Protein 1U69 (pdb70)

Solvent-accessible surface area: 25429 Å² total

InterPro domains:
  IPR009725 Predicted 3-demethylubiquinone-9 3-methyltransferase [PIRSF021700] (1-159)
  IPR028973 PhnB-like [PF06983] (4-119)
  IPR028973 PhnB-like [cd06588] (6-119)
  IPR029068 Glyoxalase/Bleomycin resistance protein/Dihydroxybiphenyl dioxygenase [G3DSA:3.10.180.10] (1-159)
  IPR029068 Glyoxalase/Bleomycin resistance protein/Dihydroxybiphenyl dioxygenase [SSF54593] (4-157)

Structure (mmCIF, N/CA/C/O backbone):
data_1U69
#
_entry.id   1U69
#
_cell.length_a   44.546
_cell.length_b   55.017
_cell.length_c   67.069
_cell.angle_alpha   70.71
_cell.angle_beta   89.88
_cell.angle_gamma   85.61
#
_symmetry.space_group_name_H-M   'P 1'
#
loop_
_entity.id
_entity.type
_entity.pdbx_description
1 polymer 'hypothetical protein'
2 water water
#
loop_
_atom_site.group_PDB
_atom_site.id
_atom_site.type_symbol
_atom_site.label_atom_id
_atom_site.label_alt_id
_atom_site.label_comp_id
_atom_site.label_asym_id
_atom_site.label_entity_id
_atom_site.label_seq_id
_atom_site.pdbx_PDB_ins_code
_atom_site.Cartn_x
_atom_site.Cartn_y
_atom_site.Cartn_z
_atom_site.occupancy
_atom_site.B_iso_or_equiv
_atom_site.auth_seq_id
_atom_site.auth_comp_id
_atom_site.auth_asym_id
_atom_site.auth_atom_id
_atom_site.pdbx_PDB_model_num
ATOM 1 N N . SER A 1 5 ? 35.897 47.206 -10.843 1.00 12.89 3 SER A N 1
ATOM 2 C CA . SER A 1 5 ? 35.318 47.749 -9.587 1.00 13.01 3 SER A CA 1
ATOM 3 C C . SER A 1 5 ? 34.055 48.538 -9.925 1.00 11.49 3 SER A C 1
ATOM 4 O O . SER A 1 5 ? 33.927 49.062 -11.027 1.00 11.91 3 SER A O 1
ATOM 7 N N . LYS A 1 6 ? 33.135 48.613 -8.969 1.00 10.50 4 LYS A N 1
ATOM 8 C CA . LYS A 1 6 ? 31.855 49.271 -9.204 1.00 9.43 4 LYS A CA 1
ATOM 9 C C . LYS A 1 6 ? 32.060 50.766 -9.452 1.00 7.94 4 LYS A C 1
ATOM 10 O O . LYS A 1 6 ? 31.430 51.346 -10.326 1.00 6.88 4 LYS A O 1
ATOM 16 N N . ASN A 1 7 ? 32.946 51.357 -8.666 1.00 7.27 5 ASN A N 1
ATOM 17 C CA . ASN A 1 7 ? 33.249 52.787 -8.722 1.00 6.84 5 ASN A CA 1
ATOM 18 C C . ASN A 1 7 ? 34.763 52.946 -8.772 1.00 7.10 5 ASN A C 1
ATOM 19 O O . ASN A 1 7 ? 35.479 52.460 -7.900 1.00 8.36 5 ASN A O 1
ATOM 24 N N . THR A 1 8 ? 35.240 53.611 -9.811 1.00 7.06 6 THR A N 1
ATOM 25 C CA . THR A 1 8 ? 36.672 53.764 -10.081 1.00 7.73 6 THR A CA 1
ATOM 26 C C . THR A 1 8 ? 37.016 55.246 -10.143 1.00 7.66 6 THR A C 1
ATOM 27 O O . THR A 1 8 ? 36.279 56.026 -10.734 1.00 8.76 6 THR A O 1
ATOM 31 N N . ILE A 1 9 ? 38.121 55.638 -9.522 1.00 8.07 7 ILE A N 1
ATOM 32 C CA . ILE A 1 9 ? 38.590 57.025 -9.546 1.00 7.09 7 ILE A CA 1
ATOM 33 C C . ILE A 1 9 ? 39.286 57.249 -10.885 1.00 7.04 7 ILE A C 1
ATOM 34 O O . ILE A 1 9 ? 40.308 56.629 -11.126 1.00 6.68 7 ILE A O 1
ATOM 39 N N . CYS A 1 10 ? 38.748 58.125 -11.736 1.00 7.68 8 CYS A N 1
ATOM 40 C CA . CYS A 1 10 ? 39.306 58.403 -13.065 1.00 7.74 8 CYS A CA 1
ATOM 41 C C . CYS A 1 10 ? 40.052 59.732 -13.051 1.00 7.97 8 CYS A C 1
ATOM 42 O O . CYS A 1 10 ? 39.477 60.757 -12.727 1.00 7.70 8 CYS A O 1
ATOM 45 N N . LEU A 1 11 ? 41.341 59.693 -13.376 1.00 8.13 9 LEU A N 1
ATOM 46 C CA . LEU A 1 11 ? 42.192 60.872 -13.343 1.00 8.36 9 LEU A CA 1
ATOM 47 C C . LEU A 1 11 ? 42.686 61.153 -14.750 1.00 8.30 9 LEU A C 1
ATOM 48 O O . LEU A 1 11 ? 43.129 60.240 -15.443 1.00 8.23 9 LEU A O 1
ATOM 53 N N . TRP A 1 12 ? 42.606 62.423 -15.147 1.00 8.48 10 TRP A N 1
ATOM 54 C CA . TRP A 1 12 ? 42.924 62.880 -16.503 1.00 9.04 10 TRP A CA 1
ATOM 55 C C . TRP A 1 12 ? 44.414 63.173 -16.612 1.00 9.30 10 TRP A C 1
ATOM 56 O O . TRP A 1 12 ? 44.985 63.845 -15.751 1.00 10.76 10 TRP A O 1
ATOM 67 N N . TYR A 1 13 ? 45.035 62.667 -17.671 1.00 9.43 11 TYR A N 1
ATOM 68 C CA . TYR A 1 13 ? 46.437 62.948 -17.987 1.00 9.66 11 TYR A CA 1
ATOM 69 C C . TYR A 1 13 ? 46.563 63.399 -19.437 1.00 10.72 11 TYR A C 1
ATOM 70 O O . TYR A 1 13 ? 45.708 63.099 -20.266 1.00 11.39 11 TYR A O 1
ATOM 79 N N . ASP A 1 14 ? 47.633 64.139 -19.713 1.00 12.13 12 ASP A N 1
ATOM 80 C CA . ASP A 1 14 ? 48.041 64.517 -21.058 1.00 13.87 12 ASP A CA 1
ATOM 81 C C . ASP A 1 14 ? 49.115 63.523 -21.518 1.00 14.38 12 ASP A C 1
ATOM 82 O O . ASP A 1 14 ? 50.317 63.732 -21.303 1.00 16.83 12 ASP A O 1
ATOM 87 N N . SER A 1 15 ? 48.677 62.435 -22.127 1.00 15.30 13 SER A N 1
ATOM 88 C CA . SER A 1 15 ? 49.564 61.388 -22.621 1.00 16.03 13 SER A CA 1
ATOM 89 C C . SER A 1 15 ? 50.570 60.831 -21.600 1.00 15.38 13 SER A C 1
ATOM 90 O O . SER A 1 15 ? 51.676 60.470 -21.987 1.00 18.02 13 SER A O 1
ATOM 93 N N . ALA A 1 16 ? 50.228 60.794 -20.318 1.00 14.25 14 ALA A N 1
ATOM 94 C CA . ALA A 1 16 ? 51.169 60.360 -19.281 1.00 13.13 14 ALA A CA 1
ATOM 95 C C . ALA A 1 16 ? 50.596 59.331 -18.299 1.00 12.10 14 ALA A C 1
ATOM 96 O O . ALA A 1 16 ? 51.225 59.055 -17.269 1.00 10.87 14 ALA A O 1
ATOM 98 N N . ALA A 1 17 ? 49.424 58.760 -18.597 1.00 11.07 15 ALA A N 1
ATOM 99 C CA . ALA A 1 17 ? 48.746 57.866 -17.651 1.00 10.57 15 ALA A CA 1
ATOM 100 C C . ALA A 1 17 ? 49.594 56.676 -17.227 1.00 10.59 15 ALA A C 1
ATOM 101 O O . ALA A 1 17 ? 49.610 56.311 -16.051 1.00 9.76 15 ALA A O 1
ATOM 103 N N . LEU A 1 18 ? 50.286 56.053 -18.176 1.00 10.14 16 LEU A N 1
ATOM 104 C CA . LEU A 1 18 ? 51.098 54.881 -17.845 1.00 10.60 16 LEU A CA 1
ATOM 105 C C . LEU A 1 18 ? 52.283 55.272 -16.965 1.00 10.36 16 LEU A C 1
ATOM 106 O O . LEU A 1 18 ? 52.590 54.569 -16.014 1.00 9.68 16 LEU A O 1
ATOM 111 N N . GLU A 1 19 ? 52.945 56.382 -17.290 1.00 10.73 17 GLU A N 1
ATOM 112 C CA . GLU A 1 19 ? 54.088 56.854 -16.507 1.00 10.94 17 GLU A CA 1
ATOM 113 C C . GLU A 1 19 ? 53.660 57.151 -15.081 1.00 10.13 17 GLU A C 1
ATOM 114 O O . GLU A 1 19 ? 54.361 56.786 -14.145 1.00 10.25 17 GLU A O 1
ATOM 120 N N . ALA A 1 20 ? 52.524 57.844 -14.938 1.00 9.10 18 ALA A N 1
ATOM 121 C CA . ALA A 1 20 ? 51.994 58.208 -13.627 1.00 8.63 18 ALA A CA 1
ATOM 122 C C . ALA A 1 20 ? 51.662 56.979 -12.819 1.00 8.55 18 ALA A C 1
ATOM 123 O O . ALA A 1 20 ? 52.102 56.854 -11.685 1.00 7.91 18 ALA A O 1
ATOM 125 N N . ALA A 1 21 ? 50.893 56.061 -13.409 1.00 8.35 19 ALA A N 1
ATOM 126 C CA . ALA A 1 21 ? 50.467 54.836 -12.724 1.00 8.27 19 ALA A CA 1
ATOM 127 C C . ALA A 1 21 ? 51.677 54.027 -12.264 1.00 7.86 19 ALA A C 1
ATOM 128 O O . ALA A 1 21 ? 51.709 53.496 -11.147 1.00 8.31 19 ALA A O 1
ATOM 130 N N . THR A 1 22 ? 52.671 53.942 -13.135 1.00 7.82 20 THR A N 1
ATOM 131 C CA . THR A 1 22 ? 53.888 53.211 -12.837 1.00 8.19 20 THR A CA 1
ATOM 132 C C . THR A 1 22 ? 54.613 53.870 -11.668 1.00 8.21 20 THR A C 1
ATOM 133 O O . THR A 1 22 ? 55.098 53.194 -10.769 1.00 8.37 20 THR A O 1
ATOM 137 N N . PHE A 1 23 ? 54.701 55.196 -11.697 1.00 8.17 21 PHE A N 1
ATOM 138 C CA . PHE A 1 23 ? 55.306 55.947 -10.598 1.00 8.05 21 PHE A CA 1
ATOM 139 C C . PHE A 1 23 ? 54.575 55.706 -9.279 1.00 8.22 21 PHE A C 1
ATOM 140 O O . PHE A 1 23 ? 55.206 55.507 -8.247 1.00 7.82 21 PHE A O 1
ATOM 148 N N . TYR A 1 24 ? 53.248 55.742 -9.299 1.00 7.93 22 TYR A N 1
ATOM 149 C CA . TYR A 1 24 ? 52.510 55.565 -8.062 1.00 8.60 22 TYR A CA 1
ATOM 150 C C . TYR A 1 24 ? 52.767 54.155 -7.528 1.00 9.21 22 TYR A C 1
ATOM 151 O O . TYR A 1 24 ? 52.916 53.955 -6.331 1.00 9.75 22 TYR A O 1
ATOM 160 N N . ALA A 1 25 ? 52.843 53.187 -8.428 1.00 9.82 23 ALA A N 1
ATOM 161 C CA . ALA A 1 25 ? 52.981 51.789 -8.031 1.00 10.33 23 ALA A CA 1
ATOM 162 C C . ALA A 1 25 ? 54.324 51.510 -7.349 1.00 11.66 23 ALA A C 1
ATOM 163 O O . ALA A 1 25 ? 54.418 50.653 -6.458 1.00 12.62 23 ALA A O 1
ATOM 165 N N . GLU A 1 26 ? 55.351 52.248 -7.746 1.00 11.95 24 GLU A N 1
ATOM 166 C CA . GLU A 1 26 ? 56.671 52.045 -7.173 1.00 12.75 24 GLU A CA 1
ATOM 167 C C . GLU A 1 26 ? 56.902 52.955 -5.963 1.00 12.87 24 GLU A C 1
ATOM 168 O O . GLU A 1 26 ? 57.837 52.740 -5.202 1.00 14.23 24 GLU A O 1
ATOM 174 N N . THR A 1 27 ? 56.017 53.932 -5.769 1.00 11.70 25 THR A N 1
ATOM 175 C CA . THR A 1 27 ? 56.151 54.925 -4.703 1.00 11.49 25 THR A CA 1
ATOM 176 C C . THR A 1 27 ? 55.364 54.551 -3.464 1.00 11.26 25 THR A C 1
ATOM 177 O O . THR A 1 27 ? 55.890 54.554 -2.374 1.00 11.31 25 THR A O 1
ATOM 181 N N . PHE A 1 28 ? 54.080 54.266 -3.633 1.00 9.99 26 PHE A N 1
ATOM 182 C CA . PHE A 1 28 ? 53.214 54.009 -2.497 1.00 10.32 26 PHE A CA 1
ATOM 183 C C . PHE A 1 28 ? 53.146 52.521 -2.187 1.00 10.85 26 PHE A C 1
ATOM 184 O O . PHE A 1 28 ? 53.261 51.686 -3.086 1.00 10.99 26 PHE A O 1
ATOM 192 N N . PRO A 1 29 ? 52.900 52.179 -0.926 1.00 10.91 27 PRO A N 1
ATOM 193 C CA . PRO A 1 29 ? 52.696 50.780 -0.556 1.00 11.64 27 PRO A CA 1
ATOM 194 C C . PRO A 1 29 ? 51.394 50.236 -1.134 1.00 11.01 27 PRO A C 1
ATOM 195 O O . PRO A 1 29 ? 50.470 51.028 -1.424 1.00 10.61 27 PRO A O 1
ATOM 199 N N . ASP A 1 30 ? 51.296 48.915 -1.271 1.00 12.11 28 ASP A N 1
ATOM 200 C CA . ASP A 1 30 ? 50.058 48.256 -1.713 1.00 12.25 28 ASP A CA 1
ATOM 201 C C . ASP A 1 30 ? 49.440 48.936 -2.936 1.00 12.19 28 ASP A C 1
ATOM 202 O O . ASP A 1 30 ? 48.239 49.242 -2.987 1.00 12.40 28 ASP A O 1
ATOM 207 N N . SER A 1 31 ? 50.284 49.193 -3.926 1.00 10.61 29 SER A N 1
ATOM 208 C CA . SER A 1 31 ? 49.854 49.839 -5.157 1.00 9.65 29 SER A CA 1
ATOM 209 C C . SER A 1 31 ? 50.437 49.114 -6.374 1.00 9.36 29 SER A C 1
ATOM 210 O O . SER A 1 31 ? 51.545 48.563 -6.318 1.00 9.20 29 SER A O 1
ATOM 213 N N . ALA A 1 32 ? 49.697 49.137 -7.474 1.00 8.95 30 ALA A N 1
ATOM 214 C CA . ALA A 1 32 ? 50.046 48.372 -8.662 1.00 9.60 30 ALA A CA 1
ATOM 215 C C . ALA A 1 32 ? 49.363 48.859 -9.929 1.00 9.61 30 ALA A C 1
ATOM 216 O O . ALA A 1 32 ? 48.228 49.355 -9.898 1.00 9.98 30 ALA A O 1
ATOM 218 N N . VAL A 1 33 ? 50.062 48.691 -11.045 1.00 9.79 31 VAL A N 1
ATOM 219 C CA . VAL A 1 33 ? 49.493 48.835 -12.375 1.00 10.22 31 VAL A CA 1
ATOM 220 C C . VAL A 1 33 ? 48.807 47.513 -12.750 1.00 10.94 31 VAL A C 1
ATOM 221 O O . VAL A 1 33 ? 49.413 46.434 -12.664 1.00 11.23 31 VAL A O 1
ATOM 225 N N . LEU A 1 34 ? 47.558 47.595 -13.185 1.00 11.05 32 LEU A N 1
ATOM 226 C CA . LEU A 1 34 ? 46.740 46.397 -13.381 1.00 11.87 32 LEU A CA 1
ATOM 227 C C . LEU A 1 34 ? 46.521 46.018 -14.846 1.00 11.96 32 LEU A C 1
ATOM 228 O O . LEU A 1 34 ? 46.539 44.843 -15.186 1.00 13.39 32 LEU A O 1
ATOM 233 N N . ALA A 1 35 ? 46.329 47.007 -15.707 1.00 11.48 33 ALA A N 1
ATOM 234 C CA . ALA A 1 35 ? 46.021 46.764 -17.118 1.00 11.30 33 ALA A CA 1
ATOM 235 C C . ALA A 1 35 ? 46.227 48.017 -17.943 1.00 11.37 33 ALA A C 1
ATOM 236 O O . ALA A 1 35 ? 46.069 49.121 -17.450 1.00 10.53 33 ALA A O 1
ATOM 238 N N . VAL A 1 36 ? 46.604 47.827 -19.205 1.00 11.05 34 VAL A N 1
ATOM 239 C CA . VAL A 1 36 ? 46.804 48.924 -20.145 1.00 11.37 34 VAL A CA 1
ATOM 240 C C . VAL A 1 36 ? 45.880 48.686 -21.322 1.00 11.55 34 VAL A C 1
ATOM 241 O O . VAL A 1 36 ? 45.845 47.573 -21.871 1.00 11.91 34 VAL A O 1
ATOM 245 N N . HIS A 1 37 ? 45.108 49.715 -21.674 1.00 10.89 35 HIS A N 1
ATOM 246 C CA . HIS A 1 37 ? 44.085 49.618 -22.711 1.00 11.48 35 HIS A CA 1
ATOM 247 C C . HIS A 1 37 ? 44.422 50.589 -23.818 1.00 11.41 35 HIS A C 1
ATOM 248 O O . HIS A 1 37 ? 44.504 51.797 -23.600 1.00 11.33 35 HIS A O 1
ATOM 255 N N . ARG A 1 38 ? 44.598 50.065 -25.021 1.00 12.17 36 ARG A N 1
ATOM 256 C CA . ARG A 1 38 ? 44.993 50.901 -26.135 1.00 12.40 36 ARG A CA 1
ATOM 257 C C . ARG A 1 38 ? 43.777 51.393 -26.903 1.00 12.23 36 ARG A C 1
ATOM 258 O O . ARG A 1 38 ? 42.720 50.769 -26.870 1.00 13.03 36 ARG A O 1
ATOM 266 N N . ALA A 1 39 ? 43.926 52.549 -27.549 1.00 11.24 37 ALA A N 1
ATOM 267 C CA . ALA A 1 39 ? 42.833 53.197 -28.268 1.00 11.35 37 ALA A CA 1
ATOM 268 C C . ALA A 1 39 ? 42.495 52.371 -29.504 1.00 11.32 37 ALA A C 1
ATOM 269 O O . ALA A 1 39 ? 43.390 52.068 -30.292 1.00 10.86 37 ALA A O 1
ATOM 271 N N . PRO A 1 40 ? 41.231 51.981 -29.672 1.00 11.95 38 PRO A N 1
ATOM 272 C CA . PRO A 1 40 ? 40.856 51.179 -30.846 1.00 12.45 38 PRO A CA 1
ATOM 273 C C . PRO A 1 40 ? 40.746 52.004 -32.120 1.00 12.92 38 PRO A C 1
ATOM 274 O O . PRO A 1 40 ? 40.703 51.420 -33.197 1.00 13.62 38 PRO A O 1
ATOM 278 N N . GLY A 1 41 ? 40.705 53.325 -31.996 1.00 13.24 39 GLY A N 1
ATOM 279 C CA . GLY A 1 41 ? 40.763 54.206 -33.147 1.00 13.73 39 GLY A CA 1
ATOM 280 C C . GLY A 1 41 ? 41.376 55.543 -32.810 1.00 14.20 39 GLY A C 1
ATOM 281 O O . GLY A 1 41 ? 41.651 55.845 -31.641 1.00 13.24 39 GLY A O 1
ATOM 282 N N . ASP A 1 42 ? 41.581 56.357 -33.837 1.00 14.74 40 ASP A N 1
ATOM 283 C CA . ASP A 1 42 ? 42.054 57.713 -33.651 1.00 15.65 40 ASP A CA 1
ATOM 284 C C . ASP A 1 42 ? 41.016 58.490 -32.853 1.00 16.17 40 ASP A C 1
ATOM 285 O O . ASP A 1 42 ? 39.813 58.225 -32.937 1.00 16.66 40 ASP A O 1
ATOM 290 N N . TYR A 1 43 ? 41.489 59.429 -32.055 1.00 16.82 41 TYR A N 1
ATOM 291 C CA . TYR A 1 43 ? 40.605 60.237 -31.235 1.00 17.24 41 TYR A CA 1
ATOM 292 C C . TYR A 1 43 ? 41.261 61.601 -31.005 1.00 17.90 41 TYR A C 1
ATOM 293 O O . TYR A 1 43 ? 42.395 61.827 -31.442 1.00 16.59 41 TYR A O 1
ATOM 302 N N . PRO A 1 44 ? 40.541 62.541 -30.392 1.00 19.17 42 PRO A N 1
ATOM 303 C CA . PRO A 1 44 ? 41.069 63.895 -30.240 1.00 19.62 42 PRO A CA 1
ATOM 304 C C . PRO A 1 44 ? 42.510 64.001 -29.709 1.00 19.47 42 PRO A C 1
ATOM 305 O O . PRO A 1 44 ? 43.246 64.832 -30.225 1.00 19.72 42 PRO A O 1
ATOM 309 N N . SER A 1 45 ? 42.911 63.172 -28.740 1.00 19.04 43 SER A N 1
ATOM 310 C CA . SER A 1 45 ? 44.257 63.273 -28.149 1.00 18.51 43 SER A CA 1
ATOM 311 C C . SER A 1 45 ? 45.122 62.007 -28.264 1.00 17.77 43 SER A C 1
ATOM 312 O O . SER A 1 45 ? 45.982 61.752 -27.418 1.00 18.03 43 SER A O 1
ATOM 315 N N . GLY A 1 46 ? 44.903 61.204 -29.294 1.00 15.83 44 GLY A N 1
ATOM 316 C CA . GLY A 1 46 ? 45.758 60.062 -29.523 1.00 15.05 44 GLY A CA 1
ATOM 317 C C . GLY A 1 46 ? 45.439 59.335 -30.811 1.00 14.21 44 GLY A C 1
ATOM 318 O O . GLY A 1 46 ? 44.355 59.488 -31.373 1.00 13.70 44 GLY A O 1
ATOM 319 N N . LYS A 1 47 ? 46.399 58.544 -31.265 1.00 14.03 45 LYS A N 1
ATOM 320 C CA . LYS A 1 47 ? 46.221 57.692 -32.428 1.00 13.82 45 LYS A CA 1
ATOM 321 C C . LYS A 1 47 ? 45.751 56.318 -31.987 1.00 13.06 45 LYS A C 1
ATOM 322 O O . LYS A 1 47 ? 45.945 55.906 -30.844 1.00 12.67 45 LYS A O 1
ATOM 328 N N . GLU A 1 48 ? 45.151 55.587 -32.914 1.00 12.21 46 GLU A N 1
ATOM 329 C CA . GLU A 1 48 ? 44.864 54.185 -32.696 1.00 11.87 46 GLU A CA 1
ATOM 330 C C . GLU A 1 48 ? 46.139 53.484 -32.239 1.00 11.40 46 GLU A C 1
ATOM 331 O O . GLU A 1 48 ? 47.205 53.676 -32.830 1.00 11.95 46 GLU A O 1
ATOM 337 N N . GLY A 1 49 ? 46.029 52.703 -31.170 1.00 11.21 47 GLY A N 1
ATOM 338 C CA . GLY A 1 49 ? 47.141 51.926 -30.653 1.00 11.14 47 GLY A CA 1
ATOM 339 C C . GLY A 1 49 ? 47.900 52.621 -29.534 1.00 11.78 47 GLY A C 1
ATOM 340 O O . GLY A 1 49 ? 48.700 51.993 -28.870 1.00 12.26 47 GLY A O 1
ATOM 341 N N . ASP A 1 50 ? 47.662 53.915 -29.336 1.00 11.18 48 ASP A N 1
ATOM 342 C CA . ASP A 1 50 ? 48.245 54.656 -28.213 1.00 11.27 48 ASP A CA 1
ATOM 343 C C . ASP A 1 50 ? 47.571 54.192 -26.933 1.00 10.87 48 ASP A C 1
ATOM 344 O O . ASP A 1 50 ? 46.490 53.616 -26.980 1.00 11.07 48 ASP A O 1
ATOM 349 N N . VAL A 1 51 ? 48.205 54.433 -25.793 1.00 10.04 49 VAL A N 1
ATOM 350 C CA . VAL A 1 51 ? 47.595 54.125 -24.500 1.00 10.02 49 VAL A CA 1
ATOM 351 C C . VAL A 1 51 ? 46.401 55.064 -24.281 1.00 9.65 49 VAL A C 1
ATOM 352 O O . VAL A 1 51 ? 46.542 56.293 -24.325 1.00 9.19 49 VAL A O 1
ATOM 356 N N . LEU A 1 52 ? 45.222 54.481 -24.094 1.00 9.75 50 LEU A N 1
ATOM 357 C CA . LEU A 1 52 ? 44.009 55.259 -23.858 1.00 9.48 50 LEU A CA 1
ATOM 358 C C . LEU A 1 52 ? 43.711 55.334 -22.359 1.00 9.59 50 LEU A C 1
ATOM 359 O O . LEU A 1 52 ? 43.546 56.427 -21.807 1.00 8.97 50 LEU A O 1
ATOM 364 N N . THR A 1 53 ? 43.623 54.179 -21.705 1.00 9.45 51 THR A N 1
ATOM 365 C CA . THR A 1 53 ? 43.502 54.143 -20.244 1.00 10.17 51 THR A CA 1
ATOM 366 C C . THR A 1 53 ? 44.451 53.141 -19.613 1.00 10.10 51 THR A C 1
ATOM 367 O O . THR A 1 53 ? 44.911 52.187 -20.248 1.00 9.98 51 THR A O 1
ATOM 371 N N . VAL A 1 54 ? 44.685 53.347 -18.324 1.00 9.75 52 VAL A N 1
ATOM 372 C CA . VAL A 1 54 ? 45.494 52.442 -17.514 1.00 9.64 52 VAL A CA 1
ATOM 373 C C . VAL A 1 54 ? 44.741 52.196 -16.209 1.00 9.69 52 VAL A C 1
ATOM 374 O O . VAL A 1 54 ? 44.420 53.144 -15.488 1.00 10.14 52 VAL A O 1
ATOM 378 N N . GLU A 1 55 ? 44.442 50.937 -15.922 1.00 9.56 53 GLU A N 1
ATOM 379 C CA . GLU A 1 55 ? 43.863 50.572 -14.632 1.00 10.21 53 GLU A CA 1
ATOM 380 C C . GLU A 1 55 ? 44.990 50.422 -13.630 1.00 9.80 53 GLU A C 1
ATOM 381 O O . GLU A 1 55 ? 46.001 49.800 -13.916 1.00 10.16 53 GLU A O 1
ATOM 387 N N . PHE A 1 56 ? 44.828 51.017 -12.453 1.00 9.48 54 PHE A N 1
ATOM 388 C CA . PHE A 1 56 ? 45.799 50.859 -11.380 1.00 9.31 54 PHE A CA 1
ATOM 389 C C . PHE A 1 56 ? 45.119 50.958 -10.032 1.00 9.73 54 PHE A C 1
ATOM 390 O O . PHE A 1 56 ? 43.955 51.317 -9.967 1.00 10.21 54 PHE A O 1
ATOM 398 N N . ARG A 1 57 ? 45.817 50.557 -8.976 1.00 8.88 55 ARG A N 1
ATOM 399 C CA . ARG A 1 57 ? 45.262 50.619 -7.628 1.00 9.66 55 ARG A CA 1
ATOM 400 C C . ARG A 1 57 ? 46.248 51.315 -6.744 1.00 9.89 55 ARG A C 1
ATOM 401 O O . ARG A 1 57 ? 47.443 51.008 -6.798 1.00 9.77 55 ARG A O 1
ATOM 409 N N . VAL A 1 58 ? 45.781 52.262 -5.933 1.00 9.03 56 VAL A N 1
ATOM 410 C CA . VAL A 1 58 ? 46.651 52.897 -4.945 1.00 9.61 56 VAL A CA 1
ATOM 411 C C . VAL A 1 58 ? 46.090 52.768 -3.537 1.00 9.10 56 VAL A C 1
ATOM 412 O O . VAL A 1 58 ? 45.087 53.366 -3.213 1.00 8.37 56 VAL A O 1
ATOM 424 N N . GLY A 1 60 ? 44.298 50.616 -1.838 1.00 9.84 58 GLY A N 1
ATOM 425 C CA . GLY A 1 60 ? 42.911 50.205 -1.651 1.00 9.68 58 GLY A CA 1
ATOM 426 C C . GLY A 1 60 ? 41.929 50.853 -2.601 1.00 9.75 58 GLY A C 1
ATOM 427 O O . GLY A 1 60 ? 40.755 50.444 -2.645 1.00 10.87 58 GLY A O 1
ATOM 428 N N . ILE A 1 61 ? 42.396 51.840 -3.377 1.00 8.56 59 ILE A N 1
ATOM 429 C CA . ILE A 1 61 ? 41.525 52.619 -4.254 1.00 8.00 59 ILE A CA 1
ATOM 430 C C . ILE A 1 61 ? 41.719 52.205 -5.714 1.00 7.91 59 ILE A C 1
ATOM 431 O O . ILE A 1 61 ? 42.825 52.346 -6.261 1.00 7.09 59 ILE A O 1
ATOM 436 N N . PRO A 1 62 ? 40.660 51.726 -6.360 1.00 7.50 60 PRO A N 1
ATOM 437 C CA . PRO A 1 62 ? 40.728 51.403 -7.788 1.00 7.56 60 PRO A CA 1
ATOM 438 C C . PRO A 1 62 ? 40.701 52.675 -8.633 1.00 7.72 60 PRO A C 1
ATOM 439 O O . PRO A 1 62 ? 39.821 53.519 -8.427 1.00 7.69 60 PRO A O 1
ATOM 443 N N . CYS A 1 63 ? 41.655 52.807 -9.547 1.00 7.51 61 CYS A N 1
ATOM 444 C CA . CYS A 1 63 ? 41.810 54.012 -10.347 1.00 8.12 61 CYS A CA 1
ATOM 445 C C . CYS A 1 63 ? 41.941 53.690 -11.817 1.00 8.14 61 CYS A C 1
ATOM 446 O O . CYS A 1 63 ? 42.269 52.563 -12.192 1.00 8.06 61 CYS A O 1
ATOM 449 N N . LEU A 1 64 ? 41.653 54.702 -12.636 1.00 8.45 62 LEU A N 1
ATOM 450 C CA . LEU A 1 64 ? 41.835 54.657 -14.080 1.00 9.15 62 LEU A CA 1
ATOM 451 C C . LEU A 1 64 ? 42.534 55.958 -14.471 1.00 9.21 62 LEU A C 1
ATOM 452 O O . LEU A 1 64 ? 42.066 57.036 -14.107 1.00 8.92 62 LEU A O 1
ATOM 457 N N . GLY A 1 65 ? 43.662 55.849 -15.174 1.00 8.75 63 GLY A N 1
ATOM 458 C CA . GLY A 1 65 ? 44.338 57.004 -15.753 1.00 9.16 63 GLY A CA 1
ATOM 459 C C . GLY A 1 65 ? 43.895 57.125 -17.203 1.00 9.75 63 GLY A C 1
ATOM 460 O O . GLY A 1 65 ? 44.024 56.166 -17.971 1.00 9.89 63 GLY A O 1
ATOM 461 N N . LEU A 1 66 ? 43.381 58.292 -17.578 1.00 9.72 64 LEU A N 1
ATOM 462 C CA . LEU A 1 66 ? 42.830 58.516 -18.910 1.00 10.81 64 LEU A CA 1
ATOM 463 C C . LEU A 1 66 ? 43.694 59.501 -19.659 1.00 11.30 64 LEU A C 1
ATOM 464 O O . LEU A 1 66 ? 43.860 60.629 -19.216 1.00 11.16 64 LEU A O 1
ATOM 469 N N . ASN A 1 67 ? 44.232 59.076 -20.802 1.00 11.17 65 ASN A N 1
ATOM 470 C CA . ASN A 1 67 ? 44.966 59.982 -21.681 1.00 11.48 65 ASN A CA 1
ATOM 471 C C . ASN A 1 67 ? 44.011 60.800 -22.543 1.00 12.50 65 ASN A C 1
ATOM 472 O O . ASN A 1 67 ? 43.661 60.419 -23.656 1.00 13.75 65 ASN A O 1
ATOM 477 N N . GLY A 1 68 ? 43.620 61.954 -22.022 1.00 13.31 66 GLY A N 1
ATOM 478 C CA . GLY A 1 68 ? 42.657 62.812 -22.683 1.00 13.86 66 GLY A CA 1
ATOM 479 C C . GLY A 1 68 ? 43.233 64.079 -23.247 1.00 13.97 66 GLY A C 1
ATOM 480 O O . GLY A 1 68 ? 42.477 64.899 -23.759 1.00 15.52 66 GLY A O 1
ATOM 481 N N . GLY A 1 69 ? 44.549 64.267 -23.175 1.00 13.55 67 GLY A N 1
ATOM 482 C CA . GLY A 1 69 ? 45.167 65.467 -23.704 1.00 13.84 67 GLY A CA 1
ATOM 483 C C . GLY A 1 69 ? 45.140 66.614 -22.714 1.00 13.75 67 GLY A C 1
ATOM 484 O O . GLY A 1 69 ? 44.776 66.443 -21.555 1.00 12.93 67 GLY A O 1
ATOM 485 N N . PRO A 1 70 ? 45.555 67.799 -23.154 1.00 13.93 68 PRO A N 1
ATOM 486 C CA . PRO A 1 70 ? 45.605 68.979 -22.278 1.00 14.04 68 PRO A CA 1
ATOM 487 C C . PRO A 1 70 ? 44.278 69.698 -21.987 1.00 14.48 68 PRO A C 1
ATOM 488 O O . PRO A 1 70 ? 44.347 70.812 -21.457 1.00 15.21 68 PRO A O 1
ATOM 492 N N . ALA A 1 71 ? 43.121 69.095 -22.269 1.00 14.29 69 ALA A N 1
ATOM 493 C CA . ALA A 1 71 ? 41.860 69.838 -22.261 1.00 14.49 69 ALA A CA 1
ATOM 494 C C . ALA A 1 71 ? 41.467 70.273 -20.867 1.00 14.64 69 ALA A C 1
ATOM 495 O O . ALA A 1 71 ? 40.886 71.334 -20.693 1.00 15.08 69 ALA A O 1
ATOM 497 N N . PHE A 1 72 ? 41.774 69.444 -19.878 1.00 14.48 70 PHE A N 1
ATOM 498 C CA . PHE A 1 72 ? 41.425 69.761 -18.496 1.00 14.53 70 PHE A CA 1
ATOM 499 C C . PHE A 1 72 ? 42.649 69.722 -17.593 1.00 14.64 70 PHE A C 1
ATOM 500 O O . PHE A 1 72 ? 43.601 68.964 -17.839 1.00 15.45 70 PHE A O 1
ATOM 508 N N . ARG A 1 73 ? 42.598 70.522 -16.528 1.00 14.84 71 ARG A N 1
ATOM 509 C CA . ARG A 1 73 ? 43.682 70.646 -15.551 1.00 14.90 71 ARG A CA 1
ATOM 510 C C . ARG A 1 73 ? 43.187 70.291 -14.156 1.00 13.58 71 ARG A C 1
ATOM 511 O O . ARG A 1 73 ? 42.034 70.562 -13.815 1.00 13.37 71 ARG A O 1
ATOM 519 N N . HIS A 1 74 ? 44.071 69.695 -13.365 1.00 12.69 72 HIS A N 1
ATOM 520 C CA . HIS A 1 74 ? 43.754 69.327 -11.973 1.00 11.99 72 HIS A CA 1
ATOM 521 C C . HIS A 1 74 ? 43.754 70.545 -11.045 1.00 12.13 72 HIS A C 1
ATOM 522 O O . HIS A 1 74 ? 44.371 71.569 -11.320 1.00 12.62 72 HIS A O 1
ATOM 529 N N . SER A 1 75 ? 43.046 70.413 -9.932 1.00 11.09 73 SER A N 1
ATOM 530 C CA . SER A 1 75 ? 43.149 71.361 -8.828 1.00 10.83 73 SER A CA 1
ATOM 531 C C . SER A 1 75 ? 42.815 70.713 -7.503 1.00 10.00 73 SER A C 1
ATOM 532 O O . SER A 1 75 ? 42.418 69.551 -7.463 1.00 9.50 73 SER A O 1
ATOM 535 N N . GLU A 1 76 ? 42.940 71.495 -6.437 1.00 8.25 74 GLU A N 1
ATOM 536 C CA . GLU A 1 76 ? 42.758 71.015 -5.072 1.00 8.46 74 GLU A CA 1
ATOM 537 C C . GLU A 1 76 ? 41.318 70.626 -4.767 1.00 7.76 74 GLU A C 1
ATOM 538 O O . GLU A 1 76 ? 41.042 70.142 -3.682 1.00 8.29 74 GLU A O 1
ATOM 544 N N . ALA A 1 77 ? 40.408 70.868 -5.704 1.00 7.92 75 ALA A N 1
ATOM 545 C CA . ALA A 1 77 ? 39.035 70.380 -5.574 1.00 7.70 75 ALA A CA 1
ATOM 546 C C . ALA A 1 77 ? 39.013 68.869 -5.323 1.00 7.87 75 ALA A C 1
ATOM 547 O O . ALA A 1 77 ? 38.142 68.365 -4.606 1.00 7.72 75 ALA A O 1
ATOM 549 N N . PHE A 1 78 ? 39.989 68.159 -5.890 1.00 7.01 76 PHE A N 1
ATOM 550 C CA . PHE A 1 78 ? 40.194 66.734 -5.601 1.00 6.40 76 PHE A CA 1
ATOM 551 C C . PHE A 1 78 ? 41.572 66.520 -5.021 1.00 6.52 76 PHE A C 1
ATOM 552 O O . PHE A 1 78 ? 42.550 67.110 -5.502 1.00 6.55 76 PHE A O 1
ATOM 560 N N . SER A 1 79 ? 41.663 65.643 -4.023 1.00 6.38 77 SER A N 1
ATOM 561 C CA . SER A 1 79 ? 42.951 65.169 -3.544 1.00 6.26 77 SER A CA 1
ATOM 562 C C . SER A 1 79 ? 42.830 63.763 -2.946 1.00 6.87 77 SER A C 1
ATOM 563 O O . SER A 1 79 ? 41.758 63.347 -2.512 1.00 6.71 77 SER A O 1
ATOM 566 N N . PHE A 1 80 ? 43.943 63.042 -2.948 1.00 6.04 78 PHE A N 1
ATOM 567 C CA . PHE A 1 80 ? 44.083 61.790 -2.188 1.00 6.86 78 PHE A CA 1
ATOM 568 C C . PHE A 1 80 ? 44.623 62.192 -0.822 1.00 7.44 78 PHE A C 1
ATOM 569 O O . PHE A 1 80 ? 45.600 62.902 -0.757 1.00 9.33 78 PHE A O 1
ATOM 577 N N . GLN A 1 81 ? 43.998 61.747 0.257 1.00 6.28 79 GLN A N 1
ATOM 578 C CA . GLN A 1 81 ? 44.555 61.929 1.589 1.00 6.52 79 GLN A CA 1
ATOM 579 C C . GLN A 1 81 ? 45.089 60.596 2.105 1.00 6.55 79 GLN A C 1
ATOM 580 O O . GLN A 1 81 ? 44.363 59.653 2.309 1.00 5.76 79 GLN A O 1
ATOM 586 N N . VAL A 1 82 ? 46.404 60.543 2.294 1.00 7.52 80 VAL A N 1
ATOM 587 C CA . VAL A 1 82 ? 47.114 59.335 2.660 1.00 7.50 80 VAL A CA 1
ATOM 588 C C . VAL A 1 82 ? 47.467 59.429 4.133 1.00 7.67 80 VAL A C 1
ATOM 589 O O . VAL A 1 82 ? 48.125 60.369 4.563 1.00 8.41 80 VAL A O 1
ATOM 593 N N . ALA A 1 83 ? 46.998 58.459 4.899 1.00 8.12 81 ALA A N 1
ATOM 594 C CA . ALA A 1 83 ? 47.216 58.418 6.341 1.00 9.48 81 ALA A CA 1
ATOM 595 C C . ALA A 1 83 ? 48.565 57.782 6.622 1.00 10.69 81 ALA A C 1
ATOM 596 O O . ALA A 1 83 ? 48.843 56.694 6.132 1.00 11.21 81 ALA A O 1
ATOM 598 N N . THR A 1 84 ? 49.407 58.452 7.407 1.00 12.67 82 THR A N 1
ATOM 599 C CA . THR A 1 84 ? 50.730 57.877 7.732 1.00 13.56 82 THR A CA 1
ATOM 600 C C . THR A 1 84 ? 50.850 57.591 9.235 1.00 14.66 82 THR A C 1
ATOM 601 O O . THR A 1 84 ? 50.251 58.265 10.070 1.00 13.94 82 THR A O 1
ATOM 605 N N . ASP A 1 85 ? 51.628 56.570 9.601 1.00 16.36 83 ASP A N 1
ATOM 606 C CA . ASP A 1 85 ? 51.736 56.193 11.014 1.00 17.59 83 ASP A CA 1
ATOM 607 C C . ASP A 1 85 ? 52.975 56.732 11.730 1.00 17.66 83 ASP A C 1
ATOM 608 O O . ASP A 1 85 ? 53.027 56.688 12.952 1.00 18.86 83 ASP A O 1
ATOM 613 N N . ASP A 1 86 ? 53.958 57.224 10.985 1.00 17.21 84 ASP A N 1
ATOM 614 C CA . ASP A 1 86 ? 55.140 57.820 11.611 1.00 17.07 84 ASP A CA 1
ATOM 615 C C . ASP A 1 86 ? 55.838 58.845 10.718 1.00 16.38 84 ASP A C 1
ATOM 616 O O . ASP A 1 86 ? 55.442 59.054 9.570 1.00 15.95 84 ASP A O 1
ATOM 621 N N . GLN A 1 87 ? 56.895 59.467 11.242 1.00 15.44 85 GLN A N 1
ATOM 622 C CA . GLN A 1 87 ? 57.570 60.546 10.536 1.00 14.88 85 GLN A CA 1
ATOM 623 C C . GLN A 1 87 ? 58.320 60.008 9.338 1.00 14.39 85 GLN A C 1
ATOM 624 O O . GLN A 1 87 ? 58.410 60.686 8.320 1.00 14.53 85 GLN A O 1
ATOM 630 N N . ALA A 1 88 ? 58.874 58.797 9.465 1.00 14.21 86 ALA A N 1
ATOM 631 C CA . ALA A 1 88 ? 59.631 58.191 8.388 1.00 14.00 86 ALA A CA 1
ATOM 632 C C . ALA A 1 88 ? 58.781 58.027 7.129 1.00 13.34 86 ALA A C 1
ATOM 633 O O . ALA A 1 88 ? 59.221 58.376 6.039 1.00 13.58 86 ALA A O 1
ATOM 635 N N . GLU A 1 89 ? 57.576 57.484 7.274 1.00 13.41 87 GLU A N 1
ATOM 636 C CA . GLU A 1 89 ? 56.699 57.280 6.121 1.00 13.16 87 GLU A CA 1
ATOM 637 C C . GLU A 1 89 ? 56.204 58.632 5.597 1.00 12.46 87 GLU A C 1
ATOM 638 O O . GLU A 1 89 ? 56.105 58.834 4.391 1.00 12.33 87 GLU A O 1
ATOM 644 N N . THR A 1 90 ? 55.899 59.544 6.517 1.00 12.91 88 THR A N 1
ATOM 645 C CA . THR A 1 90 ? 55.487 60.908 6.166 1.00 11.93 88 THR A CA 1
ATOM 646 C C . THR A 1 90 ? 56.526 61.549 5.271 1.00 11.65 88 THR A C 1
ATOM 647 O O . THR A 1 90 ? 56.210 62.018 4.197 1.00 11.23 88 THR A O 1
ATOM 651 N N . ASP A 1 91 ? 57.793 61.531 5.690 1.00 11.02 89 ASP A N 1
ATOM 652 C CA . ASP A 1 91 ? 58.850 62.137 4.904 1.00 11.31 89 ASP A CA 1
ATOM 653 C C . ASP A 1 91 ? 59.047 61.443 3.574 1.00 10.66 89 ASP A C 1
ATOM 654 O O . ASP A 1 91 ? 59.229 62.094 2.552 1.00 11.40 89 ASP A O 1
ATOM 659 N N . ARG A 1 92 ? 59.000 60.117 3.579 1.00 10.85 90 ARG A N 1
ATOM 660 C CA . ARG A 1 92 ? 59.303 59.368 2.367 1.00 10.92 90 ARG A CA 1
ATOM 661 C C . ARG A 1 92 ? 58.295 59.680 1.277 1.00 9.97 90 ARG A C 1
ATOM 662 O O . ARG A 1 92 ? 58.669 59.898 0.125 1.00 10.50 90 ARG A O 1
ATOM 670 N N . LEU A 1 93 ? 57.012 59.711 1.640 1.00 10.26 91 LEU A N 1
ATOM 671 C CA . LEU A 1 93 ? 55.951 59.886 0.665 1.00 10.12 91 LEU A CA 1
ATOM 672 C C . LEU A 1 93 ? 55.884 61.329 0.184 1.00 9.72 91 LEU A C 1
ATOM 673 O O . LEU A 1 93 ? 55.743 61.591 -1.016 1.00 10.61 91 LEU A O 1
ATOM 678 N N . TRP A 1 94 ? 55.987 62.255 1.113 1.00 10.45 92 TRP A N 1
ATOM 679 C CA . TRP A 1 94 ? 56.025 63.684 0.783 1.00 10.45 92 TRP A CA 1
ATOM 680 C C . TRP A 1 94 ? 57.171 63.982 -0.197 1.00 10.03 92 TRP A C 1
ATOM 681 O O . TRP A 1 94 ? 56.981 64.598 -1.246 1.00 11.23 92 TRP A O 1
ATOM 692 N N . ASN A 1 95 ? 58.355 63.504 0.138 1.00 10.54 93 ASN A N 1
ATOM 693 C CA . ASN A 1 95 ? 59.521 63.751 -0.695 1.00 10.54 93 ASN A CA 1
ATOM 694 C C . ASN A 1 95 ? 59.393 63.100 -2.067 1.00 10.44 93 ASN A C 1
ATOM 695 O O . ASN A 1 95 ? 59.809 63.679 -3.069 1.00 10.99 93 ASN A O 1
ATOM 700 N N . ALA A 1 96 ? 58.810 61.909 -2.119 1.00 10.71 94 ALA A N 1
ATOM 701 C CA . ALA A 1 96 ? 58.635 61.213 -3.392 1.00 10.89 94 ALA A CA 1
ATOM 702 C C . ALA A 1 96 ? 57.795 62.010 -4.372 1.00 11.00 94 ALA A C 1
ATOM 703 O O . ALA A 1 96 ? 58.180 62.172 -5.532 1.00 11.11 94 ALA A O 1
ATOM 705 N N . ILE A 1 97 ? 56.663 62.533 -3.889 1.00 10.72 95 ILE A N 1
ATOM 706 C CA . ILE A 1 97 ? 55.732 63.283 -4.726 1.00 11.14 95 ILE A CA 1
ATOM 707 C C . ILE A 1 97 ? 56.368 64.607 -5.144 1.00 10.47 95 ILE A C 1
ATOM 708 O O . ILE A 1 97 ? 56.328 65.000 -6.315 1.00 11.68 95 ILE A O 1
ATOM 713 N N . VAL A 1 98 ? 56.947 65.303 -4.181 1.00 9.54 96 VAL A N 1
ATOM 714 C CA . VAL A 1 98 ? 57.465 66.640 -4.404 1.00 10.13 96 VAL A CA 1
ATOM 715 C C . VAL A 1 98 ? 58.716 66.588 -5.286 1.00 9.99 96 VAL A C 1
ATOM 716 O O . VAL A 1 98 ? 58.862 67.364 -6.235 1.00 10.33 96 VAL A O 1
ATOM 720 N N . ASP A 1 99 ? 59.588 65.640 -5.005 1.00 11.03 97 ASP A N 1
ATOM 721 C CA . ASP A 1 99 ? 60.845 65.580 -5.736 1.00 10.94 97 ASP A CA 1
ATOM 722 C C . ASP A 1 99 ? 60.655 65.198 -7.198 1.00 11.94 97 ASP A C 1
ATOM 723 O O . ASP A 1 99 ? 61.410 65.654 -8.032 1.00 11.58 97 ASP A O 1
ATOM 728 N N . ASN A 1 100 ? 59.706 64.324 -7.511 1.00 12.08 98 ASN A N 1
ATOM 729 C CA . ASN A 1 100 ? 59.535 63.889 -8.903 1.00 12.58 98 ASN A CA 1
ATOM 730 C C . ASN A 1 100 ? 58.719 64.878 -9.714 1.00 12.24 98 ASN A C 1
ATOM 731 O O . ASN A 1 100 ? 57.620 64.558 -10.164 1.00 12.35 98 ASN A O 1
ATOM 736 N N . GLY A 1 101 ? 59.266 66.073 -9.913 1.00 11.41 99 GLY A N 1
ATOM 737 C CA . GLY A 1 101 ? 58.615 67.101 -10.699 1.00 11.73 99 GLY A CA 1
ATOM 738 C C . GLY A 1 101 ? 57.365 67.681 -10.054 1.00 11.37 99 GLY A C 1
ATOM 739 O O . GLY A 1 101 ? 56.541 68.298 -10.727 1.00 11.91 99 GLY A O 1
ATOM 740 N N . GLY A 1 102 ? 57.246 67.506 -8.749 1.00 11.59 100 GLY A N 1
ATOM 741 C CA . GLY A 1 102 ? 56.076 67.958 -8.008 1.00 11.51 100 GLY A CA 1
ATOM 742 C C . GLY A 1 102 ? 56.302 69.294 -7.328 1.00 12.44 100 GLY A C 1
ATOM 743 O O . GLY A 1 102 ? 57.306 69.969 -7.590 1.00 12.95 100 GLY A O 1
ATOM 744 N N . GLU A 1 103 ? 55.349 69.684 -6.470 1.00 12.28 101 GLU A N 1
ATOM 745 C CA . GLU A 1 103 ? 55.415 70.915 -5.680 1.00 12.63 101 GLU A CA 1
ATOM 746 C C . GLU A 1 103 ? 55.002 70.695 -4.221 1.00 12.39 101 GLU A C 1
ATOM 747 O O . GLU A 1 103 ? 54.098 69.899 -3.916 1.00 11.84 101 GLU A O 1
ATOM 753 N N . GLU A 1 104 ? 55.664 71.419 -3.321 1.00 12.46 102 GLU A N 1
ATOM 754 C CA . GLU A 1 104 ? 55.228 71.504 -1.938 1.00 13.07 102 GLU A CA 1
ATOM 755 C C . GLU A 1 104 ? 54.034 72.433 -1.824 1.00 12.91 102 GLU A C 1
ATOM 756 O O . GLU A 1 104 ? 53.902 73.380 -2.600 1.00 13.57 102 GLU A O 1
ATOM 762 N N . SER A 1 105 ? 53.156 72.141 -0.866 1.00 11.97 103 SER A N 1
ATOM 763 C CA . SER A 1 105 ? 52.084 73.055 -0.488 1.00 11.91 103 SER A CA 1
ATOM 764 C C . SER A 1 105 ? 51.951 73.060 1.033 1.00 11.36 103 SER A C 1
ATOM 765 O O . SER A 1 105 ? 52.899 72.710 1.731 1.00 12.09 103 SER A O 1
ATOM 768 N N . ALA A 1 106 ? 50.782 73.448 1.533 1.00 11.89 104 ALA A N 1
ATOM 769 C CA . ALA A 1 106 ? 50.561 73.730 2.954 1.00 11.17 104 ALA A CA 1
ATOM 770 C C . ALA A 1 106 ? 49.840 72.590 3.698 1.00 11.50 104 ALA A C 1
ATOM 771 O O . ALA A 1 106 ? 49.000 71.905 3.131 1.00 10.00 104 ALA A O 1
ATOM 773 N N . CYS A 1 107 ? 50.137 72.435 4.985 1.00 11.37 105 CYS A N 1
ATOM 774 C CA . CYS A 1 107 ? 49.368 71.572 5.883 1.00 12.05 105 CYS A CA 1
ATOM 775 C C . CYS A 1 107 ? 49.274 70.127 5.395 1.00 11.21 105 CYS A C 1
ATOM 776 O O . CYS A 1 107 ? 48.212 69.510 5.468 1.00 10.67 105 CYS A O 1
ATOM 779 N N . GLY A 1 108 ? 50.380 69.611 4.875 1.00 10.54 106 GLY A N 1
ATOM 780 C CA . GLY A 1 108 ? 50.424 68.236 4.389 1.00 10.43 106 GLY A CA 1
ATOM 781 C C . GLY A 1 108 ? 50.037 68.068 2.933 1.00 9.70 106 GLY A C 1
ATOM 782 O O . GLY A 1 108 ? 50.200 66.991 2.372 1.00 9.70 106 GLY A O 1
ATOM 783 N N . TRP A 1 109 ? 49.529 69.126 2.308 1.00 9.74 107 TRP A N 1
ATOM 784 C CA . TRP A 1 109 ? 49.226 69.110 0.884 1.00 9.10 107 TRP A CA 1
ATOM 785 C C . TRP A 1 109 ? 50.482 69.277 0.036 1.00 9.10 107 TRP A C 1
ATOM 786 O O . TRP A 1 109 ? 51.362 70.092 0.342 1.00 8.51 107 TRP A O 1
ATOM 797 N N . CYS A 1 110 ? 50.525 68.534 -1.060 1.00 9.12 108 CYS A N 1
ATOM 798 C CA . CYS A 1 110 ? 51.533 68.673 -2.090 1.00 9.54 108 CYS A CA 1
ATOM 799 C C . CYS A 1 110 ? 50.911 68.262 -3.430 1.00 9.49 108 CYS A C 1
ATOM 800 O O . CYS A 1 110 ? 49.712 67.935 -3.507 1.00 9.27 108 CYS A O 1
ATOM 803 N N . ARG A 1 111 ? 51.692 68.357 -4.494 1.00 10.12 109 ARG A N 1
ATOM 804 C CA . ARG A 1 111 ? 51.214 68.120 -5.841 1.00 10.98 109 ARG A CA 1
ATOM 805 C C . ARG A 1 111 ? 52.220 67.283 -6.601 1.00 11.00 109 ARG A C 1
ATOM 806 O O . ARG A 1 111 ? 53.425 67.501 -6.487 1.00 10.85 109 ARG A O 1
ATOM 814 N N . ASP A 1 112 ? 51.732 66.330 -7.389 1.00 9.76 110 ASP A N 1
ATOM 815 C CA . ASP A 1 112 ? 52.637 65.503 -8.184 1.00 9.90 110 ASP A CA 1
ATOM 816 C C . ASP A 1 112 ? 52.955 66.142 -9.542 1.00 9.52 110 ASP A C 1
ATOM 817 O O . ASP A 1 112 ? 52.472 67.224 -9.886 1.00 9.90 110 ASP A O 1
ATOM 822 N N . LYS A 1 113 ? 53.797 65.441 -10.294 1.00 10.26 111 LYS A N 1
ATOM 823 C CA . LYS A 1 113 ? 54.288 65.888 -11.587 1.00 10.97 111 LYS A CA 1
ATOM 824 C C . LYS A 1 113 ? 53.175 66.222 -12.567 1.00 11.59 111 LYS A C 1
ATOM 825 O O . LYS A 1 113 ? 53.368 67.067 -13.438 1.00 11.35 111 LYS A O 1
ATOM 831 N N . TRP A 1 114 ? 52.021 65.561 -12.420 1.00 10.86 112 TRP A N 1
ATOM 832 C CA . TRP A 1 114 ? 50.896 65.667 -13.355 1.00 11.30 112 TRP A CA 1
ATOM 833 C C . TRP A 1 114 ? 49.828 66.606 -12.806 1.00 11.11 112 TRP A C 1
ATOM 834 O O . TRP A 1 114 ? 48.770 66.780 -13.405 1.00 11.88 112 TRP A O 1
ATOM 845 N N . GLY A 1 115 ? 50.150 67.253 -11.686 1.00 10.76 113 GLY A N 1
ATOM 846 C CA . GLY A 1 115 ? 49.312 68.277 -11.102 1.00 11.12 113 GLY A CA 1
ATOM 847 C C . GLY A 1 115 ? 48.267 67.793 -10.127 1.00 10.43 113 GLY A C 1
ATOM 848 O O . GLY A 1 115 ? 47.452 68.606 -9.677 1.00 10.50 113 GLY A O 1
ATOM 849 N N . ILE A 1 116 ? 48.286 66.506 -9.783 1.00 9.56 114 ILE A N 1
ATOM 850 C CA . ILE A 1 116 ? 47.276 65.941 -8.879 1.00 9.45 114 ILE A CA 1
ATOM 851 C C . ILE A 1 116 ? 47.676 66.234 -7.445 1.00 8.58 114 ILE A C 1
ATOM 852 O O . ILE A 1 116 ? 48.848 66.124 -7.087 1.00 9.07 114 ILE A O 1
ATOM 857 N N . SER A 1 117 ? 46.707 66.614 -6.628 1.00 8.39 115 SER A N 1
ATOM 858 C CA . SER A 1 117 ? 46.952 66.950 -5.234 1.00 8.45 115 SER A CA 1
ATOM 859 C C . SER A 1 117 ? 46.955 65.711 -4.336 1.00 8.89 115 SER A C 1
ATOM 860 O O . SER A 1 117 ? 46.063 64.867 -4.411 1.00 8.53 115 SER A O 1
ATOM 863 N N . TRP A 1 118 ? 47.971 65.616 -3.491 1.00 7.93 116 TRP A N 1
ATOM 864 C CA . TRP A 1 118 ? 48.072 64.593 -2.460 1.00 8.01 116 TRP A CA 1
ATOM 865 C C . TRP A 1 118 ? 48.178 65.286 -1.115 1.00 8.29 116 TRP A C 1
ATOM 866 O O . TRP A 1 118 ? 48.764 66.357 -1.031 1.00 10.06 116 TRP A O 1
ATOM 877 N N . GLN A 1 119 ? 47.600 64.680 -0.081 1.00 6.68 117 GLN A N 1
ATOM 878 C CA . GLN A 1 119 ? 47.817 65.082 1.303 1.00 7.09 117 GLN A CA 1
ATOM 879 C C . GLN A 1 119 ? 48.516 63.924 2.009 1.00 7.57 117 GLN A C 1
ATOM 880 O O . GLN A 1 119 ? 48.034 62.799 1.980 1.00 7.52 117 GLN A O 1
ATOM 886 N N . ILE A 1 120 ? 49.675 64.190 2.607 1.00 8.80 118 ILE A N 1
ATOM 887 C CA . ILE A 1 120 ? 50.383 63.207 3.391 1.00 9.49 118 ILE A CA 1
ATOM 888 C C . ILE A 1 120 ? 50.130 63.600 4.839 1.00 9.77 118 ILE A C 1
ATOM 889 O O . ILE A 1 120 ? 50.731 64.541 5.354 1.00 9.33 118 ILE A O 1
ATOM 894 N N . THR A 1 121 ? 49.164 62.911 5.441 1.00 9.87 119 THR A N 1
ATOM 895 C CA . THR A 1 121 ? 48.502 63.343 6.672 1.00 10.79 119 THR A CA 1
ATOM 896 C C . THR A 1 121 ? 48.678 62.312 7.781 1.00 11.31 119 THR A C 1
ATOM 897 O O . THR A 1 121 ? 48.008 61.288 7.795 1.00 11.37 119 THR A O 1
ATOM 901 N N . PRO A 1 122 ? 49.578 62.569 8.719 1.00 11.65 120 PRO A N 1
ATOM 902 C CA . PRO A 1 122 ? 49.746 61.646 9.845 1.00 11.59 120 PRO A CA 1
ATOM 903 C C . PRO A 1 122 ? 48.424 61.375 10.567 1.00 11.99 120 PRO A C 1
ATOM 904 O O . PRO A 1 122 ? 47.657 62.305 10.790 1.00 11.73 120 PRO A O 1
ATOM 908 N N . ARG A 1 123 ? 48.135 60.115 10.902 1.00 12.55 121 ARG A N 1
ATOM 909 C CA . ARG A 1 123 ? 46.913 59.811 11.644 1.00 13.80 121 ARG A CA 1
ATOM 910 C C . ARG A 1 123 ? 46.844 60.621 12.954 1.00 14.58 121 ARG A C 1
ATOM 911 O O . ARG A 1 123 ? 45.762 60.975 13.410 1.00 15.60 121 ARG A O 1
ATOM 919 N N . VAL A 1 124 ? 48.005 60.896 13.535 1.00 15.90 122 VAL A N 1
ATOM 920 C CA . VAL A 1 124 ? 48.118 61.727 14.747 1.00 16.65 122 VAL A CA 1
ATOM 921 C C . VAL A 1 124 ? 47.441 63.100 14.556 1.00 16.38 122 VAL A C 1
ATOM 922 O O . VAL A 1 124 ? 46.746 63.602 15.452 1.00 16.31 122 VAL A O 1
ATOM 926 N N . LEU A 1 125 ? 47.634 63.698 13.382 1.00 16.16 123 LEU A N 1
ATOM 927 C CA . LEU A 1 125 ? 47.049 64.994 13.058 1.00 16.01 123 LEU A CA 1
ATOM 928 C C . LEU A 1 125 ? 45.536 64.917 12.886 1.00 16.49 123 LEU A C 1
ATOM 929 O O . LEU A 1 125 ? 44.799 65.732 13.434 1.00 15.68 123 LEU A O 1
ATOM 934 N N . SER A 1 126 ? 45.064 63.941 12.108 1.00 16.41 124 SER A N 1
ATOM 935 C CA . SER A 1 126 ? 43.629 63.796 11.862 1.00 17.89 124 SER A CA 1
ATOM 936 C C . SER A 1 126 ? 42.830 63.596 13.151 1.00 18.88 124 SER A C 1
ATOM 937 O O . SER A 1 126 ? 41.757 64.172 13.332 1.00 19.52 124 SER A O 1
ATOM 940 N N . GLU A 1 127 ? 43.362 62.774 14.034 1.00 20.72 125 GLU A N 1
ATOM 941 C CA . GLU A 1 127 ? 42.704 62.498 15.305 1.00 22.02 125 GLU A CA 1
ATOM 942 C C . GLU A 1 127 ? 42.715 63.707 16.231 1.00 22.07 125 GLU A C 1
ATOM 943 O O . GLU A 1 127 ? 41.744 63.956 16.933 1.00 22.25 125 GLU A O 1
ATOM 949 N N . ALA A 1 128 ? 43.793 64.483 16.180 1.00 21.97 126 ALA A N 1
ATOM 950 C CA . ALA A 1 128 ? 43.919 65.698 16.984 1.00 21.93 126 ALA A CA 1
ATOM 951 C C . ALA A 1 128 ? 42.855 66.733 16.627 1.00 22.21 126 ALA A C 1
ATOM 952 O O . ALA A 1 128 ? 42.215 67.282 17.509 1.00 22.37 126 ALA A O 1
ATOM 954 N N . ILE A 1 129 ? 42.653 66.970 15.330 1.00 22.35 127 ILE A N 1
ATOM 955 C CA . ILE A 1 129 ? 41.722 67.977 14.834 1.00 23.16 127 ILE A CA 1
ATOM 956 C C . ILE A 1 129 ? 40.244 67.620 15.045 1.00 23.39 127 ILE A C 1
ATOM 957 O O . ILE A 1 129 ? 39.392 68.512 15.132 1.00 23.44 127 ILE A O 1
ATOM 962 N N . ALA A 1 130 ? 39.948 66.326 15.105 1.00 23.91 128 ALA A N 1
ATOM 963 C CA . ALA A 1 130 ? 38.574 65.847 15.266 1.00 24.73 128 ALA A CA 1
ATOM 964 C C . ALA A 1 130 ? 38.237 65.531 16.720 1.00 25.31 128 ALA A C 1
ATOM 965 O O . ALA A 1 130 ? 37.156 65.015 17.001 1.00 25.74 128 ALA A O 1
ATOM 967 N N . SER A 1 131 ? 39.159 65.840 17.630 1.00 25.67 129 SER A N 1
ATOM 968 C CA . SER A 1 131 ? 39.008 65.508 19.047 1.00 26.29 129 SER A CA 1
ATOM 969 C C . SER A 1 131 ? 37.822 66.243 19.672 1.00 26.48 129 SER A C 1
ATOM 970 O O . SER A 1 131 ? 37.568 67.402 19.347 1.00 26.66 129 SER A O 1
ATOM 973 N N . PRO A 1 132 ? 37.098 65.572 20.572 1.00 27.08 130 PRO A N 1
ATOM 974 C CA . PRO A 1 132 ? 36.024 66.229 21.334 1.00 27.07 130 PRO A CA 1
ATOM 975 C C . PRO A 1 132 ? 36.588 67.240 22.326 1.00 26.71 130 PRO A C 1
ATOM 976 O O . PRO A 1 132 ? 35.865 68.148 22.736 1.00 26.82 130 PRO A O 1
ATOM 980 N N . ASP A 1 133 ? 37.851 67.064 22.714 1.00 26.47 131 ASP A N 1
ATOM 981 C CA . ASP A 1 133 ? 38.614 68.108 23.387 1.00 26.39 131 ASP A CA 1
ATOM 982 C C . ASP A 1 133 ? 38.865 69.226 22.384 1.00 26.49 131 ASP A C 1
ATOM 983 O O . ASP A 1 133 ? 39.904 69.250 21.714 1.00 26.53 131 ASP A O 1
ATOM 988 N N . ARG A 1 134 ? 37.913 70.147 22.276 1.00 26.35 132 ARG A N 1
ATOM 989 C CA . ARG A 1 134 ? 38.002 71.159 21.239 1.00 26.35 132 ARG A CA 1
ATOM 990 C C . ARG A 1 134 ? 39.049 72.233 21.208 1.00 25.19 132 ARG A C 1
ATOM 991 O O . ARG A 1 134 ? 39.427 72.714 20.136 1.00 24.59 132 ARG A O 1
ATOM 999 N N . ALA A 1 135 ? 39.520 72.617 22.393 1.00 23.55 133 ALA A N 1
ATOM 1000 C CA . ALA A 1 135 ? 40.608 73.584 22.511 1.00 22.43 133 ALA A CA 1
ATOM 1001 C C . ALA A 1 135 ? 41.917 72.935 22.056 1.00 21.29 133 ALA A C 1
ATOM 1002 O O . ALA A 1 135 ? 42.716 73.561 21.369 1.00 21.20 133 ALA A O 1
ATOM 1004 N N . ALA A 1 136 ? 42.119 71.678 22.441 1.00 19.73 134 ALA A N 1
ATOM 1005 C CA . ALA A 1 136 ? 43.292 70.910 22.027 1.00 18.56 134 ALA A CA 1
ATOM 1006 C C . ALA A 1 136 ? 43.298 70.721 20.516 1.00 17.42 134 ALA A C 1
ATOM 1007 O O . ALA A 1 136 ? 44.350 70.761 19.892 1.00 17.54 134 ALA A O 1
ATOM 1009 N N . ALA A 1 137 ? 42.115 70.498 19.952 1.00 16.22 135 ALA A N 1
ATOM 1010 C CA . ALA A 1 137 ? 41.962 70.311 18.508 1.00 15.60 135 ALA A CA 1
ATOM 1011 C C . ALA A 1 137 ? 42.326 71.597 17.803 1.00 15.21 135 ALA A C 1
ATOM 1012 O O . ALA A 1 137 ? 42.944 71.580 16.748 1.00 15.59 135 ALA A O 1
ATOM 1014 N N . ARG A 1 138 ? 41.926 72.714 18.390 1.00 15.03 136 ARG A N 1
ATOM 1015 C CA . ARG A 1 138 ? 42.239 74.018 17.840 1.00 15.04 136 ARG A CA 1
ATOM 1016 C C . ARG A 1 138 ? 43.754 74.248 17.870 1.00 15.09 136 ARG A C 1
ATOM 1017 O O . ARG A 1 138 ? 44.316 74.690 16.884 1.00 14.33 136 ARG A O 1
ATOM 1025 N N . ARG A 1 139 ? 44.416 73.920 18.976 1.00 15.68 137 ARG A N 1
ATOM 1026 C CA . ARG A 1 139 ? 45.868 74.106 19.063 1.00 15.70 137 ARG A CA 1
ATOM 1027 C C . ARG A 1 139 ? 46.581 73.314 17.981 1.00 15.39 137 ARG A C 1
ATOM 1028 O O . ARG A 1 139 ? 47.505 73.818 17.365 1.00 15.78 137 ARG A O 1
ATOM 1036 N N . ALA A 1 140 ? 46.142 72.080 17.748 1.00 14.78 138 ALA A N 1
ATOM 1037 C CA . ALA A 1 140 ? 46.722 71.232 16.718 1.00 14.51 138 ALA A CA 1
ATOM 1038 C C . ALA A 1 140 ? 46.506 71.840 15.339 1.00 13.47 138 ALA A C 1
ATOM 1039 O O . ALA A 1 140 ? 47.422 71.876 14.524 1.00 12.92 138 ALA A O 1
ATOM 1041 N N . PHE A 1 141 ? 45.285 72.317 15.092 1.00 13.48 139 PHE A N 1
ATOM 1042 C CA . PHE A 1 141 ? 44.924 72.962 13.831 1.00 13.04 139 PHE A CA 1
ATOM 1043 C C . PHE A 1 141 ? 45.787 74.180 13.566 1.00 12.90 139 PHE A C 1
ATOM 1044 O O . PHE A 1 141 ? 46.318 74.343 12.464 1.00 12.72 139 PHE A O 1
ATOM 1052 N N . GLU A 1 142 ? 45.929 75.030 14.579 1.00 13.05 140 GLU A N 1
ATOM 1053 C CA . GLU A 1 142 ? 46.766 76.217 14.473 1.00 13.02 140 GLU A CA 1
ATOM 1054 C C . GLU A 1 142 ? 48.240 75.863 14.248 1.00 13.26 140 GLU A C 1
ATOM 1055 O O . GLU A 1 142 ? 48.919 76.554 13.502 1.00 13.97 140 GLU A O 1
ATOM 1061 N N . ALA A 1 143 ? 48.719 74.772 14.841 1.00 13.86 141 ALA A N 1
ATOM 1062 C CA . ALA A 1 143 ? 50.110 74.350 14.627 1.00 13.68 141 ALA A CA 1
ATOM 1063 C C . ALA A 1 143 ? 50.324 73.816 13.192 1.00 13.83 141 ALA A C 1
ATOM 1064 O O . ALA A 1 143 ? 51.329 74.116 12.539 1.00 13.59 141 ALA A O 1
ATOM 1082 N N . THR A 1 146 ? 51.228 76.229 10.342 1.00 14.17 144 THR A N 1
ATOM 1083 C CA . THR A 1 146 ? 52.626 76.692 10.216 1.00 14.85 144 THR A CA 1
ATOM 1084 C C . THR A 1 146 ? 53.542 75.732 9.441 1.00 14.56 144 THR A C 1
ATOM 1085 O O . THR A 1 146 ? 54.756 75.969 9.342 1.00 14.65 144 THR A O 1
ATOM 1097 N N . GLY A 1 148 ? 54.461 72.899 6.045 1.00 13.63 146 GLY A N 1
ATOM 1098 C CA . GLY A 1 148 ? 54.222 72.249 4.762 1.00 13.55 146 GLY A CA 1
ATOM 1099 C C . GLY A 1 148 ? 54.119 70.753 5.009 1.00 13.89 146 GLY A C 1
ATOM 1100 O O . GLY A 1 148 ? 53.047 70.225 5.305 1.00 13.28 146 GLY A O 1
ATOM 1101 N N . ARG A 1 149 ? 55.253 70.066 4.915 1.00 14.16 147 ARG A N 1
ATOM 1102 C CA . ARG A 1 149 ? 55.366 68.692 5.394 1.00 14.99 147 ARG A CA 1
ATOM 1103 C C . ARG A 1 149 ? 55.041 68.671 6.889 1.00 14.63 147 ARG A C 1
ATOM 1104 O O . ARG A 1 149 ? 55.514 69.530 7.641 1.00 15.69 147 ARG A O 1
ATOM 1112 N N . ILE A 1 150 ? 54.250 67.698 7.328 1.00 14.35 148 ILE A N 1
ATOM 1113 C CA . ILE A 1 150 ? 53.800 67.656 8.722 1.00 13.94 148 ILE A CA 1
ATOM 1114 C C . ILE A 1 150 ? 54.880 67.080 9.616 1.00 15.07 148 ILE A C 1
ATOM 1115 O O . ILE A 1 150 ? 55.368 65.981 9.351 1.00 15.00 148 ILE A O 1
ATOM 1120 N N . ASP A 1 151 ? 55.228 67.821 10.674 1.00 15.86 149 ASP A N 1
ATOM 1121 C CA . ASP A 1 151 ? 56.099 67.311 11.735 1.00 16.75 149 ASP A CA 1
ATOM 1122 C C . ASP A 1 151 ? 55.244 66.843 12.904 1.00 16.46 149 ASP A C 1
ATOM 1123 O O . ASP A 1 151 ? 54.618 67.639 13.601 1.00 16.28 149 ASP A O 1
ATOM 1128 N N . ILE A 1 152 ? 55.199 65.531 13.082 1.00 16.55 150 ILE A N 1
ATOM 1129 C CA . ILE A 1 152 ? 54.290 64.888 14.024 1.00 17.22 150 ILE A CA 1
ATOM 1130 C C . ILE A 1 152 ? 54.550 65.287 15.481 1.00 18.13 150 ILE A C 1
ATOM 1131 O O . ILE A 1 152 ? 53.614 65.513 16.244 1.00 18.37 150 ILE A O 1
ATOM 1136 N N . ALA A 1 153 ? 55.815 65.371 15.857 1.00 19.11 151 ALA A N 1
ATOM 1137 C CA . ALA A 1 153 ? 56.183 65.721 17.231 1.00 19.96 151 ALA A CA 1
ATOM 1138 C C . ALA A 1 153 ? 55.664 67.104 17.627 1.00 20.33 151 ALA A C 1
ATOM 1139 O O . ALA A 1 153 ? 55.221 67.307 18.758 1.00 21.05 151 ALA A O 1
ATOM 1141 N N . THR A 1 154 ? 55.693 68.044 16.687 1.00 20.25 152 THR A N 1
ATOM 1142 C CA . THR A 1 154 ? 55.237 69.405 16.946 1.00 20.05 152 THR A CA 1
ATOM 1143 C C . THR A 1 154 ? 53.725 69.432 17.122 1.00 20.10 152 THR A C 1
ATOM 1144 O O . THR A 1 154 ? 53.200 70.158 17.965 1.00 19.81 152 THR A O 1
ATOM 1148 N N . ILE A 1 155 ? 53.022 68.649 16.307 1.00 18.94 153 ILE A N 1
ATOM 1149 C CA . ILE A 1 155 ? 51.579 68.530 16.437 1.00 19.15 153 ILE A CA 1
ATOM 1150 C C . ILE A 1 155 ? 51.215 67.997 17.824 1.00 19.66 153 ILE A C 1
ATOM 1151 O O . ILE A 1 155 ? 50.294 68.501 18.469 1.00 19.54 153 ILE A O 1
ATOM 1156 N N . GLU A 1 156 ? 51.960 67.002 18.285 1.00 20.31 154 GLU A N 1
ATOM 1157 C CA . GLU A 1 156 ? 51.673 66.357 19.557 1.00 21.28 154 GLU A CA 1
ATOM 1158 C C . GLU A 1 156 ? 51.883 67.323 20.724 1.00 21.81 154 GLU A C 1
ATOM 1159 O O . GLU A 1 156 ? 51.127 67.299 21.688 1.00 21.60 154 GLU A O 1
ATOM 1165 N N . LYS A 1 157 ? 52.885 68.192 20.602 1.00 22.70 155 LYS A N 1
ATOM 1166 C CA . LYS A 1 157 ? 53.221 69.172 21.639 1.00 23.28 155 LYS A CA 1
ATOM 1167 C C . LYS A 1 157 ? 52.137 70.248 21.711 1.00 23.44 155 LYS A C 1
ATOM 1168 O O . LYS A 1 157 ? 51.718 70.654 22.792 1.00 23.08 155 LYS A O 1
ATOM 1174 N N . ALA A 1 158 ? 51.682 70.707 20.550 1.00 22.81 156 ALA A N 1
ATOM 1175 C CA . ALA A 1 158 ? 50.625 71.709 20.488 1.00 23.43 156 ALA A CA 1
ATOM 1176 C C . ALA A 1 158 ? 49.325 71.149 21.060 1.00 23.90 156 ALA A C 1
ATOM 1177 O O . ALA A 1 158 ? 48.645 71.818 21.833 1.00 23.95 156 ALA A O 1
ATOM 1179 N N . PHE A 1 159 ? 49.007 69.908 20.700 1.00 24.76 157 PHE A N 1
ATOM 1180 C CA . PHE A 1 159 ? 47.797 69.248 21.171 1.00 25.32 157 PHE A CA 1
ATOM 1181 C C . PHE A 1 159 ? 47.797 69.108 22.691 1.00 26.24 157 PHE A C 1
ATOM 1182 O O . PHE A 1 159 ? 46.781 69.347 23.342 1.00 26.13 157 PHE A O 1
ATOM 1190 N N . LYS A 1 160 ? 48.946 68.720 23.233 1.00 27.17 158 LYS A N 1
ATOM 1191 C CA . LYS A 1 160 ? 49.119 68.545 24.668 1.00 28.30 158 LYS A CA 1
ATOM 1192 C C . LYS A 1 160 ? 49.016 69.895 25.369 1.00 28.72 158 LYS A C 1
ATOM 1193 O O . LYS A 1 160 ? 48.442 69.982 26.457 1.00 29.44 158 LYS A O 1
ATOM 1199 N N . SER B 1 5 ? 35.642 53.235 16.606 1.00 15.08 3 SER B N 1
ATOM 1200 C CA . SER B 1 5 ? 35.027 52.763 15.347 1.00 13.90 3 SER B CA 1
ATOM 1201 C C . SER B 1 5 ? 33.662 52.159 15.654 1.00 12.58 3 SER B C 1
ATOM 1202 O O . SER B 1 5 ? 33.445 51.656 16.752 1.00 12.21 3 SER B O 1
ATOM 1205 N N . LYS B 1 6 ? 32.757 52.226 14.678 1.00 11.41 4 LYS B N 1
ATOM 1206 C CA . LYS B 1 6 ? 31.399 51.742 14.856 1.00 10.29 4 LYS B CA 1
ATOM 1207 C C . LYS B 1 6 ? 31.383 50.245 15.113 1.00 8.86 4 LYS B C 1
ATOM 1208 O O . LYS B 1 6 ? 30.643 49.774 15.963 1.00 8.10 4 LYS B O 1
ATOM 1214 N N . ASN B 1 7 ? 32.210 49.527 14.372 1.00 7.58 5 ASN B N 1
ATOM 1215 C CA . ASN B 1 7 ? 32.299 48.064 14.452 1.00 7.23 5 ASN B CA 1
ATOM 1216 C C . ASN B 1 7 ? 33.766 47.674 14.538 1.00 7.78 5 ASN B C 1
ATOM 1217 O O . ASN B 1 7 ? 34.568 48.028 13.671 1.00 8.92 5 ASN B O 1
ATOM 1222 N N . THR B 1 8 ? 34.101 46.972 15.609 1.00 7.23 6 THR B N 1
ATOM 1223 C CA . THR B 1 8 ? 35.456 46.608 15.953 1.00 7.73 6 THR B CA 1
ATOM 1224 C C . THR B 1 8 ? 35.559 45.088 16.039 1.00 7.77 6 THR B C 1
ATOM 1225 O O . THR B 1 8 ? 34.689 44.446 16.610 1.00 8.69 6 THR B O 1
ATOM 1229 N N . ILE B 1 9 ? 36.627 44.517 15.490 1.00 7.78 7 ILE B N 1
ATOM 1230 C CA . ILE B 1 9 ? 36.851 43.074 15.521 1.00 7.83 7 ILE B CA 1
ATOM 1231 C C . ILE B 1 9 ? 37.446 42.766 16.894 1.00 7.57 7 ILE B C 1
ATOM 1232 O O . ILE B 1 9 ? 38.515 43.256 17.212 1.00 7.86 7 ILE B O 1
ATOM 1237 N N . CYS B 1 10 ? 36.760 41.965 17.705 1.00 7.76 8 CYS B N 1
ATOM 1238 C CA . CYS B 1 10 ? 37.229 41.630 19.051 1.00 7.31 8 CYS B CA 1
ATOM 1239 C C . CYS B 1 10 ? 37.731 40.188 19.092 1.00 7.49 8 CYS B C 1
ATOM 1240 O O . CYS B 1 10 ? 37.014 39.268 18.750 1.00 7.18 8 CYS B O 1
ATOM 1243 N N . LEU B 1 11 ? 38.989 40.013 19.476 1.00 8.06 9 LEU B N 1
ATOM 1244 C CA . LEU B 1 11 ? 39.633 38.715 19.478 1.00 9.34 9 LEU B CA 1
ATOM 1245 C C . LEU B 1 11 ? 40.032 38.378 20.901 1.00 8.81 9 LEU B C 1
ATOM 1246 O O . LEU B 1 11 ? 40.588 39.224 21.612 1.00 9.36 9 LEU B O 1
ATOM 1251 N N . TRP B 1 12 ? 39.781 37.134 21.291 1.00 9.18 10 TRP B N 1
ATOM 1252 C CA . TRP B 1 12 ? 39.963 36.655 22.659 1.00 8.97 10 TRP B CA 1
ATOM 1253 C C . TRP B 1 12 ? 41.378 36.134 22.826 1.00 9.07 10 TRP B C 1
ATOM 1254 O O . TRP B 1 12 ? 41.863 35.388 21.982 1.00 9.55 10 TRP B O 1
ATOM 1265 N N . TYR B 1 13 ? 42.018 36.540 23.913 1.00 8.67 11 TYR B N 1
ATOM 1266 C CA . TYR B 1 13 ? 43.344 36.055 24.305 1.00 9.07 11 TYR B CA 1
ATOM 1267 C C . TYR B 1 13 ? 43.327 35.589 25.747 1.00 10.29 11 TYR B C 1
ATOM 1268 O O . TYR B 1 13 ? 42.472 35.996 26.520 1.00 10.79 11 TYR B O 1
ATOM 1277 N N . ASP B 1 14 ? 44.271 34.718 26.081 1.00 11.08 12 ASP B N 1
ATOM 1278 C CA . ASP B 1 14 ? 44.546 34.316 27.460 1.00 13.14 12 ASP B CA 1
ATOM 1279 C C . ASP B 1 14 ? 45.774 35.119 27.962 1.00 14.22 12 ASP B C 1
ATOM 1280 O O . ASP B 1 14 ? 46.929 34.670 27.859 1.00 16.38 12 ASP B O 1
ATOM 1285 N N . SER B 1 15 ? 45.517 36.300 28.496 1.00 15.62 13 SER B N 1
ATOM 1286 C CA . SER B 1 15 ? 46.552 37.163 29.061 1.00 15.91 13 SER B CA 1
ATOM 1287 C C . SER B 1 15 ? 47.699 37.449 28.092 1.00 15.16 13 SER B C 1
ATOM 1288 O O . SER B 1 15 ? 48.866 37.457 28.494 1.00 16.02 13 SER B O 1
ATOM 1291 N N . ALA B 1 16 ? 47.386 37.621 26.814 1.00 14.07 14 ALA B N 1
ATOM 1292 C CA . ALA B 1 16 ? 48.399 37.919 25.807 1.00 13.67 14 ALA B CA 1
ATOM 1293 C C . ALA B 1 16 ? 47.968 38.967 24.777 1.00 12.28 14 ALA B C 1
ATOM 1294 O O . ALA B 1 16 ? 48.638 39.123 23.769 1.00 12.18 14 ALA B O 1
ATOM 1296 N N . ALA B 1 17 ? 46.890 39.705 25.028 1.00 11.63 15 ALA B N 1
ATOM 1297 C CA . ALA B 1 17 ? 46.401 40.687 24.060 1.00 11.23 15 ALA B CA 1
ATOM 1298 C C . ALA B 1 17 ? 47.464 41.718 23.661 1.00 11.18 15 ALA B C 1
ATOM 1299 O O . ALA B 1 17 ? 47.635 42.005 22.483 1.00 9.94 15 ALA B O 1
ATOM 1301 N N . LEU B 1 18 ? 48.182 42.270 24.639 1.00 10.86 16 LEU B N 1
ATOM 1302 C CA . LEU B 1 18 ? 49.218 43.269 24.329 1.00 11.38 16 LEU B CA 1
ATOM 1303 C C . LEU B 1 18 ? 50.377 42.662 23.527 1.00 11.04 16 LEU B C 1
ATOM 1304 O O . LEU B 1 18 ? 50.854 43.274 22.583 1.00 10.65 16 LEU B O 1
ATOM 1309 N N . GLU B 1 19 ? 50.813 41.460 23.889 1.00 11.06 17 GLU B N 1
ATOM 1310 C CA . GLU B 1 19 ? 51.876 40.769 23.160 1.00 11.70 17 GLU B CA 1
ATOM 1311 C C . GLU B 1 19 ? 51.489 40.557 21.691 1.00 11.07 17 GLU B C 1
ATOM 1312 O O . GLU B 1 19 ? 52.283 40.799 20.786 1.00 11.43 17 GLU B O 1
ATOM 1318 N N . ALA B 1 20 ? 50.265 40.084 21.475 1.00 10.29 18 ALA B N 1
ATOM 1319 C CA . ALA B 1 20 ? 49.782 39.787 20.141 1.00 9.67 18 ALA B CA 1
ATOM 1320 C C . ALA B 1 20 ? 49.693 41.063 19.298 1.00 9.35 18 ALA B C 1
ATOM 1321 O O . ALA B 1 20 ? 50.191 41.107 18.175 1.00 9.66 18 ALA B O 1
ATOM 1323 N N . ALA B 1 21 ? 49.049 42.091 19.841 1.00 9.50 19 ALA B N 1
ATOM 1324 C CA . ALA B 1 21 ? 48.892 43.373 19.146 1.00 9.61 19 ALA B CA 1
ATOM 1325 C C . ALA B 1 21 ? 50.246 43.975 18.755 1.00 9.05 19 ALA B C 1
ATOM 1326 O O . ALA B 1 21 ? 50.420 44.490 17.651 1.00 9.60 19 ALA B O 1
ATOM 1328 N N . THR B 1 22 ? 51.205 43.906 19.674 1.00 9.47 20 THR B N 1
ATOM 1329 C CA . THR B 1 22 ? 52.565 44.368 19.406 1.00 9.80 20 THR B CA 1
ATOM 1330 C C . THR B 1 22 ? 53.225 43.594 18.254 1.00 9.74 20 THR B C 1
ATOM 1331 O O . THR B 1 22 ? 53.924 44.180 17.420 1.00 10.07 20 THR B O 1
ATOM 1335 N N . PHE B 1 23 ? 53.041 42.281 18.231 1.00 8.46 21 PHE B N 1
ATOM 1336 C CA . PHE B 1 23 ? 53.546 41.452 17.144 1.00 8.83 21 PHE B CA 1
ATOM 1337 C C . PHE B 1 23 ? 52.887 41.829 15.819 1.00 8.30 21 PHE B C 1
ATOM 1338 O O . PHE B 1 23 ? 53.563 42.011 14.814 1.00 8.70 21 PHE B O 1
ATOM 1346 N N . TYR B 1 24 ? 51.564 42.008 15.819 1.00 8.66 22 TYR B N 1
ATOM 1347 C CA . TYR B 1 24 ? 50.895 42.345 14.572 1.00 8.35 22 TYR B CA 1
ATOM 1348 C C . TYR B 1 24 ? 51.410 43.691 14.052 1.00 8.58 22 TYR B C 1
ATOM 1349 O O . TYR B 1 24 ? 51.627 43.866 12.852 1.00 9.02 22 TYR B O 1
ATOM 1358 N N . ALA B 1 25 ? 51.613 44.629 14.968 1.00 9.17 23 ALA B N 1
ATOM 1359 C CA . ALA B 1 25 ? 52.021 45.978 14.594 1.00 9.33 23 ALA B CA 1
ATOM 1360 C C . ALA B 1 25 ? 53.425 46.015 13.972 1.00 10.26 23 ALA B C 1
ATOM 1361 O O . ALA B 1 25 ? 53.698 46.886 13.141 1.00 10.06 23 ALA B O 1
ATOM 1363 N N . GLU B 1 26 ? 54.307 45.092 14.363 1.00 10.65 24 GLU B N 1
ATOM 1364 C CA . GLU B 1 26 ? 55.668 45.040 13.816 1.00 10.73 24 GLU B CA 1
ATOM 1365 C C . GLU B 1 26 ? 55.790 44.139 12.586 1.00 11.31 24 GLU B C 1
ATOM 1366 O O . GLU B 1 26 ? 56.875 44.030 11.980 1.00 12.74 24 GLU B O 1
ATOM 1372 N N . THR B 1 27 ? 54.694 43.448 12.259 1.00 10.67 25 THR B N 1
ATOM 1373 C CA . THR B 1 27 ? 54.695 42.424 11.237 1.00 10.31 25 THR B CA 1
ATOM 1374 C C . THR B 1 27 ? 53.970 42.921 9.998 1.00 10.47 25 THR B C 1
ATOM 1375 O O . THR B 1 27 ? 54.508 42.845 8.914 1.00 10.63 25 THR B O 1
ATOM 1379 N N . PHE B 1 28 ? 52.761 43.435 10.169 1.00 10.53 26 PHE B N 1
ATOM 1380 C CA . PHE B 1 28 ? 51.945 43.811 9.039 1.00 10.52 26 PHE B CA 1
ATOM 1381 C C . PHE B 1 28 ? 52.107 45.286 8.738 1.00 11.36 26 PHE B C 1
ATOM 1382 O O . PHE B 1 28 ? 52.352 46.073 9.645 1.00 11.82 26 PHE B O 1
ATOM 1390 N N . PRO B 1 29 ? 51.969 45.670 7.467 1.00 11.38 27 PRO B N 1
ATOM 1391 C CA . PRO B 1 29 ? 52.025 47.084 7.115 1.00 11.85 27 PRO B CA 1
ATOM 1392 C C . PRO B 1 29 ? 50.838 47.818 7.671 1.00 11.85 27 PRO B C 1
ATOM 1393 O O . PRO B 1 29 ? 49.819 47.182 7.947 1.00 11.67 27 PRO B O 1
ATOM 1397 N N . ASP B 1 30 ? 50.963 49.132 7.817 1.00 12.27 28 ASP B N 1
ATOM 1398 C CA . ASP B 1 30 ? 49.873 49.985 8.267 1.00 12.11 28 ASP B CA 1
ATOM 1399 C C . ASP B 1 30 ? 49.134 49.416 9.483 1.00 12.56 28 ASP B C 1
ATOM 1400 O O . ASP B 1 30 ? 47.902 49.386 9.529 1.00 13.29 28 ASP B O 1
ATOM 1405 N N . SER B 1 31 ? 49.899 48.971 10.475 1.00 10.76 29 SER B N 1
ATOM 1406 C CA . SER B 1 31 ? 49.313 48.396 11.682 1.00 10.31 29 SER B CA 1
ATOM 1407 C C . SER B 1 31 ? 49.928 48.995 12.928 1.00 10.53 29 SER B C 1
ATOM 1408 O O . SER B 1 31 ? 51.109 49.353 12.948 1.00 9.46 29 SER B O 1
ATOM 1411 N N . ALA B 1 32 ? 49.139 49.092 13.981 1.00 10.03 30 ALA B N 1
ATOM 1412 C CA . ALA B 1 32 ? 49.579 49.788 15.182 1.00 10.62 30 ALA B CA 1
ATOM 1413 C C . ALA B 1 32 ? 48.765 49.459 16.424 1.00 11.04 30 ALA B C 1
ATOM 1414 O O . ALA B 1 32 ? 47.563 49.179 16.350 1.00 11.41 30 ALA B O 1
ATOM 1416 N N . VAL B 1 33 ? 49.437 49.519 17.563 1.00 11.47 31 VAL B N 1
ATOM 1417 C CA . VAL B 1 33 ? 48.795 49.442 18.853 1.00 11.57 31 VAL B CA 1
ATOM 1418 C C . VAL B 1 33 ? 48.377 50.852 19.232 1.00 12.58 31 VAL B C 1
ATOM 1419 O O . VAL B 1 33 ? 49.192 51.790 19.197 1.00 12.94 31 VAL B O 1
ATOM 1423 N N . LEU B 1 34 ? 47.111 51.005 19.594 1.00 12.47 32 LEU B N 1
ATOM 1424 C CA . LEU B 1 34 ? 46.510 52.326 19.775 1.00 13.33 32 LEU B CA 1
ATOM 1425 C C . LEU B 1 34 ? 46.263 52.719 21.224 1.00 13.20 32 LEU B C 1
ATOM 1426 O O . LEU B 1 34 ? 46.404 53.889 21.577 1.00 14.65 32 LEU B O 1
ATOM 1431 N N . ALA B 1 35 ? 45.891 51.759 22.065 1.00 12.42 33 ALA B N 1
ATOM 1432 C CA . ALA B 1 35 ? 45.570 52.056 23.466 1.00 12.21 33 ALA B CA 1
ATOM 1433 C C . ALA B 1 35 ? 45.526 50.789 24.283 1.00 12.12 33 ALA B C 1
ATOM 1434 O O . ALA B 1 35 ? 45.163 49.741 23.790 1.00 12.12 33 ALA B O 1
ATOM 1436 N N . VAL B 1 36 ? 45.914 50.907 25.545 1.00 11.70 34 VAL B N 1
ATOM 1437 C CA . VAL B 1 36 ? 45.893 49.788 26.480 1.00 12.08 34 VAL B CA 1
ATOM 1438 C C . VAL B 1 36 ? 44.966 50.191 27.614 1.00 12.53 34 VAL B C 1
ATOM 1439 O O . VAL B 1 36 ? 45.117 51.275 28.179 1.00 13.86 34 VAL B O 1
ATOM 1443 N N . HIS B 1 37 ? 43.997 49.330 27.930 1.00 12.53 35 HIS B N 1
ATOM 1444 C CA . HIS B 1 37 ? 43.023 49.600 28.982 1.00 13.12 35 HIS B CA 1
ATOM 1445 C C . HIS B 1 37 ? 43.141 48.564 30.075 1.00 12.88 35 HIS B C 1
ATOM 1446 O O . HIS B 1 37 ? 43.021 47.370 29.824 1.00 12.94 35 HIS B O 1
ATOM 1453 N N . ARG B 1 38 ? 43.360 49.029 31.296 1.00 13.33 36 ARG B N 1
ATOM 1454 C CA . ARG B 1 38 ? 43.577 48.147 32.426 1.00 13.30 36 ARG B CA 1
ATOM 1455 C C . ARG B 1 38 ? 42.256 47.875 33.129 1.00 12.46 36 ARG B C 1
ATOM 1456 O O . ARG B 1 38 ? 41.330 48.693 33.061 1.00 12.80 36 ARG B O 1
ATOM 1464 N N . ALA B 1 39 ? 42.168 46.719 33.780 1.00 12.03 37 ALA B N 1
ATOM 1465 C CA . ALA B 1 39 ? 40.934 46.278 34.425 1.00 11.95 37 ALA B CA 1
ATOM 1466 C C . ALA B 1 39 ? 40.679 47.135 35.655 1.00 12.34 37 ALA B C 1
ATOM 1467 O O . ALA B 1 39 ? 41.565 47.279 36.498 1.00 10.99 37 ALA B O 1
ATOM 1469 N N . PRO B 1 40 ? 39.493 47.724 35.760 1.00 12.73 38 PRO B N 1
ATOM 1470 C CA . PRO B 1 40 ? 39.193 48.579 36.917 1.00 13.41 38 PRO B CA 1
ATOM 1471 C C . PRO B 1 40 ? 38.915 47.780 38.194 1.00 14.01 38 PRO B C 1
ATOM 1472 O O . PRO B 1 40 ? 38.928 48.360 39.278 1.00 15.24 38 PRO B O 1
ATOM 1476 N N . GLY B 1 41 ? 38.668 46.483 38.058 1.00 14.19 39 GLY B N 1
ATOM 1477 C CA . GLY B 1 41 ? 38.529 45.594 39.200 1.00 14.58 39 GLY B CA 1
ATOM 1478 C C . GLY B 1 41 ? 38.871 44.158 38.857 1.00 14.84 39 GLY B C 1
ATOM 1479 O O . GLY B 1 41 ? 39.073 43.814 37.686 1.00 14.37 39 GLY B O 1
ATOM 1480 N N . ASP B 1 42 ? 38.942 43.317 39.886 1.00 15.15 40 ASP B N 1
ATOM 1481 C CA . ASP B 1 42 ? 39.156 41.883 39.712 1.00 15.90 40 ASP B CA 1
ATOM 1482 C C . ASP B 1 42 ? 38.050 41.257 38.872 1.00 16.70 40 ASP B C 1
ATOM 1483 O O . ASP B 1 42 ? 36.882 41.633 38.965 1.00 17.17 40 ASP B O 1
ATOM 1488 N N . TYR B 1 43 ? 38.427 40.290 38.054 1.00 17.34 41 TYR B N 1
ATOM 1489 C CA . TYR B 1 43 ? 37.461 39.589 37.230 1.00 18.15 41 TYR B CA 1
ATOM 1490 C C . TYR B 1 43 ? 37.926 38.141 37.065 1.00 19.03 41 TYR B C 1
ATOM 1491 O O . TYR B 1 43 ? 38.992 37.776 37.576 1.00 18.63 41 TYR B O 1
ATOM 1500 N N . PRO B 1 44 ? 37.121 37.292 36.418 1.00 20.62 42 PRO B N 1
ATOM 1501 C CA . PRO B 1 44 ? 37.457 35.870 36.303 1.00 20.93 42 PRO B CA 1
ATOM 1502 C C . PRO B 1 44 ? 38.897 35.549 35.855 1.00 20.54 42 PRO B C 1
ATOM 1503 O O . PRO B 1 44 ? 39.471 34.595 36.365 1.00 21.09 42 PRO B O 1
ATOM 1507 N N . SER B 1 45 ? 39.475 36.339 34.946 1.00 20.07 43 SER B N 1
ATOM 1508 C CA . SER B 1 45 ? 40.809 36.044 34.401 1.00 19.21 43 SER B CA 1
ATOM 1509 C C . SER B 1 45 ? 41.777 37.232 34.464 1.00 18.31 43 SER B C 1
ATOM 1510 O O . SER B 1 45 ? 42.637 37.413 33.592 1.00 18.71 43 SER B O 1
ATOM 1513 N N . GLY B 1 46 ? 41.634 38.056 35.490 1.00 16.49 44 GLY B N 1
ATOM 1514 C CA . GLY B 1 46 ? 42.569 39.134 35.712 1.00 15.90 44 GLY B CA 1
ATOM 1515 C C . GLY B 1 46 ? 42.349 39.823 37.045 1.00 14.97 44 GLY B C 1
ATOM 1516 O O . GLY B 1 46 ? 41.252 39.827 37.582 1.00 14.46 44 GLY B O 1
ATOM 1517 N N . LYS B 1 47 ? 43.419 40.389 37.581 1.00 15.11 45 LYS B N 1
ATOM 1518 C CA . LYS B 1 47 ? 43.328 41.283 38.721 1.00 14.88 45 LYS B CA 1
ATOM 1519 C C . LYS B 1 47 ? 43.125 42.710 38.267 1.00 13.71 45 LYS B C 1
ATOM 1520 O O . LYS B 1 47 ? 43.471 43.068 37.144 1.00 12.71 45 LYS B O 1
ATOM 1526 N N . GLU B 1 48 ? 42.614 43.544 39.171 1.00 13.08 46 GLU B N 1
ATOM 1527 C CA . GLU B 1 48 ? 42.609 44.983 38.966 1.00 12.61 46 GLU B CA 1
ATOM 1528 C C . GLU B 1 48 ? 43.998 45.442 38.553 1.00 12.23 46 GLU B C 1
ATOM 1529 O O . GLU B 1 48 ? 44.986 45.093 39.207 1.00 12.55 46 GLU B O 1
ATOM 1535 N N . GLY B 1 49 ? 44.058 46.223 37.478 1.00 11.90 47 GLY B N 1
ATOM 1536 C CA . GLY B 1 49 ? 45.289 46.816 36.986 1.00 11.94 47 GLY B CA 1
ATOM 1537 C C . GLY B 1 49 ? 45.970 45.996 35.906 1.00 12.12 47 GLY B C 1
ATOM 1538 O O . GLY B 1 49 ? 46.874 46.482 35.255 1.00 11.93 47 GLY B O 1
ATOM 1539 N N . ASP B 1 50 ? 45.532 44.757 35.713 1.00 12.09 48 ASP B N 1
ATOM 1540 C CA . ASP B 1 50 ? 46.007 43.934 34.600 1.00 12.05 48 ASP B CA 1
ATOM 1541 C C . ASP B 1 50 ? 45.434 44.483 33.299 1.00 12.02 48 ASP B C 1
ATOM 1542 O O . ASP B 1 50 ? 44.420 45.179 33.295 1.00 12.20 48 ASP B O 1
ATOM 1547 N N . VAL B 1 51 ? 46.095 44.183 32.193 1.00 11.41 49 VAL B N 1
ATOM 1548 C CA . VAL B 1 51 ? 45.608 44.581 30.877 1.00 11.10 49 VAL B CA 1
ATOM 1549 C C . VAL B 1 51 ? 44.302 43.833 30.602 1.00 10.73 49 VAL B C 1
ATOM 1550 O O . VAL B 1 51 ? 44.260 42.600 30.642 1.00 10.30 49 VAL B O 1
ATOM 1554 N N . LEU B 1 52 ? 43.234 44.594 30.365 1.00 10.19 50 LEU B N 1
ATOM 1555 C CA . LEU B 1 52 ? 41.917 44.031 30.081 1.00 10.09 50 LEU B CA 1
ATOM 1556 C C . LEU B 1 52 ? 41.677 43.996 28.577 1.00 9.70 50 LEU B C 1
ATOM 1557 O O . LEU B 1 52 ? 41.359 42.944 28.015 1.00 10.20 50 LEU B O 1
ATOM 1562 N N . THR B 1 53 ? 41.797 45.149 27.928 1.00 10.21 51 THR B N 1
ATOM 1563 C CA . THR B 1 53 ? 41.722 45.208 26.468 1.00 10.43 51 THR B CA 1
ATOM 1564 C C . THR B 1 53 ? 42.851 46.027 25.877 1.00 10.68 51 THR B C 1
ATOM 1565 O O . THR B 1 53 ? 43.437 46.882 26.530 1.00 10.38 51 THR B O 1
ATOM 1569 N N . VAL B 1 54 ? 43.133 45.761 24.611 1.00 10.29 52 VAL B N 1
ATOM 1570 C CA . VAL B 1 54 ? 44.076 46.535 23.826 1.00 10.65 52 VAL B CA 1
ATOM 1571 C C . VAL B 1 54 ? 43.410 46.904 22.491 1.00 10.90 52 VAL B C 1
ATOM 1572 O O . VAL B 1 54 ? 42.980 46.025 21.751 1.00 11.15 52 VAL B O 1
ATOM 1576 N N . GLU B 1 55 ? 43.317 48.203 22.192 1.00 10.64 53 GLU B N 1
ATOM 1577 C CA . GLU B 1 55 ? 42.885 48.662 20.869 1.00 11.21 53 GLU B CA 1
ATOM 1578 C C . GLU B 1 55 ? 44.059 48.628 19.901 1.00 10.72 53 GLU B C 1
ATOM 1579 O O . GLU B 1 55 ? 45.148 49.099 20.214 1.00 10.70 53 GLU B O 1
ATOM 1585 N N . PHE B 1 56 ? 43.857 48.044 18.726 1.00 9.38 54 PHE B N 1
ATOM 1586 C CA . PHE B 1 56 ? 44.884 48.038 17.702 1.00 8.98 54 PHE B CA 1
ATOM 1587 C C . PHE B 1 56 ? 44.252 48.072 16.333 1.00 9.62 54 PHE B C 1
ATOM 1588 O O . PHE B 1 56 ? 43.053 47.926 16.223 1.00 9.17 54 PHE B O 1
ATOM 1596 N N . ARG B 1 57 ? 45.052 48.332 15.305 1.00 9.20 55 ARG B N 1
ATOM 1597 C CA . ARG B 1 57 ? 44.550 48.391 13.933 1.00 10.25 55 ARG B CA 1
ATOM 1598 C C . ARG B 1 57 ? 45.464 47.553 13.076 1.00 9.89 55 ARG B C 1
ATOM 1599 O O . ARG B 1 57 ? 46.700 47.639 13.197 1.00 10.35 55 ARG B O 1
ATOM 1607 N N . VAL B 1 58 ? 44.881 46.689 12.247 1.00 9.64 56 VAL B N 1
ATOM 1608 C CA . VAL B 1 58 ? 45.660 45.905 11.290 1.00 9.84 56 VAL B CA 1
ATOM 1609 C C . VAL B 1 58 ? 45.163 46.155 9.880 1.00 9.05 56 VAL B C 1
ATOM 1610 O O . VAL B 1 58 ? 44.100 45.722 9.515 1.00 8.53 56 VAL B O 1
ATOM 1622 N N . GLY B 1 60 ? 43.797 48.517 8.105 1.00 10.65 58 GLY B N 1
ATOM 1623 C CA . GLY B 1 60 ? 42.510 49.120 7.831 1.00 10.77 58 GLY B CA 1
ATOM 1624 C C . GLY B 1 60 ? 41.397 48.642 8.733 1.00 10.71 58 GLY B C 1
ATOM 1625 O O . GLY B 1 60 ? 40.304 49.228 8.716 1.00 12.33 58 GLY B O 1
ATOM 1626 N N . ILE B 1 61 ? 41.660 47.609 9.532 1.00 9.82 59 ILE B N 1
ATOM 1627 C CA . ILE B 1 61 ? 40.637 47.005 10.379 1.00 8.58 59 ILE B CA 1
ATOM 1628 C C . ILE B 1 61 ? 40.834 47.379 11.851 1.00 8.34 59 ILE B C 1
ATOM 1629 O O . ILE B 1 61 ? 41.869 47.080 12.428 1.00 7.88 59 ILE B O 1
ATOM 1634 N N . PRO B 1 62 ? 39.844 47.995 12.471 1.00 7.54 60 PRO B N 1
ATOM 1635 C CA . PRO B 1 62 ? 39.924 48.314 13.899 1.00 7.58 60 PRO B CA 1
ATOM 1636 C C . PRO B 1 62 ? 39.645 47.051 14.699 1.00 7.32 60 PRO B C 1
ATOM 1637 O O . PRO B 1 62 ? 38.679 46.328 14.407 1.00 7.43 60 PRO B O 1
ATOM 1641 N N . CYS B 1 63 ? 40.505 46.795 15.684 1.00 7.55 61 CYS B N 1
ATOM 1642 C CA . CYS B 1 63 ? 40.451 45.586 16.480 1.00 7.82 61 CYS B CA 1
ATOM 1643 C C . CYS B 1 63 ? 40.558 45.890 17.963 1.00 8.08 61 CYS B C 1
ATOM 1644 O O . CYS B 1 63 ? 41.038 46.952 18.376 1.00 8.17 61 CYS B O 1
ATOM 1647 N N . LEU B 1 64 ? 40.116 44.918 18.756 1.00 8.18 62 LEU B N 1
ATOM 1648 C CA . LEU B 1 64 ? 40.257 44.923 20.195 1.00 9.00 62 LEU B CA 1
ATOM 1649 C C . LEU B 1 64 ? 40.732 43.530 20.608 1.00 9.01 62 LEU B C 1
ATOM 1650 O O . LEU B 1 64 ? 40.115 42.540 20.240 1.00 9.91 62 LEU B O 1
ATOM 1655 N N . GLY B 1 65 ? 41.838 43.457 21.348 1.00 8.64 63 GLY B N 1
ATOM 1656 C CA . GLY B 1 65 ? 42.285 42.222 21.975 1.00 8.34 63 GLY B CA 1
ATOM 1657 C C . GLY B 1 65 ? 41.758 42.200 23.400 1.00 8.52 63 GLY B C 1
ATOM 1658 O O . GLY B 1 65 ? 41.972 43.138 24.168 1.00 8.49 63 GLY B O 1
ATOM 1659 N N . LEU B 1 66 ? 41.049 41.140 23.752 1.00 8.52 64 LEU B N 1
ATOM 1660 C CA . LEU B 1 66 ? 40.410 41.031 25.055 1.00 9.13 64 LEU B CA 1
ATOM 1661 C C . LEU B 1 66 ? 41.085 39.920 25.836 1.00 9.51 64 LEU B C 1
ATOM 1662 O O . LEU B 1 66 ? 41.097 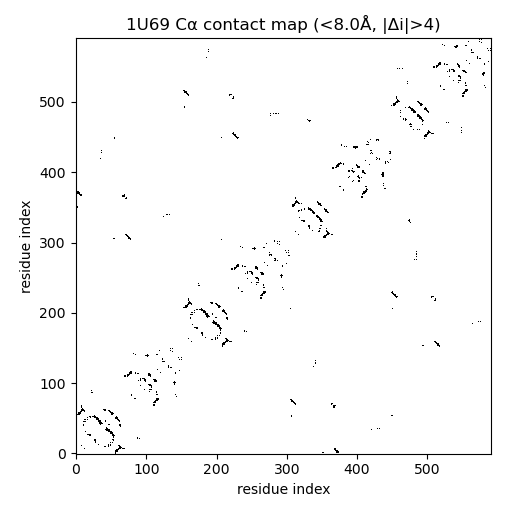38.782 25.388 1.00 10.02 64 LEU B O 1
ATOM 1667 N N . ASN B 1 67 ? 41.641 40.258 27.001 1.00 9.96 65 ASN B N 1
ATOM 1668 C CA . ASN B 1 67 ? 42.200 39.255 27.911 1.00 10.43 65 ASN B CA 1
ATOM 1669 C C . ASN B 1 67 ? 41.110 38.567 28.720 1.00 11.47 65 ASN B C 1
ATOM 1670 O O . ASN B 1 67 ? 40.765 38.970 29.832 1.00 12.37 65 ASN B O 1
ATOM 1675 N N . GLY B 1 68 ? 40.563 37.515 28.143 1.00 12.15 66 GLY B N 1
ATOM 1676 C CA . GLY B 1 68 ? 39.457 36.806 28.740 1.00 12.91 66 GLY B CA 1
ATOM 1677 C C . GLY B 1 68 ? 39.802 35.492 29.381 1.00 12.76 66 GLY B C 1
ATOM 1678 O O . GLY B 1 68 ? 38.896 34.851 29.898 1.00 14.22 66 GLY B O 1
ATOM 1679 N N . GLY B 1 69 ? 41.074 35.095 29.394 1.00 12.83 67 GLY B N 1
ATOM 1680 C CA . GLY B 1 69 ? 41.483 33.806 29.932 1.00 12.73 67 GLY B CA 1
ATOM 1681 C C . GLY B 1 69 ? 41.299 32.661 28.948 1.00 12.60 67 GLY B C 1
ATOM 1682 O O . GLY B 1 69 ? 41.011 32.871 27.775 1.00 11.84 67 GLY B O 1
ATOM 1683 N N . PRO B 1 70 ? 41.483 31.427 29.417 1.00 13.21 68 PRO B N 1
ATOM 1684 C CA . PRO B 1 70 ? 41.400 30.246 28.552 1.00 13.61 68 PRO B CA 1
ATOM 1685 C C . PRO B 1 70 ? 39.979 29.732 28.222 1.00 13.63 68 PRO B C 1
ATOM 1686 O O . PRO B 1 70 ? 39.900 28.608 27.729 1.00 14.31 68 PRO B O 1
ATOM 1690 N N . ALA B 1 71 ? 38.916 30.507 28.438 1.00 13.15 69 ALA B N 1
ATOM 1691 C CA . ALA B 1 71 ? 37.546 29.990 28.321 1.00 13.31 69 ALA B CA 1
ATOM 1692 C C . ALA B 1 71 ? 37.189 29.570 26.904 1.00 13.70 69 ALA B C 1
ATOM 1693 O O . ALA B 1 71 ? 36.467 28.597 26.697 1.00 13.49 69 ALA B O 1
ATOM 1695 N N . PHE B 1 72 ? 37.708 30.313 25.938 1.00 13.78 70 PHE B N 1
ATOM 1696 C CA . PHE B 1 72 ? 37.380 30.081 24.536 1.00 13.96 70 PHE B CA 1
ATOM 1697 C C . PHE B 1 72 ? 38.636 29.958 23.693 1.00 14.36 70 PHE B C 1
ATOM 1698 O O . PHE B 1 72 ? 39.643 30.606 23.969 1.00 15.30 70 PHE B O 1
ATOM 1706 N N . ARG B 1 73 ? 38.539 29.123 22.662 1.00 14.55 71 ARG B N 1
ATOM 1707 C CA . ARG B 1 73 ? 39.611 28.844 21.723 1.00 14.52 71 ARG B CA 1
ATOM 1708 C C . ARG B 1 73 ? 39.203 29.292 20.309 1.00 13.11 71 ARG B C 1
ATOM 1709 O O . ARG B 1 73 ? 38.026 29.241 19.926 1.00 12.48 71 ARG B O 1
ATOM 1717 N N . HIS B 1 74 ? 40.202 29.735 19.559 1.00 12.52 72 HIS B N 1
ATOM 1718 C CA . HIS B 1 74 ? 40.041 30.090 18.147 1.00 11.34 72 HIS B CA 1
ATOM 1719 C C . HIS B 1 74 ? 39.908 28.857 17.245 1.00 10.73 72 HIS B C 1
ATOM 1720 O O . HIS B 1 74 ? 40.338 27.752 17.573 1.00 11.26 72 HIS B O 1
ATOM 1727 N N . SER B 1 75 ? 39.282 29.066 16.098 1.00 8.98 73 SER B N 1
ATOM 1728 C CA . SER B 1 75 ? 39.309 28.109 14.998 1.00 8.31 73 SER B CA 1
ATOM 1729 C C . SER B 1 75 ? 39.120 28.833 13.681 1.00 8.25 73 SER B C 1
ATOM 1730 O O . SER B 1 75 ? 38.867 30.052 13.658 1.00 7.07 73 SER B O 1
ATOM 1733 N N . GLU B 1 76 ? 39.175 28.062 12.600 1.00 7.68 74 GLU B N 1
ATOM 1734 C CA . GLU B 1 76 ? 39.100 28.575 11.239 1.00 6.93 74 GLU B CA 1
ATOM 1735 C C . GLU B 1 76 ? 37.731 29.173 10.884 1.00 6.23 74 GLU B C 1
ATOM 1736 O O . GLU B 1 76 ? 37.563 29.692 9.789 1.00 6.83 74 GLU B O 1
ATOM 1742 N N . ALA B 1 77 ? 36.763 29.072 11.789 1.00 5.87 75 ALA B N 1
ATOM 1743 C CA . ALA B 1 77 ? 35.473 29.747 11.605 1.00 5.82 75 ALA B CA 1
ATOM 1744 C C . ALA B 1 77 ? 35.692 31.243 11.352 1.00 6.33 75 ALA B C 1
ATOM 1745 O O . ALA B 1 77 ? 34.886 31.867 10.658 1.00 6.24 75 ALA B O 1
ATOM 1747 N N . PHE B 1 78 ? 36.744 31.801 11.952 1.00 5.74 76 PHE B N 1
ATOM 1748 C CA . PHE B 1 78 ? 37.189 33.181 11.709 1.00 6.08 76 PHE B CA 1
ATOM 1749 C C . PHE B 1 78 ? 38.611 33.175 11.183 1.00 5.58 76 PHE B C 1
ATOM 1750 O O . PHE B 1 78 ? 39.459 32.430 11.673 1.00 6.12 76 PHE B O 1
ATOM 1758 N N . SER B 1 79 ? 38.887 34.052 10.220 1.00 5.50 77 SER B N 1
ATOM 1759 C CA . SER B 1 79 ? 40.260 34.306 9.804 1.00 5.90 77 SER B CA 1
ATOM 1760 C C . SER B 1 79 ? 40.361 35.690 9.188 1.00 6.47 77 SER B C 1
ATOM 1761 O O . SER B 1 79 ? 39.387 36.225 8.668 1.00 6.79 77 SER B O 1
ATOM 1764 N N . PHE B 1 80 ? 41.568 36.240 9.220 1.00 6.22 78 PHE B N 1
ATOM 1765 C CA . PHE B 1 80 ? 41.912 37.435 8.451 1.00 6.25 78 PHE B CA 1
ATOM 1766 C C . PHE B 1 80 ? 42.477 36.961 7.109 1.00 7.08 78 PHE B C 1
ATOM 1767 O O . PHE B 1 80 ? 43.380 36.107 7.096 1.00 8.84 78 PHE B O 1
ATOM 1775 N N . GLN B 1 81 ? 41.985 37.493 6.000 1.00 7.04 79 GLN B N 1
ATOM 1776 C CA . GLN B 1 81 ? 42.573 37.239 4.693 1.00 6.67 79 GLN B CA 1
ATOM 1777 C C . GLN B 1 81 ? 43.329 38.488 4.243 1.00 6.77 79 GLN B C 1
ATOM 1778 O O . GLN B 1 81 ? 42.741 39.535 3.985 1.00 6.45 79 GLN B O 1
ATOM 1784 N N . VAL B 1 82 ? 44.641 38.334 4.139 1.00 7.03 80 VAL B N 1
ATOM 1785 C CA . VAL B 1 82 ? 45.551 39.405 3.779 1.00 6.70 80 VAL B CA 1
ATOM 1786 C C . VAL B 1 82 ? 45.957 39.269 2.312 1.00 7.03 80 VAL B C 1
ATOM 1787 O O . VAL B 1 82 ? 46.503 38.244 1.904 1.00 7.00 80 VAL B O 1
ATOM 1791 N N . ALA B 1 83 ? 45.648 40.300 1.527 1.00 7.55 81 ALA B N 1
ATOM 1792 C CA . ALA B 1 83 ? 45.950 40.331 0.099 1.00 8.29 81 ALA B CA 1
ATOM 1793 C C . ALA B 1 83 ? 47.405 40.779 -0.090 1.00 9.36 81 ALA B C 1
ATOM 1794 O O . ALA B 1 83 ? 47.785 41.854 0.371 1.00 10.77 81 ALA B O 1
ATOM 1796 N N . THR B 1 84 ? 48.210 39.950 -0.742 1.00 10.27 82 THR B N 1
ATOM 1797 C CA . THR B 1 84 ? 49.625 40.287 -0.962 1.00 11.75 82 THR B CA 1
ATOM 1798 C C . THR B 1 84 ? 49.934 40.553 -2.437 1.00 12.89 82 THR B C 1
ATOM 1799 O O . THR B 1 84 ? 49.279 40.046 -3.341 1.00 12.08 82 THR B O 1
ATOM 1803 N N . ASP B 1 85 ? 50.963 41.367 -2.666 1.00 14.53 83 ASP B N 1
ATOM 1804 C CA . ASP B 1 85 ? 51.202 41.954 -3.975 1.00 15.79 83 ASP B CA 1
ATOM 1805 C C . ASP B 1 85 ? 52.280 41.222 -4.788 1.00 15.63 83 ASP B C 1
ATOM 1806 O O . ASP B 1 85 ? 52.363 41.387 -6.003 1.00 15.65 83 ASP B O 1
ATOM 1811 N N . ASP B 1 86 ? 53.100 40.418 -4.119 1.00 14.89 84 ASP B N 1
ATOM 1812 C CA . ASP B 1 86 ? 54.109 39.629 -4.802 1.00 14.95 84 ASP B CA 1
ATOM 1813 C C . ASP B 1 86 ? 54.611 38.517 -3.883 1.00 14.03 84 ASP B C 1
ATOM 1814 O O . ASP B 1 86 ? 54.114 38.352 -2.768 1.00 13.39 84 ASP B O 1
ATOM 1819 N N . GLN B 1 87 ? 55.599 37.758 -4.345 1.00 13.72 85 GLN B N 1
ATOM 1820 C CA . GLN B 1 87 ? 56.097 36.625 -3.579 1.00 13.35 85 GLN B CA 1
ATOM 1821 C C . GLN B 1 87 ? 56.854 37.065 -2.334 1.00 13.30 85 GLN B C 1
ATOM 1822 O O . GLN B 1 87 ? 56.779 36.397 -1.301 1.00 11.63 85 GLN B O 1
ATOM 1828 N N . ALA B 1 88 ? 57.577 38.183 -2.431 1.00 13.30 86 ALA B N 1
ATOM 1829 C CA . ALA B 1 88 ? 58.351 38.699 -1.306 1.00 13.07 86 ALA B CA 1
ATOM 1830 C C . ALA B 1 88 ? 57.467 39.040 -0.110 1.00 12.11 86 ALA B C 1
ATOM 1831 O O . ALA B 1 88 ? 57.803 38.687 1.020 1.00 11.79 86 ALA B O 1
ATOM 1833 N N . GLU B 1 89 ? 56.334 39.710 -0.359 1.00 11.57 87 GLU B N 1
ATOM 1834 C CA . GLU B 1 89 ? 55.429 40.069 0.720 1.00 11.08 87 GLU B CA 1
ATOM 1835 C C . GLU B 1 89 ? 54.759 38.816 1.293 1.00 10.70 87 GLU B C 1
ATOM 1836 O O . GLU B 1 89 ? 54.589 38.708 2.497 1.00 10.05 87 GLU B O 1
ATOM 1842 N N . THR B 1 90 ? 54.361 37.907 0.409 1.00 11.01 88 THR B N 1
ATOM 1843 C CA . THR B 1 90 ? 53.752 36.627 0.790 1.00 10.37 88 THR B CA 1
ATOM 1844 C C . THR B 1 90 ? 54.680 35.878 1.738 1.00 10.94 88 THR B C 1
ATOM 1845 O O . THR B 1 90 ? 54.285 35.469 2.831 1.00 10.32 88 THR B O 1
ATOM 1849 N N . ASP B 1 91 ? 55.935 35.723 1.320 1.00 11.65 89 ASP B N 1
ATOM 1850 C CA . ASP B 1 91 ? 56.912 34.988 2.115 1.00 12.38 89 ASP B CA 1
ATOM 1851 C C . ASP B 1 91 ? 57.169 35.672 3.459 1.00 11.86 89 ASP B C 1
ATOM 1852 O O . ASP B 1 91 ? 57.249 35.007 4.495 1.00 12.48 89 ASP B O 1
ATOM 1857 N N . ARG B 1 92 ? 57.265 36.996 3.442 1.00 11.79 90 ARG B N 1
ATOM 1858 C CA . ARG B 1 92 ? 57.565 37.778 4.636 1.00 12.00 90 ARG B CA 1
ATOM 1859 C C . ARG B 1 92 ? 56.516 37.590 5.718 1.00 11.27 90 ARG B C 1
ATOM 1860 O O . ARG B 1 92 ? 56.822 37.322 6.876 1.00 12.34 90 ARG B O 1
ATOM 1868 N N . LEU B 1 93 ? 55.258 37.747 5.328 1.00 10.09 91 LEU B N 1
ATOM 1869 C CA . LEU B 1 93 ? 54.169 37.642 6.289 1.00 9.95 91 LEU B CA 1
ATOM 1870 C C . LEU B 1 93 ? 53.912 36.221 6.768 1.00 9.71 91 LEU B C 1
ATOM 1871 O O . LEU B 1 93 ? 53.665 35.999 7.937 1.00 9.39 91 LEU B O 1
ATOM 1876 N N . TRP B 1 94 ? 53.949 35.274 5.856 1.00 9.44 92 TRP B N 1
ATOM 1877 C CA . TRP B 1 94 ? 53.816 33.860 6.187 1.00 9.98 92 TRP B CA 1
ATOM 1878 C C . TRP B 1 94 ? 54.911 33.440 7.164 1.00 10.56 92 TRP B C 1
ATOM 1879 O O . TRP B 1 94 ? 54.646 32.849 8.205 1.00 10.39 92 TRP B O 1
ATOM 1890 N N . ASN B 1 95 ? 56.154 33.750 6.817 1.00 11.42 93 ASN B N 1
ATOM 1891 C CA . ASN B 1 95 ? 57.271 33.378 7.672 1.00 12.34 93 ASN B CA 1
ATOM 1892 C C . ASN B 1 95 ? 57.140 33.978 9.062 1.00 12.13 93 ASN B C 1
ATOM 1893 O O . ASN B 1 95 ? 57.406 33.329 10.062 1.00 12.37 93 ASN B O 1
ATOM 1898 N N . ALA B 1 96 ? 56.711 35.228 9.126 1.00 12.33 94 ALA B N 1
ATOM 1899 C CA . ALA B 1 96 ? 56.600 35.910 10.397 1.00 12.54 94 ALA B CA 1
ATOM 1900 C C . ALA B 1 96 ? 55.590 35.208 11.301 1.00 11.80 94 ALA B C 1
ATOM 1901 O O . ALA B 1 96 ? 55.870 34.917 12.462 1.00 12.19 94 ALA B O 1
ATOM 1903 N N . ILE B 1 97 ? 54.404 34.937 10.763 1.00 11.23 95 ILE B N 1
ATOM 1904 C CA . ILE B 1 97 ? 53.347 34.316 11.555 1.00 10.86 95 ILE B CA 1
ATOM 1905 C C . ILE B 1 97 ? 53.739 32.906 11.999 1.00 10.33 95 ILE B C 1
ATOM 1906 O O . ILE B 1 97 ? 53.607 32.554 13.159 1.00 10.61 95 ILE B O 1
ATOM 1911 N N . VAL B 1 98 ? 54.258 32.124 11.066 1.00 10.35 96 VAL B N 1
ATOM 1912 C CA . VAL B 1 98 ? 54.612 30.735 11.316 1.00 10.50 96 VAL B CA 1
ATOM 1913 C C . VAL B 1 98 ? 55.810 30.622 12.259 1.00 10.00 96 VAL B C 1
ATOM 1914 O O . VAL B 1 98 ? 55.831 29.762 13.142 1.00 10.46 96 VAL B O 1
ATOM 1918 N N . ASP B 1 99 ? 56.780 31.510 12.084 1.00 10.38 97 ASP B N 1
ATOM 1919 C CA . ASP B 1 99 ? 58.047 31.407 12.785 1.00 10.33 97 ASP B CA 1
ATOM 1920 C C . ASP B 1 99 ? 57.935 31.860 14.233 1.00 10.16 97 ASP B C 1
ATOM 1921 O O . ASP B 1 99 ? 58.707 31.410 15.059 1.00 10.22 97 ASP B O 1
ATOM 1926 N N . ASN B 1 100 ? 56.975 32.722 14.550 1.00 8.99 98 ASN B N 1
ATOM 1927 C CA . ASN B 1 100 ? 56.758 33.137 15.930 1.00 9.54 98 ASN B CA 1
ATOM 1928 C C . ASN B 1 100 ? 55.810 32.193 16.672 1.00 9.41 98 ASN B C 1
ATOM 1929 O O . ASN B 1 100 ? 54.711 32.589 17.052 1.00 9.61 98 ASN B O 1
ATOM 1934 N N . GLY B 1 101 ? 56.215 30.944 16.861 1.00 10.15 99 GLY B N 1
ATOM 1935 C CA . GLY B 1 101 ? 55.413 29.992 17.602 1.00 10.21 99 GLY B CA 1
ATOM 1936 C C . GLY B 1 101 ? 54.103 29.642 16.906 1.00 10.46 99 GLY B C 1
ATOM 1937 O O . GLY B 1 101 ? 53.175 29.162 17.540 1.00 10.49 99 GLY B O 1
ATOM 1938 N N . GLY B 1 102 ? 54.052 29.842 15.598 1.00 10.71 100 GLY B N 1
ATOM 1939 C CA . GLY B 1 102 ? 52.860 29.591 14.798 1.00 10.94 100 GLY B CA 1
ATOM 1940 C C . GLY B 1 102 ? 52.856 28.240 14.105 1.00 11.67 100 GLY B C 1
ATOM 1941 O O . GLY B 1 102 ? 53.715 27.384 14.380 1.00 11.81 100 GLY B O 1
ATOM 1942 N N . GLU B 1 103 ? 51.875 28.036 13.223 1.00 11.69 101 GLU B N 1
ATOM 1943 C CA . GLU B 1 103 ? 51.729 26.796 12.459 1.00 12.35 101 GLU B CA 1
ATOM 1944 C C . GLU B 1 103 ? 51.408 27.054 11.000 1.00 12.09 101 GLU B C 1
ATOM 1945 O O . GLU B 1 103 ? 50.669 27.988 10.672 1.00 10.46 101 GLU B O 1
ATOM 1951 N N . GLU B 1 104 ? 51.951 26.220 10.122 1.00 12.04 102 GLU B N 1
ATOM 1952 C CA . GLU B 1 104 ? 51.553 26.202 8.716 1.00 12.44 102 GLU B CA 1
ATOM 1953 C C . GLU B 1 104 ? 50.249 25.453 8.547 1.00 12.91 102 GLU B C 1
ATOM 1954 O O . GLU B 1 104 ? 49.965 24.525 9.312 1.00 14.14 102 GLU B O 1
ATOM 1960 N N . SER B 1 105 ? 49.455 25.879 7.564 1.00 12.16 103 SER B N 1
ATOM 1961 C CA . SER B 1 105 ? 48.272 25.144 7.147 1.00 11.78 103 SER B CA 1
ATOM 1962 C C . SER B 1 105 ? 48.189 25.162 5.617 1.00 11.28 103 SER B C 1
ATOM 1963 O O . SER B 1 105 ? 49.196 25.362 4.956 1.00 12.20 103 SER B O 1
ATOM 1966 N N . ALA B 1 106 ? 47.003 24.961 5.062 1.00 11.65 104 ALA B N 1
ATOM 1967 C CA . ALA B 1 106 ? 46.826 24.716 3.626 1.00 11.72 104 ALA B CA 1
ATOM 1968 C C . ALA B 1 106 ? 46.350 25.944 2.835 1.00 11.20 104 ALA B C 1
ATOM 1969 O O . ALA B 1 106 ? 45.605 26.760 3.359 1.00 10.86 104 ALA B O 1
ATOM 1971 N N . CYS B 1 107 ? 46.725 26.033 1.558 1.00 10.94 105 CYS B N 1
ATOM 1972 C CA . CYS B 1 107 ? 46.159 27.014 0.636 1.00 11.43 105 CYS B CA 1
ATOM 1973 C C . CYS B 1 107 ? 46.269 28.449 1.135 1.00 10.34 105 CYS B C 1
ATOM 1974 O O . CYS B 1 107 ? 45.303 29.218 1.035 1.00 10.31 105 CYS B O 1
ATOM 1977 N N . GLY B 1 108 ? 47.425 28.804 1.689 1.00 10.24 106 GLY B N 1
ATOM 1978 C CA . GLY B 1 108 ? 47.633 30.148 2.205 1.00 9.48 106 GLY B CA 1
ATOM 1979 C C . GLY B 1 108 ? 47.208 30.363 3.649 1.00 9.18 106 GLY B C 1
ATOM 1980 O O . GLY B 1 108 ? 47.488 31.405 4.206 1.00 8.78 106 GLY B O 1
ATOM 1981 N N . TRP B 1 109 ? 46.537 29.395 4.262 1.00 8.42 107 TRP B N 1
ATOM 1982 C CA . TRP B 1 109 ? 46.145 29.504 5.660 1.00 8.35 107 TRP B CA 1
ATOM 1983 C C . TRP B 1 109 ? 47.309 29.135 6.581 1.00 8.26 107 TRP B C 1
ATOM 1984 O O . TRP B 1 109 ? 48.048 28.179 6.331 1.00 9.29 107 TRP B O 1
ATOM 1995 N N . CYS B 1 110 ? 47.443 29.892 7.656 1.00 8.08 108 CYS B N 1
ATOM 1996 C CA . CYS B 1 110 ? 48.390 29.609 8.721 1.00 8.39 108 CYS B CA 1
ATOM 1997 C C . CYS B 1 110 ? 47.770 30.062 10.041 1.00 9.15 108 CYS B C 1
ATOM 1998 O O . CYS B 1 110 ? 46.636 30.553 10.072 1.00 8.78 108 CYS B O 1
ATOM 2001 N N . ARG B 1 111 ? 48.491 29.866 11.137 1.00 9.53 109 ARG B N 1
ATOM 2002 C CA . ARG B 1 111 ? 47.969 30.129 12.455 1.00 9.84 109 ARG B CA 1
ATOM 2003 C C . ARG B 1 111 ? 49.028 30.823 13.287 1.00 9.68 109 ARG B C 1
ATOM 2004 O O . ARG B 1 111 ? 50.180 30.394 13.277 1.00 8.97 109 ARG B O 1
ATOM 2012 N N . ASP B 1 112 ? 48.680 31.893 14.001 1.00 8.70 110 ASP B N 1
ATOM 2013 C CA . ASP B 1 112 ? 49.682 32.557 14.833 1.00 8.73 110 ASP B CA 1
ATOM 2014 C C . ASP B 1 112 ? 49.767 31.855 16.184 1.00 8.73 110 ASP B C 1
ATOM 2015 O O . ASP B 1 112 ? 49.035 30.889 16.448 1.00 8.68 110 ASP B O 1
ATOM 2020 N N . LYS B 1 113 ? 50.674 32.321 17.039 1.00 8.50 111 LYS B N 1
ATOM 2021 C CA . LYS B 1 113 ? 50.909 31.621 18.290 1.00 9.78 111 LYS B CA 1
ATOM 2022 C C . LYS B 1 113 ? 49.760 31.669 19.278 1.00 9.51 111 LYS B C 1
ATOM 2023 O O . LYS B 1 113 ? 49.761 30.888 20.222 1.00 10.09 111 LYS B O 1
ATOM 2029 N N . TRP B 1 114 ? 48.798 32.574 19.057 1.00 8.62 112 TRP B N 1
ATOM 2030 C CA . TRP B 1 114 ? 47.602 32.707 19.902 1.00 9.27 112 TRP B CA 1
ATOM 2031 C C . TRP B 1 114 ? 46.417 31.940 19.293 1.00 9.56 112 TRP B C 1
ATOM 2032 O O . TRP B 1 114 ? 45.315 31.943 19.839 1.00 10.22 112 TRP B O 1
ATOM 2043 N N . GLY B 1 115 ? 46.675 31.245 18.188 1.00 9.32 113 GLY B N 1
ATOM 2044 C CA . GLY B 1 115 ? 45.715 30.347 17.575 1.00 9.48 113 GLY B CA 1
ATOM 2045 C C . GLY B 1 115 ? 44.835 30.996 16.531 1.00 8.98 113 GLY B C 1
ATOM 2046 O O . GLY B 1 115 ? 43.910 30.354 16.020 1.00 8.78 113 GLY B O 1
ATOM 2047 N N . ILE B 1 116 ? 45.093 32.260 16.213 1.00 8.27 114 ILE B N 1
ATOM 2048 C CA . ILE B 1 116 ? 44.260 32.967 15.225 1.00 8.27 114 ILE B CA 1
ATOM 2049 C C . ILE B 1 116 ? 44.673 32.603 13.815 1.00 7.79 114 ILE B C 1
ATOM 2050 O O . ILE B 1 116 ? 45.863 32.535 13.501 1.00 8.35 114 ILE B O 1
ATOM 2055 N N . SER B 1 117 ? 43.681 32.369 12.964 1.00 6.81 115 SER B N 1
ATOM 2056 C CA . SER B 1 117 ? 43.925 31.964 11.593 1.00 6.89 115 SER B CA 1
ATOM 2057 C C . SER B 1 117 ? 44.129 33.195 10.701 1.00 7.57 115 SER B C 1
ATOM 2058 O O . SER B 1 117 ? 43.342 34.150 10.743 1.00 7.71 115 SER B O 1
ATOM 2061 N N . TRP B 1 118 ? 45.181 33.143 9.895 1.00 7.50 116 TRP B N 1
ATOM 2062 C CA . TRP B 1 118 ? 45.509 34.139 8.898 1.00 6.91 116 TRP B CA 1
ATOM 2063 C C . TRP B 1 118 ? 45.619 33.442 7.546 1.00 7.67 116 TRP B C 1
ATOM 2064 O O . TRP B 1 118 ? 46.164 32.339 7.445 1.00 8.44 116 TRP B O 1
ATOM 2075 N N . GLN B 1 119 ? 45.105 34.083 6.512 1.00 6.85 117 GLN B N 1
ATOM 2076 C CA . GLN B 1 119 ? 45.326 33.655 5.141 1.00 7.00 117 GLN B CA 1
ATOM 2077 C C . GLN B 1 119 ? 46.233 34.690 4.494 1.00 7.05 117 GLN B C 1
ATOM 2078 O O . GLN B 1 119 ? 45.918 35.861 4.485 1.00 7.23 117 GLN B O 1
ATOM 2084 N N . ILE B 1 120 ? 47.393 34.255 4.008 1.00 7.27 118 ILE B N 1
ATOM 2085 C CA . ILE B 1 120 ? 48.290 35.096 3.260 1.00 7.38 118 ILE B CA 1
ATOM 2086 C C . ILE B 1 120 ? 48.070 34.735 1.798 1.00 7.73 118 ILE B C 1
ATOM 2087 O O . ILE B 1 120 ? 48.555 33.722 1.296 1.00 8.71 118 ILE B O 1
ATOM 2092 N N . THR B 1 121 ? 47.260 35.564 1.148 1.00 7.08 119 THR B N 1
ATOM 2093 C CA . THR B 1 121 ? 46.627 35.229 -0.119 1.00 8.61 119 THR B CA 1
ATOM 2094 C C . THR B 1 121 ? 47.026 36.213 -1.224 1.00 8.84 119 THR B C 1
ATOM 2095 O O . THR B 1 121 ? 46.540 37.338 -1.268 1.00 8.71 119 THR B O 1
ATOM 2099 N N . PRO B 1 122 ? 4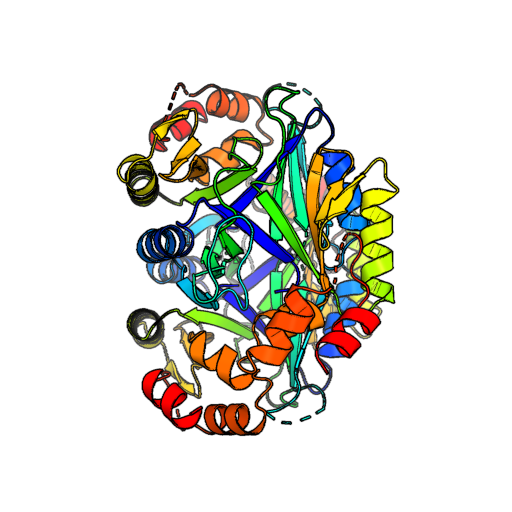7.915 35.810 -2.126 1.00 8.98 120 PRO B N 1
ATOM 2100 C CA . PRO B 1 122 ? 48.269 36.690 -3.246 1.00 9.83 120 PRO B CA 1
ATOM 2101 C C . PRO B 1 122 ? 47.053 37.151 -4.038 1.00 10.44 120 PRO B C 1
ATOM 2102 O O . PRO B 1 122 ? 46.143 36.367 -4.274 1.00 10.47 120 PRO B O 1
ATOM 2106 N N . ARG B 1 123 ? 47.032 38.423 -4.423 1.00 12.03 121 ARG B N 1
ATOM 2107 C CA . ARG B 1 123 ? 45.950 38.960 -5.218 1.00 13.08 121 ARG B CA 1
ATOM 2108 C C . ARG B 1 123 ? 45.831 38.181 -6.524 1.00 13.48 121 ARG B C 1
ATOM 2109 O O . ARG B 1 123 ? 44.737 37.956 -7.009 1.00 13.71 121 ARG B O 1
ATOM 2117 N N . VAL B 1 124 ? 46.972 37.768 -7.057 1.00 14.43 122 VAL B N 1
ATOM 2118 C CA . VAL B 1 124 ? 47.041 36.895 -8.241 1.00 15.04 122 VAL B CA 1
ATOM 2119 C C . VAL B 1 124 ? 46.166 35.630 -8.073 1.00 15.28 122 VAL B C 1
ATOM 2120 O O . VAL B 1 124 ? 45.449 35.220 -8.999 1.00 15.52 122 VAL B O 1
ATOM 2124 N N . LEU B 1 125 ? 46.224 35.015 -6.890 1.00 14.85 123 LEU B N 1
ATOM 2125 C CA . LEU B 1 125 ? 45.447 33.812 -6.611 1.00 15.08 123 LEU B CA 1
ATOM 2126 C C . LEU B 1 125 ? 43.955 34.130 -6.517 1.00 15.24 123 LEU B C 1
ATOM 2127 O O . LEU B 1 125 ? 43.129 33.418 -7.076 1.00 14.83 123 LEU B O 1
ATOM 2132 N N . SER B 1 126 ? 43.593 35.182 -5.779 1.00 15.57 124 SER B N 1
ATOM 2133 C CA . SER B 1 126 ? 42.185 35.538 -5.624 1.00 16.59 124 SER B CA 1
ATOM 2134 C C . SER B 1 126 ? 41.549 35.894 -6.961 1.00 17.94 124 SER B C 1
ATOM 2135 O O . SER B 1 126 ? 40.410 35.528 -7.230 1.00 17.80 124 SER B O 1
ATOM 2138 N N . GLU B 1 127 ? 42.300 36.616 -7.777 1.00 19.75 125 GLU B N 1
ATOM 2139 C CA . GLU B 1 127 ? 41.838 37.042 -9.093 1.00 21.26 125 GLU B CA 1
ATOM 2140 C C . GLU B 1 127 ? 41.688 35.845 -10.031 1.00 22.02 125 GLU B C 1
ATOM 2141 O O . GLU B 1 127 ? 40.754 35.792 -10.827 1.00 21.74 125 GLU B O 1
ATOM 2147 N N . ALA B 1 128 ? 42.580 34.869 -9.897 1.00 22.43 126 ALA B N 1
ATOM 2148 C CA . ALA B 1 128 ? 42.530 33.652 -10.712 1.00 22.80 126 ALA B CA 1
ATOM 2149 C C . ALA B 1 128 ? 41.290 32.808 -10.402 1.00 23.60 126 ALA B C 1
ATOM 2150 O O . ALA B 1 128 ? 40.611 32.343 -11.309 1.00 23.38 126 ALA B O 1
ATOM 2152 N N . ILE B 1 129 ? 40.987 32.655 -9.116 1.00 24.44 127 ILE B N 1
ATOM 2153 C CA . ILE B 1 129 ? 39.887 31.821 -8.642 1.00 25.61 127 ILE B CA 1
ATOM 2154 C C . ILE B 1 129 ? 38.492 32.376 -8.961 1.00 26.28 127 ILE B C 1
ATOM 2155 O O . ILE B 1 129 ? 37.532 31.607 -9.106 1.00 26.60 127 ILE B O 1
ATOM 2160 N N . ALA B 1 130 ? 38.377 33.696 -9.039 1.00 27.11 128 ALA B N 1
ATOM 2161 C CA . ALA B 1 130 ? 37.093 34.347 -9.303 1.00 27.94 128 ALA B CA 1
ATOM 2162 C C . ALA B 1 130 ? 36.944 34.736 -10.773 1.00 28.58 128 ALA B C 1
ATOM 2163 O O . ALA B 1 130 ? 36.045 35.504 -11.120 1.00 28.65 128 ALA B O 1
ATOM 2165 N N . SER B 1 131 ? 37.820 34.205 -11.625 1.00 29.14 129 SER B N 1
ATOM 2166 C CA . SER B 1 131 ? 37.882 34.591 -13.037 1.00 29.66 129 SER B CA 1
ATOM 2167 C C . SER B 1 131 ? 36.649 34.121 -13.814 1.00 29.89 129 SER B C 1
ATOM 2168 O O . SER B 1 131 ? 36.091 33.062 -13.523 1.00 29.85 129 SER B O 1
ATOM 2171 N N . PRO B 1 132 ? 36.232 34.903 -14.808 1.00 30.30 130 PRO B N 1
ATOM 2172 C CA . PRO B 1 132 ? 35.124 34.499 -15.681 1.00 30.42 130 PRO B CA 1
ATOM 2173 C C . PRO B 1 132 ? 35.516 33.315 -16.556 1.00 30.09 130 PRO B C 1
ATOM 2174 O O . PRO B 1 132 ? 34.634 32.596 -17.021 1.00 30.27 130 PRO B O 1
ATOM 2178 N N . ASP B 1 133 ? 36.818 33.146 -16.787 1.00 29.88 131 ASP B N 1
ATOM 2179 C CA . ASP B 1 133 ? 37.366 31.937 -17.383 1.00 29.79 131 ASP B CA 1
ATOM 2180 C C . ASP B 1 133 ? 37.270 30.811 -16.355 1.00 29.72 131 ASP B C 1
ATOM 2181 O O . ASP B 1 133 ? 38.206 30.558 -15.593 1.00 29.56 131 ASP B O 1
ATOM 2186 N N . ARG B 1 134 ? 36.130 30.128 -16.364 1.00 29.47 132 ARG B N 1
ATOM 2187 C CA . ARG B 1 134 ? 35.751 29.224 -15.281 1.00 29.38 132 ARG B CA 1
ATOM 2188 C C . ARG B 1 134 ? 36.623 27.963 -15.208 1.00 27.95 132 ARG B C 1
ATOM 2189 O O . ARG B 1 134 ? 36.872 27.449 -14.121 1.00 27.66 132 ARG B O 1
ATOM 2197 N N . ALA B 1 135 ? 37.102 27.473 -16.348 1.00 26.10 133 ALA B N 1
ATOM 2198 C CA . ALA B 1 135 ? 38.016 26.325 -16.359 1.00 24.86 133 ALA B CA 1
ATOM 2199 C C . ALA B 1 135 ? 39.399 26.722 -15.841 1.00 23.58 133 ALA B C 1
ATOM 2200 O O . ALA B 1 135 ? 40.042 25.953 -15.127 1.00 23.29 133 ALA B O 1
ATOM 2202 N N . ALA B 1 136 ? 39.849 27.918 -16.213 1.00 21.93 134 ALA B N 1
ATOM 2203 C CA . ALA B 1 136 ? 41.130 28.451 -15.749 1.00 20.83 134 ALA B CA 1
ATOM 2204 C C . ALA B 1 136 ? 41.101 28.699 -14.245 1.00 19.54 134 ALA B C 1
ATOM 2205 O O . ALA B 1 136 ? 42.105 28.525 -13.573 1.00 19.57 134 ALA B O 1
ATOM 2207 N N . ALA B 1 137 ? 39.943 29.107 -13.737 1.00 18.43 135 ALA B N 1
ATOM 2208 C CA . ALA B 1 137 ? 39.759 29.362 -12.304 1.00 17.36 135 ALA B CA 1
ATOM 2209 C C . ALA B 1 137 ? 39.858 28.057 -11.524 1.00 17.37 135 ALA B C 1
ATOM 2210 O O . ALA B 1 137 ? 40.469 28.004 -10.455 1.00 16.70 135 ALA B O 1
ATOM 2212 N N . ARG B 1 138 ? 39.234 27.019 -12.062 1.00 17.26 136 ARG B N 1
ATOM 2213 C CA . ARG B 1 138 ? 39.324 25.671 -11.514 1.00 17.00 136 ARG B CA 1
ATOM 2214 C C . ARG B 1 138 ? 40.770 25.180 -11.503 1.00 17.08 136 ARG B C 1
ATOM 2215 O O . ARG B 1 138 ? 41.204 24.580 -10.539 1.00 16.63 136 ARG B O 1
ATOM 2223 N N . ARG B 1 139 ? 41.518 25.447 -12.567 1.00 17.41 137 ARG B N 1
ATOM 2224 C CA . ARG B 1 139 ? 42.907 24.990 -12.636 1.00 17.66 137 ARG B CA 1
ATOM 2225 C C . ARG B 1 139 ? 43.707 25.636 -11.523 1.00 17.03 137 ARG B C 1
ATOM 2226 O O . ARG B 1 139 ? 44.495 24.974 -10.864 1.00 17.26 137 ARG B O 1
ATOM 2234 N N . ALA B 1 140 ? 43.498 26.929 -11.312 1.00 16.78 138 ALA B N 1
ATOM 2235 C CA . ALA B 1 140 ? 44.190 27.643 -10.242 1.00 16.48 138 ALA B CA 1
ATOM 2236 C C . ALA B 1 140 ? 43.802 27.084 -8.879 1.00 15.66 138 ALA B C 1
ATOM 2237 O O . ALA B 1 140 ? 44.658 26.921 -8.019 1.00 14.94 138 ALA B O 1
ATOM 2239 N N . PHE B 1 141 ? 42.511 26.793 -8.698 1.00 15.45 139 PHE B N 1
ATOM 2240 C CA . PHE B 1 141 ? 41.982 26.268 -7.443 1.00 14.67 139 PHE B CA 1
ATOM 2241 C C . PHE B 1 141 ? 42.638 24.935 -7.143 1.00 14.96 139 PHE B C 1
ATOM 2242 O O . PHE B 1 141 ? 43.074 24.679 -6.018 1.00 14.06 139 PHE B O 1
ATOM 2250 N N . GLU B 1 142 ? 42.717 24.087 -8.160 1.00 14.43 140 GLU B N 1
ATOM 2251 C CA . GLU B 1 142 ? 43.317 22.780 -8.002 1.00 14.62 140 GLU B CA 1
ATOM 2252 C C . GLU B 1 142 ? 44.806 22.884 -7.671 1.00 14.12 140 GLU B C 1
ATOM 2253 O O . GLU B 1 142 ? 45.303 22.128 -6.842 1.00 14.73 140 GLU B O 1
ATOM 2259 N N . ALA B 1 143 ? 45.489 23.872 -8.246 1.00 14.61 141 ALA B N 1
ATOM 2260 C CA . ALA B 1 143 ? 46.912 24.088 -7.959 1.00 14.28 141 ALA B CA 1
ATOM 2261 C C . ALA B 1 143 ? 47.123 24.547 -6.503 1.00 14.63 141 ALA B C 1
ATOM 2262 O O . ALA B 1 143 ? 48.007 24.056 -5.801 1.00 13.76 141 ALA B O 1
ATOM 2280 N N . THR B 1 146 ? 47.532 22.053 -3.616 1.00 15.74 144 THR B N 1
ATOM 2281 C CA . THR B 1 146 ? 48.825 21.387 -3.413 1.00 16.05 144 THR B CA 1
ATOM 2282 C C . THR B 1 146 ? 49.828 22.201 -2.587 1.00 15.87 144 THR B C 1
ATOM 2283 O O . THR B 1 146 ? 50.967 21.766 -2.414 1.00 15.53 144 THR B O 1
ATOM 2295 N N . GLY B 1 148 ? 51.021 24.898 0.822 1.00 13.06 146 GLY B N 1
ATOM 2296 C CA . GLY B 1 148 ? 50.838 25.563 2.102 1.00 13.12 146 GLY B CA 1
ATOM 2297 C C . GLY B 1 148 ? 50.962 27.051 1.822 1.00 12.91 146 GLY B C 1
ATOM 2298 O O . GLY B 1 148 ? 49.990 27.725 1.452 1.00 12.38 146 GLY B O 1
ATOM 2299 N N . ARG B 1 149 ? 52.175 27.573 1.956 1.00 12.98 147 ARG B N 1
ATOM 2300 C CA . ARG B 1 149 ? 52.481 28.905 1.463 1.00 13.26 147 ARG B CA 1
ATOM 2301 C C . ARG B 1 149 ? 52.263 28.968 -0.048 1.00 12.97 147 ARG B C 1
ATOM 2302 O O . ARG B 1 149 ? 52.688 28.073 -0.788 1.00 13.48 147 ARG B O 1
ATOM 2310 N N . ILE B 1 150 ? 51.638 30.041 -0.517 1.00 12.71 148 ILE B N 1
ATOM 2311 C CA . ILE B 1 150 ? 51.302 30.156 -1.940 1.00 12.82 148 ILE B CA 1
ATOM 2312 C C . ILE B 1 150 ? 52.513 30.543 -2.785 1.00 13.54 148 ILE B C 1
ATOM 2313 O O . ILE B 1 150 ? 53.183 31.529 -2.491 1.00 13.16 148 ILE B O 1
ATOM 2318 N N . ASP B 1 151 ? 52.768 29.755 -3.831 1.00 14.35 149 ASP B N 1
ATOM 2319 C CA . ASP B 1 151 ? 53.765 30.093 -4.853 1.00 15.24 149 ASP B CA 1
ATOM 2320 C C . ASP B 1 151 ? 53.048 30.690 -6.056 1.00 15.02 149 ASP B C 1
ATOM 2321 O O . ASP B 1 151 ? 52.334 30.000 -6.786 1.00 14.93 149 ASP B O 1
ATOM 2326 N N . ILE B 1 152 ? 53.221 31.993 -6.234 1.00 15.59 150 ILE B N 1
ATOM 2327 C CA . ILE B 1 152 ? 52.507 32.760 -7.243 1.00 15.85 150 ILE B CA 1
ATOM 2328 C C . ILE B 1 152 ? 52.785 32.262 -8.668 1.00 16.31 150 ILE B C 1
ATOM 2329 O O . ILE B 1 152 ? 51.862 32.105 -9.462 1.00 16.29 150 ILE B O 1
ATOM 2334 N N . ALA B 1 153 ? 54.047 31.984 -8.957 1.00 17.38 151 ALA B N 1
ATOM 2335 C CA . ALA B 1 153 ? 54.475 31.533 -10.286 1.00 17.91 151 ALA B CA 1
ATOM 2336 C C . ALA B 1 153 ? 53.742 30.264 -10.706 1.00 18.53 151 ALA B C 1
ATOM 2337 O O . ALA B 1 153 ? 53.305 30.136 -11.854 1.00 18.81 151 ALA B O 1
ATOM 2339 N N . THR B 1 154 ? 53.602 29.333 -9.764 1.00 18.69 152 THR B N 1
ATOM 2340 C CA . THR B 1 154 ? 52.941 28.066 -10.028 1.00 19.21 152 THR B CA 1
ATOM 2341 C C . THR B 1 154 ? 51.455 28.274 -10.287 1.00 19.30 152 THR B C 1
ATOM 2342 O O . THR B 1 154 ? 50.882 27.624 -11.156 1.00 19.38 152 THR B O 1
ATOM 2346 N N . ILE B 1 155 ? 50.833 29.173 -9.522 1.00 18.95 153 ILE B N 1
ATOM 2347 C CA . ILE B 1 155 ? 49.429 29.527 -9.739 1.00 19.10 153 ILE B CA 1
ATOM 2348 C C . ILE B 1 155 ? 49.218 30.126 -11.134 1.00 20.29 153 ILE B C 1
ATOM 2349 O O . ILE B 1 155 ? 48.209 29.857 -11.786 1.00 20.65 153 ILE B O 1
ATOM 2354 N N . GLU B 1 156 ? 50.162 30.948 -11.569 1.00 20.98 154 GLU B N 1
ATOM 2355 C CA . GLU B 1 156 ? 50.061 31.620 -12.858 1.00 22.35 154 GLU B CA 1
ATOM 2356 C C . GLU B 1 156 ? 50.151 30.602 -14.005 1.00 22.91 154 GLU B C 1
ATOM 2357 O O . GLU B 1 156 ? 49.435 30.726 -14.991 1.00 23.45 154 GLU B O 1
ATOM 2363 N N . LYS B 1 157 ? 50.997 29.587 -13.843 1.00 23.81 155 LYS B N 1
ATOM 2364 C CA . LYS B 1 157 ? 51.198 28.545 -14.858 1.00 24.32 155 LYS B CA 1
ATOM 2365 C C . LYS B 1 157 ? 49.960 27.652 -14.973 1.00 24.56 155 LYS B C 1
ATOM 2366 O O . LYS B 1 157 ? 49.521 27.313 -16.071 1.00 24.47 155 LYS B O 1
ATOM 2372 N N . ALA B 1 158 ? 49.396 27.288 -13.829 1.00 24.00 156 ALA B N 1
ATOM 2373 C CA . ALA B 1 158 ? 48.177 26.498 -13.806 1.00 24.55 156 ALA B CA 1
ATOM 2374 C C . ALA B 1 158 ? 47.032 27.277 -14.449 1.00 24.72 156 ALA B C 1
ATOM 2375 O O . ALA B 1 158 ? 46.270 26.720 -15.231 1.00 24.87 156 ALA B O 1
ATOM 2377 N N . PHE B 1 159 ? 46.934 28.566 -14.135 1.00 24.90 157 PHE B N 1
ATOM 2378 C CA . PHE B 1 159 ? 45.870 29.420 -14.654 1.00 25.24 157 PHE B CA 1
ATOM 2379 C C . PHE B 1 159 ? 45.957 29.547 -16.180 1.00 26.02 157 PHE B C 1
ATOM 2380 O O . PHE B 1 159 ? 44.938 29.543 -16.871 1.00 25.63 157 PHE B O 1
ATOM 2388 N N . LYS B 1 160 ? 47.184 29.644 -16.681 1.00 26.81 158 LYS B N 1
ATOM 2389 C CA . LYS B 1 160 ? 47.453 29.784 -18.111 1.00 27.76 158 LYS B CA 1
ATOM 2390 C C . LYS B 1 160 ? 47.274 28.442 -18.820 1.00 27.88 158 LYS B C 1
ATOM 2391 O O . LYS B 1 160 ? 46.898 28.398 -19.993 1.00 28.69 158 LYS B O 1
ATOM 2397 N N . SER C 1 5 ? 40.969 54.198 6.980 1.00 13.49 3 SER C N 1
ATOM 2398 C CA . SER C 1 5 ? 41.372 54.024 5.552 1.00 12.58 3 SER C CA 1
ATOM 2399 C C . SER C 1 5 ? 42.743 54.653 5.252 1.00 10.21 3 SER C C 1
ATOM 2400 O O . SER C 1 5 ? 43.007 55.810 5.564 1.00 9.75 3 SER C O 1
ATOM 2403 N N . LYS C 1 6 ? 43.611 53.865 4.631 1.00 8.68 4 LYS C N 1
ATOM 2404 C CA . LYS C 1 6 ? 44.942 54.348 4.255 1.00 7.64 4 LYS C CA 1
ATOM 2405 C C . LYS C 1 6 ? 44.881 55.517 3.260 1.00 7.13 4 LYS C C 1
ATOM 2406 O O . LYS C 1 6 ? 45.667 56.457 3.351 1.00 6.64 4 LYS C O 1
ATOM 2412 N N . ASN C 1 7 ? 43.962 55.448 2.305 1.00 6.12 5 ASN C N 1
ATOM 2413 C CA . ASN C 1 7 ? 43.888 56.420 1.231 1.00 5.83 5 ASN C CA 1
ATOM 2414 C C . ASN C 1 7 ? 42.425 56.797 1.096 1.00 5.82 5 ASN C C 1
ATOM 2415 O O . ASN C 1 7 ? 41.572 55.934 0.921 1.00 5.64 5 ASN C O 1
ATOM 2420 N N . THR C 1 8 ? 42.160 58.084 1.207 1.00 4.88 6 THR C N 1
ATOM 2421 C CA . THR C 1 8 ? 40.796 58.622 1.221 1.00 4.91 6 THR C CA 1
ATOM 2422 C C . THR C 1 8 ? 40.672 59.638 0.103 1.00 5.44 6 THR C C 1
ATOM 2423 O O . THR C 1 8 ? 41.582 60.441 -0.127 1.00 5.73 6 THR C O 1
ATOM 2427 N N . ILE C 1 9 ? 39.551 59.602 -0.608 1.00 6.03 7 ILE C N 1
ATOM 2428 C CA . ILE C 1 9 ? 39.258 60.587 -1.645 1.00 5.91 7 ILE C CA 1
ATOM 2429 C C . ILE C 1 9 ? 38.674 61.840 -1.001 1.00 6.19 7 ILE C C 1
ATOM 2430 O O . ILE C 1 9 ? 37.599 61.780 -0.398 1.00 6.53 7 ILE C O 1
ATOM 2435 N N . CYS C 1 10 ? 39.380 62.956 -1.146 1.00 6.19 8 CYS C N 1
ATOM 2436 C CA . CYS C 1 10 ? 38.986 64.223 -0.549 1.00 7.07 8 CYS C CA 1
ATOM 2437 C C . CYS C 1 10 ? 38.428 65.166 -1.597 1.00 6.14 8 CYS C C 1
ATOM 2438 O O . CYS C 1 10 ? 39.099 65.501 -2.581 1.00 5.30 8 CYS C O 1
ATOM 2441 N N . LEU C 1 11 ? 37.187 65.584 -1.394 1.00 5.98 9 LEU C N 1
ATOM 2442 C CA . LEU C 1 11 ? 36.459 66.439 -2.328 1.00 6.18 9 LEU C CA 1
ATOM 2443 C C . LEU C 1 11 ? 36.061 67.755 -1.674 1.00 5.76 9 LEU C C 1
ATOM 2444 O O . LEU C 1 11 ? 35.548 67.778 -0.551 1.00 5.77 9 LEU C O 1
ATOM 2449 N N . TRP C 1 12 ? 36.319 68.855 -2.375 1.00 6.14 10 TRP C N 1
ATOM 2450 C CA . TRP C 1 12 ? 36.049 70.203 -1.897 1.00 6.78 10 TRP C CA 1
ATOM 2451 C C . TRP C 1 12 ? 34.599 70.568 -2.168 1.00 7.35 10 TRP C C 1
ATOM 2452 O O . TRP C 1 12 ? 34.110 70.342 -3.277 1.00 8.37 10 TRP C O 1
ATOM 2463 N N . TYR C 1 13 ? 33.936 71.127 -1.163 1.00 6.15 11 TYR C N 1
ATOM 2464 C CA . TYR C 1 13 ? 32.594 71.691 -1.319 1.00 6.95 11 TYR C CA 1
ATOM 2465 C C . TYR C 1 13 ? 32.553 73.131 -0.812 1.00 8.58 11 TYR C C 1
ATOM 2466 O O . TYR C 1 13 ? 33.351 73.529 0.040 1.00 7.48 11 TYR C O 1
ATOM 2475 N N . ASP C 1 14 ? 31.620 73.895 -1.369 1.00 9.68 12 ASP C N 1
ATOM 2476 C CA . ASP C 1 14 ? 31.226 75.195 -0.869 1.00 12.45 12 ASP C CA 1
ATOM 2477 C C . ASP C 1 14 ? 29.928 75.008 -0.065 1.00 13.07 12 ASP C C 1
ATOM 2478 O O . ASP C 1 14 ? 28.814 75.061 -0.615 1.00 16.74 12 ASP C O 1
ATOM 2483 N N . SER C 1 15 ? 30.079 74.749 1.215 1.00 13.83 13 SER C N 1
ATOM 2484 C CA . SER C 1 15 ? 28.982 74.697 2.153 1.00 13.46 13 SER C CA 1
ATOM 2485 C C . SER C 1 15 ? 27.923 73.655 1.815 1.00 13.24 13 SER C C 1
ATOM 2486 O O . SER C 1 15 ? 26.721 73.918 1.987 1.00 15.27 13 SER C O 1
ATOM 2489 N N . ALA C 1 16 ? 28.313 72.530 1.259 1.00 10.90 14 ALA C N 1
ATOM 2490 C CA . ALA C 1 16 ? 27.341 71.489 0.925 1.00 10.28 14 ALA C CA 1
ATOM 2491 C C . ALA C 1 16 ? 27.844 70.060 1.050 1.00 8.97 14 ALA C C 1
ATOM 2492 O O . ALA C 1 16 ? 27.213 69.155 0.533 1.00 9.28 14 ALA C O 1
ATOM 2494 N N . ALA C 1 17 ? 28.945 69.829 1.757 1.00 7.90 15 ALA C N 1
ATOM 2495 C CA . ALA C 1 17 ? 29.469 68.477 1.868 1.00 7.51 15 ALA C CA 1
ATOM 2496 C C . ALA C 1 17 ? 28.446 67.465 2.415 1.00 7.54 15 ALA C C 1
ATOM 2497 O O . ALA C 1 17 ? 28.366 66.333 1.937 1.00 6.72 15 ALA C O 1
ATOM 2499 N N . LEU C 1 18 ? 27.663 67.863 3.410 1.00 7.53 16 LEU C N 1
ATOM 2500 C CA . LEU C 1 18 ? 26.712 66.930 3.997 1.00 7.29 16 LEU C CA 1
ATOM 2501 C C . LEU C 1 18 ? 25.559 66.644 3.035 1.00 7.32 16 LEU C C 1
ATOM 2502 O O . LEU C 1 18 ? 25.155 65.491 2.905 1.00 6.72 16 LEU C O 1
ATOM 2507 N N . GLU C 1 19 ? 25.058 67.679 2.364 1.00 8.19 17 GLU C N 1
ATOM 2508 C CA . GLU C 1 19 ? 24.020 67.530 1.327 1.00 8.84 17 GLU C CA 1
ATOM 2509 C C . GLU C 1 19 ? 24.464 66.563 0.241 1.00 7.59 17 GLU C C 1
ATOM 2510 O O . GLU C 1 19 ? 23.718 65.666 -0.184 1.00 7.31 17 GLU C O 1
ATOM 2516 N N . ALA C 1 20 ? 25.693 66.749 -0.217 1.00 6.61 18 ALA C N 1
ATOM 2517 C CA . ALA C 1 20 ? 26.245 65.921 -1.298 1.00 6.64 18 ALA C CA 1
ATOM 2518 C C . ALA C 1 20 ? 26.407 64.479 -0.825 1.00 5.89 18 ALA C C 1
ATOM 2519 O O . ALA C 1 20 ? 25.977 63.543 -1.497 1.00 5.96 18 ALA C O 1
ATOM 2521 N N . ALA C 1 21 ? 27.002 64.293 0.354 1.00 6.35 19 ALA C N 1
ATOM 2522 C CA . ALA C 1 21 ? 27.242 62.957 0.902 1.00 6.48 19 ALA C CA 1
ATOM 2523 C C . ALA C 1 21 ? 25.925 62.222 1.086 1.00 6.27 19 ALA C C 1
ATOM 2524 O O . ALA C 1 21 ? 25.805 61.041 0.777 1.00 7.18 19 ALA C O 1
ATOM 2526 N N . THR C 1 22 ? 24.914 62.953 1.536 1.00 6.29 20 THR C N 1
ATOM 2527 C CA . THR C 1 22 ? 23.607 62.358 1.806 1.00 6.49 20 THR C CA 1
ATOM 2528 C C . THR C 1 22 ? 22.950 61.899 0.484 1.00 6.55 20 THR C C 1
ATOM 2529 O O . THR C 1 22 ? 22.411 60.795 0.377 1.00 7.08 20 THR C O 1
ATOM 2533 N N . PHE C 1 23 ? 23.003 62.759 -0.529 1.00 5.53 21 PHE C N 1
ATOM 2534 C CA . PHE C 1 23 ? 22.542 62.401 -1.883 1.00 6.03 21 PHE C CA 1
ATOM 2535 C C . PHE C 1 23 ? 23.261 61.170 -2.469 1.00 5.31 21 PHE C C 1
ATOM 2536 O O . PHE C 1 23 ? 22.636 60.230 -3.002 1.00 5.78 21 PHE C O 1
ATOM 2544 N N . TYR C 1 24 ? 24.582 61.123 -2.352 1.00 5.81 22 TYR C N 1
ATOM 2545 C CA . TYR C 1 24 ? 25.292 59.955 -2.850 1.00 5.44 22 TYR C CA 1
ATOM 2546 C C . TYR C 1 24 ? 24.878 58.687 -2.092 1.00 5.30 22 TYR C C 1
ATOM 2547 O O . TYR C 1 24 ? 24.739 57.614 -2.686 1.00 5.63 22 TYR C O 1
ATOM 2556 N N . ALA C 1 25 ? 24.689 58.801 -0.780 1.00 5.41 23 ALA C N 1
ATOM 2557 C CA . ALA C 1 25 ? 24.332 57.643 0.035 1.00 6.12 23 ALA C CA 1
ATOM 2558 C C . ALA C 1 25 ? 22.947 57.092 -0.354 1.00 6.91 23 ALA C C 1
ATOM 2559 O O . ALA C 1 25 ? 22.722 55.880 -0.331 1.00 7.66 23 ALA C O 1
ATOM 2561 N N . GLU C 1 26 ? 22.040 57.976 -0.741 1.00 7.15 24 GLU C N 1
ATOM 2562 C CA . GLU C 1 26 ? 20.690 57.572 -1.144 1.00 7.87 24 GLU C CA 1
ATOM 2563 C C . GLU C 1 26 ? 20.636 57.021 -2.569 1.00 7.71 24 GLU C C 1
ATOM 2564 O O . GLU C 1 26 ? 19.757 56.229 -2.913 1.00 9.76 24 GLU C O 1
ATOM 2570 N N . THR C 1 27 ? 21.610 57.403 -3.383 1.00 6.93 25 THR C N 1
ATOM 2571 C CA . THR C 1 27 ? 21.576 57.163 -4.817 1.00 6.87 25 THR C CA 1
ATOM 2572 C C . THR C 1 27 ? 22.296 55.878 -5.237 1.00 7.19 25 THR C C 1
ATOM 2573 O O . THR C 1 27 ? 21.839 55.170 -6.129 1.00 7.36 25 THR C O 1
ATOM 2577 N N . PHE C 1 28 ? 23.441 55.597 -4.617 1.00 6.26 26 PHE C N 1
ATOM 2578 C CA . PHE C 1 28 ? 24.321 54.514 -5.038 1.00 6.91 26 PHE C CA 1
ATOM 2579 C C . PHE C 1 28 ? 24.401 53.414 -3.975 1.00 6.62 26 PHE C C 1
ATOM 2580 O O . PHE C 1 28 ? 24.247 53.675 -2.771 1.00 6.73 26 PHE C O 1
ATOM 2588 N N . PRO C 1 29 ? 24.660 52.185 -4.412 1.00 7.08 27 PRO C N 1
ATOM 2589 C CA . PRO C 1 29 ? 24.775 51.068 -3.475 1.00 6.77 27 PRO C CA 1
ATOM 2590 C C . PRO C 1 29 ? 26.076 51.157 -2.673 1.00 6.48 27 PRO C C 1
ATOM 2591 O O . PRO C 1 29 ? 27.009 51.855 -3.084 1.00 5.82 27 PRO C O 1
ATOM 2595 N N . ASP C 1 30 ? 26.116 50.466 -1.538 1.00 6.28 28 ASP C N 1
ATOM 2596 C CA . ASP C 1 30 ? 27.287 50.451 -0.648 1.00 6.56 28 ASP C CA 1
ATOM 2597 C C . ASP C 1 30 ? 27.829 51.869 -0.420 1.00 6.59 28 ASP C C 1
ATOM 2598 O O . ASP C 1 30 ? 29.039 52.135 -0.501 1.00 5.83 28 ASP C O 1
ATOM 2603 N N . SER C 1 31 ? 26.905 52.763 -0.104 1.00 5.84 29 SER C N 1
ATOM 2604 C CA . SER C 1 31 ? 27.222 54.161 0.145 1.00 6.14 29 SER C CA 1
ATOM 2605 C C . SER C 1 31 ? 26.520 54.629 1.414 1.00 6.00 29 SER C C 1
ATOM 2606 O O . SER C 1 31 ? 25.410 54.187 1.731 1.00 6.77 29 SER C O 1
ATOM 2609 N N . ALA C 1 32 ? 27.170 55.515 2.147 1.00 5.82 30 ALA C N 1
ATOM 2610 C CA . ALA C 1 32 ? 26.720 55.912 3.485 1.00 6.15 30 ALA C CA 1
ATOM 2611 C C . ALA C 1 32 ? 27.414 57.164 3.964 1.00 6.63 30 ALA C C 1
ATOM 2612 O O . ALA C 1 32 ? 28.552 57.425 3.599 1.00 7.34 30 ALA C O 1
ATOM 2614 N N . VAL C 1 33 ? 26.723 57.932 4.790 1.00 7.08 31 VAL C N 1
ATOM 2615 C CA . VAL C 1 33 ? 27.354 58.998 5.545 1.00 7.90 31 VAL C CA 1
ATOM 2616 C C . VAL C 1 33 ? 27.892 58.391 6.839 1.00 8.35 31 VAL C C 1
ATOM 2617 O O . VAL C 1 33 ? 27.154 57.745 7.574 1.00 8.83 31 VAL C O 1
ATOM 2621 N N . LEU C 1 34 ? 29.177 58.589 7.110 1.00 9.05 32 LEU C N 1
ATOM 2622 C CA . LEU C 1 34 ? 29.869 57.897 8.206 1.00 9.82 32 LEU C CA 1
ATOM 2623 C C . LEU C 1 34 ? 30.056 58.765 9.445 1.00 9.99 32 LEU C C 1
ATOM 2624 O O . LEU C 1 34 ? 29.928 58.292 10.580 1.00 10.69 32 LEU C O 1
ATOM 2629 N N . ALA C 1 35 ? 30.388 60.033 9.241 1.00 9.35 33 ALA C N 1
ATOM 2630 C CA . ALA C 1 35 ? 30.641 60.929 10.355 1.00 9.82 33 ALA C CA 1
ATOM 2631 C C . ALA C 1 35 ? 30.627 62.370 9.894 1.00 10.13 33 ALA C C 1
ATOM 2632 O O . ALA C 1 35 ? 30.901 62.673 8.732 1.00 9.18 33 ALA C O 1
ATOM 2634 N N . VAL C 1 36 ? 30.310 63.262 10.825 1.00 10.84 34 VAL C N 1
ATOM 2635 C CA . VAL C 1 36 ? 30.226 64.682 10.542 1.00 12.42 34 VAL C CA 1
ATOM 2636 C C . VAL C 1 36 ? 31.067 65.371 11.611 1.00 13.51 34 VAL C C 1
ATOM 2637 O O . VAL C 1 36 ? 30.941 65.046 12.801 1.00 14.24 34 VAL C O 1
ATOM 2641 N N . HIS C 1 37 ? 31.942 66.285 11.195 1.00 14.18 35 HIS C N 1
ATOM 2642 C CA . HIS C 1 37 ? 32.885 66.938 12.102 1.00 14.96 35 HIS C CA 1
ATOM 2643 C C . HIS C 1 37 ? 32.704 68.452 12.015 1.00 15.90 35 HIS C C 1
ATOM 2644 O O . HIS C 1 37 ? 32.631 69.016 10.922 1.00 16.30 35 HIS C O 1
ATOM 2651 N N . ARG C 1 38 ? 32.625 69.099 13.177 1.00 17.04 36 ARG C N 1
ATOM 2652 C CA . ARG C 1 38 ? 32.577 70.558 13.264 1.00 18.22 36 ARG C CA 1
ATOM 2653 C C . ARG C 1 38 ? 33.997 71.108 13.325 1.00 17.89 36 ARG C C 1
ATOM 2654 O O . ARG C 1 38 ? 34.941 70.383 13.629 1.00 17.36 36 ARG C O 1
ATOM 2662 N N . ALA C 1 39 ? 34.139 72.394 13.029 1.00 18.32 37 ALA C N 1
ATOM 2663 C CA . ALA C 1 39 ? 35.430 73.078 13.125 1.00 18.66 37 ALA C CA 1
ATOM 2664 C C . ALA C 1 39 ? 35.983 73.026 14.562 1.00 19.31 37 ALA C C 1
ATOM 2665 O O . ALA C 1 39 ? 35.204 73.095 15.501 1.00 19.98 37 ALA C O 1
ATOM 2667 N N . PRO C 1 40 ? 37.305 72.878 14.735 1.00 20.56 38 PRO C N 1
ATOM 2668 C CA . PRO C 1 40 ? 37.923 72.848 16.072 1.00 21.44 38 PRO C CA 1
ATOM 2669 C C . PRO C 1 40 ? 37.583 73.991 17.032 1.00 22.47 38 PRO C C 1
ATOM 2670 O O . PRO C 1 40 ? 37.867 73.836 18.221 1.00 22.99 38 PRO C O 1
ATOM 2674 N N . GLY C 1 41 ? 37.018 75.101 16.550 1.00 23.50 39 GLY C N 1
ATOM 2675 C CA . GLY C 1 41 ? 36.680 76.235 17.401 1.00 24.90 39 GLY C CA 1
ATOM 2676 C C . GLY C 1 41 ? 36.322 75.871 18.833 1.00 25.52 39 GLY C C 1
ATOM 2677 O O . GLY C 1 41 ? 36.392 76.713 19.735 1.00 26.30 39 GLY C O 1
ATOM 2678 N N . ASP C 1 50 ? 28.662 75.372 9.798 1.00 23.53 48 ASP C N 1
ATOM 2679 C CA . ASP C 1 50 ? 28.912 74.634 11.030 1.00 22.66 48 ASP C CA 1
ATOM 2680 C C . ASP C 1 50 ? 29.719 73.353 10.709 1.00 21.11 48 ASP C C 1
ATOM 2681 O O . ASP C 1 50 ? 30.843 73.188 11.200 1.00 21.75 48 ASP C O 1
ATOM 2686 N N . VAL C 1 51 ? 29.179 72.475 9.864 1.00 18.72 49 VAL C N 1
ATOM 2687 C CA . VAL C 1 51 ? 29.923 71.269 9.442 1.00 16.55 49 VAL C CA 1
ATOM 2688 C C . VAL C 1 51 ? 31.210 71.650 8.674 1.00 14.64 49 VAL C C 1
ATOM 2689 O O . VAL C 1 51 ? 31.133 72.369 7.676 1.00 13.90 49 VAL C O 1
ATOM 2693 N N . LEU C 1 52 ? 32.382 71.224 9.168 1.00 12.38 50 LEU C N 1
ATOM 2694 C CA . LEU C 1 52 ? 33.658 71.441 8.471 1.00 11.83 50 LEU C CA 1
ATOM 2695 C C . LEU C 1 52 ? 33.992 70.290 7.527 1.00 10.18 50 LEU C C 1
ATOM 2696 O O . LEU C 1 52 ? 34.409 70.521 6.381 1.00 9.71 50 LEU C O 1
ATOM 2701 N N . THR C 1 53 ? 33.881 69.052 8.014 1.00 8.60 51 THR C N 1
ATOM 2702 C CA . THR C 1 53 ? 34.090 67.888 7.153 1.00 8.39 51 THR C CA 1
ATOM 2703 C C . THR C 1 53 ? 33.041 66.820 7.373 1.00 7.36 51 THR C C 1
ATOM 2704 O O . THR C 1 53 ? 32.400 66.742 8.437 1.00 7.78 51 THR C O 1
ATOM 2708 N N . VAL C 1 54 ? 32.891 65.988 6.352 1.00 7.28 52 VAL C N 1
ATOM 2709 C CA . VAL C 1 54 ? 32.011 64.842 6.380 1.00 6.54 52 VAL C CA 1
ATOM 2710 C C . VAL C 1 54 ? 32.779 63.629 5.852 1.00 6.67 52 VAL C C 1
ATOM 2711 O O . VAL C 1 54 ? 33.357 63.679 4.757 1.00 6.33 52 VAL C O 1
ATOM 2715 N N . GLU C 1 55 ? 32.775 62.543 6.612 1.00 5.91 53 GLU C N 1
ATOM 2716 C CA . GLU C 1 55 ? 33.266 61.262 6.143 1.00 6.57 53 GLU C CA 1
ATOM 2717 C C . GLU C 1 55 ? 32.110 60.495 5.539 1.00 6.18 53 GLU C C 1
ATOM 2718 O O . GLU C 1 55 ? 31.028 60.452 6.121 1.00 5.33 53 GLU C O 1
ATOM 2724 N N . PHE C 1 56 ? 32.328 59.930 4.362 1.00 6.08 54 PHE C N 1
ATOM 2725 C CA . PHE C 1 56 ? 31.294 59.195 3.655 1.00 5.99 54 PHE C CA 1
ATOM 2726 C C . PHE C 1 56 ? 31.876 58.127 2.754 1.00 6.54 54 PHE C C 1
ATOM 2727 O O . PHE C 1 56 ? 33.070 58.133 2.463 1.00 7.26 54 PHE C O 1
ATOM 2735 N N . ARG C 1 57 ? 31.035 57.193 2.342 1.00 6.14 55 ARG C N 1
ATOM 2736 C CA . ARG C 1 57 ? 31.445 56.122 1.452 1.00 5.92 55 ARG C CA 1
ATOM 2737 C C . ARG C 1 57 ? 30.620 56.196 0.169 1.00 6.10 55 ARG C C 1
ATOM 2738 O O . ARG C 1 57 ? 29.404 56.422 0.216 1.00 5.76 55 ARG C O 1
ATOM 2746 N N . VAL C 1 58 ? 31.271 56.024 -0.975 1.00 5.97 56 VAL C N 1
ATOM 2747 C CA . VAL C 1 58 ? 30.575 55.986 -2.259 1.00 6.58 56 VAL C CA 1
ATOM 2748 C C . VAL C 1 58 ? 30.958 54.704 -3.003 1.00 6.56 56 VAL C C 1
ATOM 2749 O O . VAL C 1 58 ? 32.064 54.594 -3.532 1.00 6.38 56 VAL C O 1
ATOM 2761 N N . GLY C 1 60 ? 31.791 51.848 -1.923 1.00 6.42 58 GLY C N 1
ATOM 2762 C CA . GLY C 1 60 ? 32.963 51.255 -1.320 1.00 6.81 58 GLY C CA 1
ATOM 2763 C C . GLY C 1 60 ? 34.078 52.217 -1.032 1.00 6.94 58 GLY C C 1
ATOM 2764 O O . GLY C 1 60 ? 34.857 51.961 -0.106 1.00 8.86 58 GLY C O 1
ATOM 2765 N N . ILE C 1 61 ? 34.165 53.299 -1.809 1.00 5.48 59 ILE C N 1
ATOM 2766 C CA . ILE C 1 61 ? 35.300 54.227 -1.761 1.00 6.12 59 ILE C CA 1
ATOM 2767 C C . ILE C 1 61 ? 35.167 55.150 -0.548 1.00 5.41 59 ILE C C 1
ATOM 2768 O O . ILE C 1 61 ? 34.172 55.841 -0.413 1.00 5.05 59 ILE C O 1
ATOM 2773 N N . PRO C 1 62 ? 36.163 55.181 0.330 1.00 5.12 60 PRO C N 1
ATOM 2774 C CA . PRO C 1 62 ? 36.132 56.086 1.476 1.00 5.47 60 PRO C CA 1
ATOM 2775 C C . PRO C 1 62 ? 36.445 57.509 1.037 1.00 6.00 60 PRO C C 1
ATOM 2776 O O . PRO C 1 62 ? 37.440 57.743 0.345 1.00 6.27 60 PRO C O 1
ATOM 2780 N N . CYS C 1 63 ? 35.568 58.429 1.411 1.00 5.18 61 CYS C N 1
ATOM 2781 C CA . CYS C 1 63 ? 35.661 59.826 1.019 1.00 5.17 61 CYS C CA 1
ATOM 2782 C C . CYS C 1 63 ? 35.603 60.782 2.201 1.00 5.14 61 CYS C C 1
ATOM 2783 O O . CYS C 1 63 ? 35.075 60.449 3.280 1.00 5.46 61 CYS C O 1
ATOM 2786 N N . LEU C 1 64 ? 36.149 61.970 1.976 1.00 5.40 62 LEU C N 1
ATOM 2787 C CA . LEU C 1 64 ? 36.091 63.089 2.912 1.00 6.21 62 LEU C CA 1
ATOM 2788 C C . LEU C 1 64 ? 35.622 64.301 2.117 1.00 6.46 62 LEU C C 1
ATOM 2789 O O . LEU C 1 64 ? 36.191 64.597 1.074 1.00 6.77 62 LEU C O 1
ATOM 2794 N N . GLY C 1 65 ? 34.543 64.945 2.552 1.00 5.67 63 GLY C N 1
ATOM 2795 C CA . GLY C 1 65 ? 34.076 66.182 1.966 1.00 5.76 63 GLY C CA 1
ATOM 2796 C C . GLY C 1 65 ? 34.448 67.352 2.856 1.00 6.11 63 GLY C C 1
ATOM 2797 O O . GLY C 1 65 ? 34.205 67.309 4.060 1.00 6.30 63 GLY C O 1
ATOM 2798 N N . LEU C 1 66 ? 35.083 68.372 2.288 1.00 6.40 64 LEU C N 1
ATOM 2799 C CA . LEU C 1 66 ? 35.538 69.529 3.043 1.00 7.55 64 LEU C CA 1
ATOM 2800 C C . LEU C 1 66 ? 34.709 70.742 2.662 1.00 7.15 64 LEU C C 1
ATOM 2801 O O . LEU C 1 66 ? 34.639 71.091 1.487 1.00 8.70 64 LEU C O 1
ATOM 2806 N N . ASN C 1 67 ? 34.120 71.404 3.658 1.00 7.23 65 ASN C N 1
ATOM 2807 C CA . ASN C 1 67 ? 33.431 72.660 3.429 1.00 7.38 65 ASN C CA 1
ATOM 2808 C C . ASN C 1 67 ? 34.442 73.794 3.551 1.00 7.16 65 ASN C C 1
ATOM 2809 O O . ASN C 1 67 ? 34.754 74.241 4.645 1.00 6.51 65 ASN C O 1
ATOM 2814 N N . GLY C 1 68 ? 34.975 74.223 2.409 1.00 7.71 66 GLY C N 1
ATOM 2815 C CA . GLY C 1 68 ? 36.021 75.220 2.364 1.00 7.33 66 GLY C CA 1
ATOM 2816 C C . GLY C 1 68 ? 35.708 76.464 1.565 1.00 7.79 66 GLY C C 1
ATOM 2817 O O . GLY C 1 68 ? 36.620 77.209 1.223 1.00 7.93 66 GLY C O 1
ATOM 2818 N N . GLY C 1 69 ? 34.438 76.721 1.287 1.00 8.19 67 GLY C N 1
ATOM 2819 C CA . GLY C 1 69 ? 34.071 77.880 0.492 1.00 8.84 67 GLY C CA 1
ATOM 2820 C C . GLY C 1 69 ? 34.342 77.699 -0.994 1.00 8.52 67 GLY C C 1
ATOM 2821 O O . GLY C 1 69 ? 34.747 76.625 -1.444 1.00 9.23 67 GLY C O 1
ATOM 2822 N N . PRO C 1 70 ? 34.103 78.745 -1.787 1.00 8.73 68 PRO C N 1
ATOM 2823 C CA . PRO C 1 70 ? 34.200 78.640 -3.250 1.00 8.78 68 PRO C CA 1
ATOM 2824 C C . PRO C 1 70 ? 35.605 78.653 -3.889 1.00 8.66 68 PRO C C 1
ATOM 2825 O O . PRO C 1 70 ? 35.686 78.624 -5.125 1.00 10.64 68 PRO C O 1
ATOM 2829 N N . ALA C 1 71 ? 36.686 78.650 -3.104 1.00 8.32 69 ALA C N 1
ATOM 2830 C CA . ALA C 1 71 ? 38.042 78.833 -3.653 1.00 8.83 69 ALA C CA 1
ATOM 2831 C C . ALA C 1 71 ? 38.423 77.887 -4.779 1.00 8.98 69 ALA C C 1
ATOM 2832 O O . ALA C 1 71 ? 39.169 78.278 -5.675 1.00 9.54 69 ALA C O 1
ATOM 2834 N N . PHE C 1 72 ? 37.980 76.631 -4.687 1.00 8.06 70 PHE C N 1
ATOM 2835 C CA . PHE C 1 72 ? 38.336 75.617 -5.662 1.00 9.28 70 PHE C CA 1
ATOM 2836 C C . PHE C 1 72 ? 37.099 75.125 -6.387 1.00 9.91 70 PHE C C 1
ATOM 2837 O O . PHE C 1 72 ? 36.046 74.948 -5.780 1.00 11.18 70 PHE C O 1
ATOM 2845 N N . ARG C 1 73 ? 37.255 74.949 -7.696 1.00 10.51 71 ARG C N 1
ATOM 2846 C CA . ARG C 1 73 ? 36.200 74.465 -8.576 1.00 10.54 71 ARG C CA 1
ATOM 2847 C C . ARG C 1 73 ? 36.566 73.091 -9.144 1.00 9.51 71 ARG C C 1
ATOM 2848 O O . ARG C 1 73 ? 37.698 72.850 -9.560 1.00 8.95 71 ARG C O 1
ATOM 2856 N N . HIS C 1 74 ? 35.595 72.196 -9.173 1.00 9.12 72 HIS C N 1
ATOM 2857 C CA . HIS C 1 74 ? 35.774 70.879 -9.797 1.00 8.45 72 HIS C CA 1
ATOM 2858 C C . HIS C 1 74 ? 35.894 70.981 -11.317 1.00 8.79 72 HIS C C 1
ATOM 2859 O O . HIS C 1 74 ? 35.405 71.927 -11.940 1.00 9.26 72 HIS C O 1
ATOM 2866 N N . SER C 1 75 ? 36.587 70.013 -11.897 1.00 8.61 73 SER C N 1
ATOM 2867 C CA . SER C 1 75 ? 36.658 69.877 -13.342 1.00 8.51 73 SER C CA 1
ATOM 2868 C C . SER C 1 75 ? 36.757 68.406 -13.699 1.00 8.42 73 SER C C 1
ATOM 2869 O O . SER C 1 75 ? 36.980 67.547 -12.835 1.00 8.00 73 SER C O 1
ATOM 2872 N N . GLU C 1 76 ? 36.628 68.145 -14.992 1.00 8.25 74 GLU C N 1
ATOM 2873 C CA . GLU C 1 76 ? 36.647 66.800 -15.538 1.00 8.60 74 GLU C CA 1
ATOM 2874 C C . GLU C 1 76 ? 37.963 66.073 -15.301 1.00 8.26 74 GLU C C 1
ATOM 2875 O O . GLU C 1 76 ? 38.049 64.882 -15.543 1.00 8.27 74 GLU C O 1
ATOM 2881 N N . ALA C 1 77 ? 38.978 66.781 -14.814 1.00 7.87 75 ALA C N 1
ATOM 2882 C CA . ALA C 1 77 ? 40.261 66.166 -14.469 1.00 7.88 75 ALA C CA 1
ATOM 2883 C C . ALA C 1 77 ? 40.094 64.999 -13.476 1.00 7.79 75 ALA C C 1
ATOM 2884 O O . ALA C 1 77 ? 40.870 64.044 -13.498 1.00 7.54 75 ALA C O 1
ATOM 2886 N N . PHE C 1 78 ? 39.096 65.112 -12.594 1.00 6.35 76 PHE C N 1
ATOM 2887 C CA . PHE C 1 78 ? 38.680 64.025 -11.704 1.00 6.02 76 PHE C CA 1
ATOM 2888 C C . PHE C 1 78 ? 37.254 63.606 -12.036 1.00 5.48 76 PHE C C 1
ATOM 2889 O O . PHE C 1 78 ? 36.411 64.448 -12.251 1.00 5.85 76 PHE C O 1
ATOM 2897 N N . SER C 1 79 ? 36.996 62.312 -12.051 1.00 6.09 77 SER C N 1
ATOM 2898 C CA . SER C 1 79 ? 35.638 61.812 -12.142 1.00 6.17 77 SER C CA 1
ATOM 2899 C C . SER C 1 79 ? 35.501 60.454 -11.461 1.00 5.74 77 SER C C 1
ATOM 2900 O O . SER C 1 79 ? 36.471 59.715 -11.310 1.00 6.74 77 SER C O 1
ATOM 2903 N N . PHE C 1 80 ? 34.299 60.157 -10.994 1.00 5.57 78 PHE C N 1
ATOM 2904 C CA . PHE C 1 80 ? 33.957 58.816 -10.552 1.00 5.98 78 PHE C CA 1
ATOM 2905 C C . PHE C 1 80 ? 33.377 58.069 -11.764 1.00 6.13 78 PHE C C 1
ATOM 2906 O O . PHE C 1 80 ? 32.395 58.531 -12.334 1.00 7.13 78 PHE C O 1
ATOM 2914 N N . GLN C 1 81 ? 33.963 56.936 -12.147 1.00 6.28 79 GLN C N 1
ATOM 2915 C CA . GLN C 1 81 ? 33.436 56.110 -13.226 1.00 6.78 79 GLN C CA 1
ATOM 2916 C C . GLN C 1 81 ? 32.688 54.942 -12.602 1.00 7.12 79 GLN C C 1
ATOM 2917 O O . GLN C 1 81 ? 33.283 54.105 -11.919 1.00 7.35 79 GLN C O 1
ATOM 2923 N N . VAL C 1 82 ? 31.374 54.926 -12.835 1.00 6.98 80 V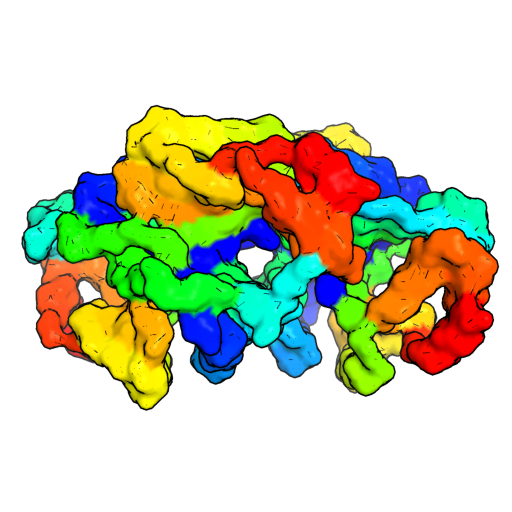AL C N 1
ATOM 2924 C CA . VAL C 1 82 ? 30.455 53.943 -12.278 1.00 6.92 80 VAL C CA 1
ATOM 2925 C C . VAL C 1 82 ? 30.112 52.868 -13.322 1.00 7.32 80 VAL C C 1
ATOM 2926 O O . VAL C 1 82 ? 29.615 53.182 -14.389 1.00 7.10 80 VAL C O 1
ATOM 2930 N N . ALA C 1 83 ? 30.395 51.613 -12.993 1.00 7.17 81 ALA C N 1
ATOM 2931 C CA . ALA C 1 83 ? 30.120 50.478 -13.866 1.00 7.72 81 ALA C CA 1
ATOM 2932 C C . ALA C 1 83 ? 28.675 50.035 -13.669 1.00 8.59 81 ALA C C 1
ATOM 2933 O O . ALA C 1 83 ? 28.274 49.674 -12.546 1.00 9.36 81 ALA C O 1
ATOM 2935 N N . THR C 1 84 ? 27.885 50.064 -14.741 1.00 8.88 82 THR C N 1
ATOM 2936 C CA . THR C 1 84 ? 26.475 49.673 -14.646 1.00 9.02 82 THR C CA 1
ATOM 2937 C C . THR C 1 84 ? 26.169 48.403 -15.418 1.00 9.55 82 THR C C 1
ATOM 2938 O O . THR C 1 84 ? 26.846 48.061 -16.382 1.00 8.66 82 THR C O 1
ATOM 2942 N N . ASP C 1 85 ? 25.122 47.715 -14.982 1.00 10.95 83 ASP C N 1
ATOM 2943 C CA . ASP C 1 85 ? 24.870 46.350 -15.421 1.00 12.16 83 ASP C CA 1
ATOM 2944 C C . ASP C 1 85 ? 23.828 46.240 -16.533 1.00 12.26 83 ASP C C 1
ATOM 2945 O O . ASP C 1 85 ? 23.777 45.223 -17.232 1.00 12.67 83 ASP C O 1
ATOM 2950 N N . ASP C 1 86 ? 22.985 47.258 -16.670 1.00 12.34 84 ASP C N 1
ATOM 2951 C CA . ASP C 1 86 ? 21.943 47.254 -17.688 1.00 12.73 84 ASP C CA 1
ATOM 2952 C C . ASP C 1 86 ? 21.443 48.671 -17.928 1.00 12.35 84 ASP C C 1
ATOM 2953 O O . ASP C 1 86 ? 21.923 49.611 -17.295 1.00 11.60 84 ASP C O 1
ATOM 2958 N N . GLN C 1 87 ? 20.509 48.827 -18.868 1.00 11.90 85 GLN C N 1
ATOM 2959 C CA . GLN C 1 87 ? 20.016 50.149 -19.222 1.00 11.27 85 GLN C CA 1
ATOM 2960 C C . GLN C 1 87 ? 19.211 50.760 -18.078 1.00 10.79 85 GLN C C 1
ATOM 2961 O O . GLN C 1 87 ? 19.262 51.971 -17.867 1.00 10.36 85 GLN C O 1
ATOM 2967 N N . ALA C 1 88 ? 18.483 49.926 -17.338 1.00 10.42 86 ALA C N 1
ATOM 2968 C CA . ALA C 1 88 ? 17.660 50.404 -16.236 1.00 10.68 86 ALA C CA 1
ATOM 2969 C C . ALA C 1 88 ? 18.548 51.090 -15.195 1.00 10.34 86 ALA C C 1
ATOM 2970 O O . ALA C 1 88 ? 18.253 52.204 -14.749 1.00 11.51 86 ALA C O 1
ATOM 2972 N N . GLU C 1 89 ? 19.664 50.449 -14.842 1.00 9.89 87 GLU C N 1
ATOM 2973 C CA . GLU C 1 89 ? 20.598 51.026 -13.866 1.00 9.15 87 GLU C CA 1
ATOM 2974 C C . GLU C 1 89 ? 21.300 52.265 -14.445 1.00 8.87 87 GLU C C 1
ATOM 2975 O O . GLU C 1 89 ? 21.461 53.268 -13.765 1.00 8.64 87 GLU C O 1
ATOM 2981 N N . THR C 1 90 ? 21.708 52.188 -15.700 1.00 8.44 88 THR C N 1
ATOM 2982 C CA . THR C 1 90 ? 22.347 53.306 -16.364 1.00 9.05 88 THR C CA 1
ATOM 2983 C C . THR C 1 90 ? 21.424 54.533 -16.312 1.00 9.37 88 THR C C 1
ATOM 2984 O O . THR C 1 90 ? 21.845 55.624 -15.974 1.00 8.19 88 THR C O 1
ATOM 2988 N N . ASP C 1 91 ? 20.151 54.332 -16.636 1.00 9.50 89 ASP C N 1
ATOM 2989 C CA . ASP C 1 91 ? 19.193 55.437 -16.687 1.00 9.80 89 ASP C CA 1
ATOM 2990 C C . ASP C 1 91 ? 18.878 55.994 -15.315 1.00 9.39 89 ASP C C 1
ATOM 2991 O O . ASP C 1 91 ? 18.715 57.209 -15.147 1.00 9.11 89 ASP C O 1
ATOM 2996 N N . ARG C 1 92 ? 18.791 55.103 -14.338 1.00 9.47 90 ARG C N 1
ATOM 2997 C CA . ARG C 1 92 ? 18.473 55.476 -12.976 1.00 9.17 90 ARG C CA 1
ATOM 2998 C C . ARG C 1 92 ? 19.533 56.405 -12.423 1.00 8.75 90 ARG C C 1
ATOM 2999 O O . ARG C 1 92 ? 19.225 57.439 -11.846 1.00 9.00 90 ARG C O 1
ATOM 3007 N N . LEU C 1 93 ? 20.790 56.019 -12.600 1.00 8.19 91 LEU C N 1
ATOM 3008 C CA . LEU C 1 93 ? 21.898 56.779 -12.032 1.00 8.13 91 LEU C CA 1
ATOM 3009 C C . LEU C 1 93 ? 22.179 58.066 -12.806 1.00 8.09 91 LEU C C 1
ATOM 3010 O O . LEU C 1 93 ? 22.414 59.111 -12.205 1.00 8.16 91 LEU C O 1
ATOM 3015 N N . TRP C 1 94 ? 22.155 57.987 -14.134 1.00 8.15 92 TRP C N 1
ATOM 3016 C CA . TRP C 1 94 ? 22.244 59.174 -14.973 1.00 8.25 92 TRP C CA 1
ATOM 3017 C C . TRP C 1 94 ? 21.189 60.197 -14.623 1.00 8.39 92 TRP C C 1
ATOM 3018 O O . TRP C 1 94 ? 21.494 61.359 -14.427 1.00 7.25 92 TRP C O 1
ATOM 3029 N N . ASN C 1 95 ? 19.944 59.754 -14.566 1.00 8.74 93 ASN C N 1
ATOM 3030 C CA . ASN C 1 95 ? 18.840 60.653 -14.254 1.00 9.19 93 ASN C CA 1
ATOM 3031 C C . ASN C 1 95 ? 19.001 61.262 -12.865 1.00 8.49 93 ASN C C 1
ATOM 3032 O O . ASN C 1 95 ? 18.728 62.441 -12.667 1.00 8.13 93 ASN C O 1
ATOM 3037 N N . ALA C 1 96 ? 19.486 60.479 -11.901 1.00 8.28 94 ALA C N 1
ATOM 3038 C CA . ALA C 1 96 ? 19.649 60.987 -10.544 1.00 8.67 94 ALA C CA 1
ATOM 3039 C C . ALA C 1 96 ? 20.614 62.175 -10.547 1.00 8.09 94 ALA C C 1
ATOM 3040 O O . ALA C 1 96 ? 20.308 63.239 -10.022 1.00 8.78 94 ALA C O 1
ATOM 3042 N N . ILE C 1 97 ? 21.778 61.992 -11.164 1.00 7.53 95 ILE C N 1
ATOM 3043 C CA . ILE C 1 97 ? 22.820 63.021 -11.143 1.00 7.45 95 ILE C CA 1
ATOM 3044 C C . ILE C 1 97 ? 22.389 64.265 -11.952 1.00 6.66 95 ILE C C 1
ATOM 3045 O O . ILE C 1 97 ? 22.496 65.400 -11.499 1.00 7.53 95 ILE C O 1
ATOM 3050 N N . VAL C 1 98 ? 21.887 64.033 -13.154 1.00 6.83 96 VAL C N 1
ATOM 3051 C CA . VAL C 1 98 ? 21.490 65.110 -14.057 1.00 6.93 96 VAL C CA 1
ATOM 3052 C C . VAL C 1 98 ? 20.263 65.879 -13.547 1.00 6.76 96 VAL C C 1
ATOM 3053 O O . VAL C 1 98 ? 20.252 67.111 -13.566 1.00 6.85 96 VAL C O 1
ATOM 3057 N N . ASP C 1 99 ? 19.255 65.156 -13.079 1.00 7.58 97 ASP C N 1
ATOM 3058 C CA . ASP C 1 99 ? 18.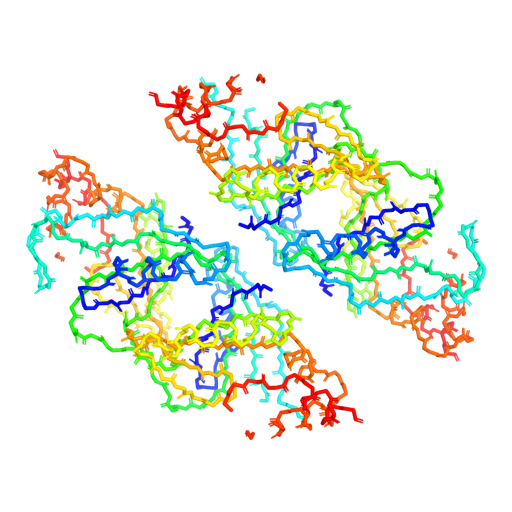006 65.785 -12.646 1.00 7.82 97 ASP C CA 1
ATOM 3059 C C . ASP C 1 99 ? 18.128 66.554 -11.330 1.00 7.76 97 ASP C C 1
ATOM 3060 O O . ASP C 1 99 ? 17.335 67.444 -11.089 1.00 8.42 97 ASP C O 1
ATOM 3065 N N . ASN C 1 100 ? 19.098 66.215 -10.481 1.00 7.53 98 ASN C N 1
ATOM 3066 C CA . ASN C 1 100 ? 19.334 66.979 -9.254 1.00 7.32 98 ASN C CA 1
ATOM 3067 C C . ASN C 1 100 ? 20.260 68.174 -9.502 1.00 7.60 98 ASN C C 1
ATOM 3068 O O . ASN C 1 100 ? 21.372 68.235 -8.974 1.00 8.30 98 ASN C O 1
ATOM 3073 N N . GLY C 1 101 ? 19.796 69.121 -10.318 1.00 8.61 99 GLY C N 1
ATOM 3074 C CA . GLY C 1 101 ? 20.548 70.319 -10.636 1.00 8.76 99 GLY C CA 1
ATOM 3075 C C . GLY C 1 101 ? 21.876 70.065 -11.321 1.00 9.09 99 GLY C C 1
ATOM 3076 O O . GLY C 1 101 ? 22.801 70.867 -11.183 1.00 9.45 99 GLY C O 1
ATOM 3077 N N . GLY C 1 102 ? 21.973 68.948 -12.033 1.00 8.69 100 GLY C N 1
ATOM 3078 C CA . GLY C 1 102 ? 23.190 68.552 -12.720 1.00 8.56 100 GLY C CA 1
ATOM 3079 C C . GLY C 1 102 ? 23.139 68.837 -14.197 1.00 9.46 100 GLY C C 1
ATOM 3080 O O . GLY C 1 102 ? 22.289 69.598 -14.662 1.00 9.35 100 GLY C O 1
ATOM 3081 N N . GLU C 1 103 ? 24.079 68.254 -14.932 1.00 10.73 101 GLU C N 1
ATOM 3082 C CA . GLU C 1 103 ? 24.233 68.509 -16.364 1.00 12.16 101 GLU C CA 1
ATOM 3083 C C . GLU C 1 103 ? 24.630 67.238 -17.126 1.00 12.16 101 GLU C C 1
ATOM 3084 O O . GLU C 1 103 ? 25.402 66.421 -16.634 1.00 10.70 101 GLU C O 1
ATOM 3090 N N . GLU C 1 104 ? 24.105 67.094 -18.341 1.00 12.46 102 GLU C N 1
ATOM 3091 C CA . GLU C 1 104 ? 24.488 66.025 -19.259 1.00 12.98 102 GLU C CA 1
ATOM 3092 C C . GLU C 1 104 ? 25.757 66.426 -20.008 1.00 12.81 102 GLU C C 1
ATOM 3093 O O . GLU C 1 104 ? 25.935 67.598 -20.337 1.00 12.86 102 GLU C O 1
ATOM 3099 N N . SER C 1 105 ? 26.631 65.459 -20.263 1.00 12.06 103 SER C N 1
ATOM 3100 C CA . SER C 1 105 ? 27.806 65.676 -21.092 1.00 12.46 103 SER C CA 1
ATOM 3101 C C . SER C 1 105 ? 27.930 64.534 -22.110 1.00 12.33 103 SER C C 1
ATOM 3102 O O . SER C 1 105 ? 26.951 63.811 -22.372 1.00 12.67 103 SER C O 1
ATOM 3105 N N . ALA C 1 106 ? 29.119 64.360 -22.677 1.00 12.61 104 ALA C N 1
ATOM 3106 C CA . ALA C 1 106 ? 29.331 63.397 -23.759 1.00 12.68 104 ALA C CA 1
ATOM 3107 C C . ALA C 1 106 ? 29.827 62.047 -23.285 1.00 12.58 104 ALA C C 1
ATOM 3108 O O . ALA C 1 106 ? 30.510 61.946 -22.276 1.00 11.63 104 ALA C O 1
ATOM 3110 N N . CYS C 1 107 ? 29.497 61.001 -24.041 1.00 12.10 105 CYS C N 1
ATOM 3111 C CA . CYS C 1 107 ? 30.115 59.685 -23.861 1.00 12.68 105 CYS C CA 1
ATOM 3112 C C . CYS C 1 107 ? 29.965 59.130 -22.441 1.00 11.71 105 CYS C C 1
ATOM 3113 O O . CYS C 1 107 ? 30.901 58.550 -21.889 1.00 11.82 105 CYS C O 1
ATOM 3116 N N . GLY C 1 108 ? 28.791 59.321 -21.852 1.00 10.76 106 GLY C N 1
ATOM 3117 C CA . GLY C 1 108 ? 28.492 58.797 -20.536 1.00 10.50 106 GLY C CA 1
ATOM 3118 C C . GLY C 1 108 ? 28.900 59.708 -19.389 1.00 9.97 106 GLY C C 1
ATOM 3119 O O . GLY C 1 108 ? 28.656 59.375 -18.240 1.00 9.99 106 GLY C O 1
ATOM 3120 N N . TRP C 1 109 ? 29.510 60.853 -19.684 1.00 9.30 107 TRP C N 1
ATOM 3121 C CA . TRP C 1 109 ? 29.888 61.799 -18.641 1.00 8.95 107 TRP C CA 1
ATOM 3122 C C . TRP C 1 109 ? 28.709 62.705 -18.300 1.00 8.50 107 TRP C C 1
ATOM 3123 O O . TRP C 1 109 ? 27.938 63.099 -19.163 1.00 8.68 107 TRP C O 1
ATOM 3134 N N . CYS C 1 110 ? 28.581 63.050 -17.021 1.00 8.02 108 CYS C N 1
ATOM 3135 C CA . CYS C 1 110 ? 27.621 64.037 -16.562 1.00 7.94 108 CYS C CA 1
ATOM 3136 C C . CYS C 1 110 ? 28.242 64.752 -15.349 1.00 7.39 108 CYS C C 1
ATOM 3137 O O . CYS C 1 110 ? 29.373 64.449 -14.968 1.00 6.82 108 CYS C O 1
ATOM 3140 N N . ARG C 1 111 ? 27.541 65.730 -14.795 1.00 8.02 109 ARG C N 1
ATOM 3141 C CA . ARG C 1 111 ? 28.069 66.551 -13.707 1.00 8.51 109 ARG C CA 1
ATOM 3142 C C . ARG C 1 111 ? 26.976 66.728 -12.657 1.00 8.04 109 ARG C C 1
ATOM 3143 O O . ARG C 1 111 ? 25.826 66.969 -13.014 1.00 7.60 109 ARG C O 1
ATOM 3151 N N . ASP C 1 112 ? 27.310 66.577 -11.380 1.00 7.43 110 ASP C N 1
ATOM 3152 C CA . ASP C 1 112 ? 26.324 66.783 -10.322 1.00 7.52 110 ASP C CA 1
ATOM 3153 C C . ASP C 1 112 ? 26.208 68.269 -9.930 1.00 7.59 110 ASP C C 1
ATOM 3154 O O . ASP C 1 112 ? 26.913 69.132 -10.479 1.00 7.30 110 ASP C O 1
ATOM 3159 N N . LYS C 1 113 ? 25.276 68.545 -9.019 1.00 7.88 111 LYS C N 1
ATOM 3160 C CA . LYS C 1 113 ? 24.935 69.880 -8.554 1.00 9.92 111 LYS C CA 1
ATOM 3161 C C . LYS C 1 113 ? 26.111 70.651 -7.976 1.00 8.83 111 LYS C C 1
ATOM 3162 O O . LYS C 1 113 ? 26.110 71.891 -7.972 1.00 9.18 111 LYS C O 1
ATOM 3168 N N . TRP C 1 114 ? 27.101 69.906 -7.479 1.00 8.17 112 TRP C N 1
ATOM 3169 C CA . TRP C 1 114 ? 28.266 70.446 -6.787 1.00 8.05 112 TRP C CA 1
ATOM 3170 C C . TRP C 1 114 ? 29.457 70.509 -7.725 1.00 8.36 112 TRP C C 1
ATOM 3171 O O . TRP C 1 114 ? 30.558 70.866 -7.307 1.00 9.35 112 TRP C O 1
ATOM 3182 N N . GLY C 1 115 ? 29.215 70.198 -8.995 1.00 8.01 113 GLY C N 1
ATOM 3183 C CA . GLY C 1 115 ? 30.212 70.299 -10.048 1.00 8.63 113 GLY C CA 1
ATOM 3184 C C . GLY C 1 115 ? 31.102 69.088 -10.253 1.00 9.05 113 GLY C C 1
ATOM 3185 O O . GLY C 1 115 ? 32.026 69.147 -11.076 1.00 10.30 113 GLY C O 1
ATOM 3186 N N . ILE C 1 116 ? 30.844 68.001 -9.534 1.00 8.17 114 ILE C N 1
ATOM 3187 C CA . ILE C 1 116 ? 31.667 66.791 -9.628 1.00 8.48 114 ILE C CA 1
ATOM 3188 C C . ILE C 1 116 ? 31.275 65.989 -10.856 1.00 7.30 114 ILE C C 1
ATOM 3189 O O . ILE C 1 116 ? 30.091 65.793 -11.128 1.00 7.14 114 ILE C O 1
ATOM 3194 N N . SER C 1 117 ? 32.278 65.539 -11.597 1.00 6.37 115 SER C N 1
ATOM 3195 C CA . SER C 1 117 ? 32.071 64.741 -12.800 1.00 6.72 115 SER C CA 1
ATOM 3196 C C . SER C 1 117 ? 31.837 63.271 -12.459 1.00 6.67 115 SER C C 1
ATOM 3197 O O . SER C 1 117 ? 32.566 62.686 -11.647 1.00 6.59 115 SER C O 1
ATOM 3200 N N . TRP C 1 118 ? 30.843 62.686 -13.128 1.00 7.00 116 TRP C N 1
ATOM 3201 C CA . TRP C 1 118 ? 30.525 61.264 -13.025 1.00 7.01 116 TRP C CA 1
ATOM 3202 C C . TRP C 1 118 ? 30.491 60.683 -14.424 1.00 7.71 116 TRP C C 1
ATOM 3203 O O . TRP C 1 118 ? 30.037 61.332 -15.362 1.00 9.54 116 TRP C O 1
ATOM 3214 N N . GLN C 1 119 ? 30.947 59.448 -14.563 1.00 7.43 117 GLN C N 1
ATOM 3215 C CA . GLN C 1 119 ? 30.752 58.699 -15.791 1.00 7.06 117 GLN C CA 1
ATOM 3216 C C . GLN C 1 119 ? 29.858 57.526 -15.459 1.00 7.55 117 GLN C C 1
ATOM 3217 O O . GLN C 1 119 ? 30.152 56.760 -14.552 1.00 8.38 117 GLN C O 1
ATOM 3223 N N . ILE C 1 120 ? 28.717 57.427 -16.124 1.00 7.57 118 ILE C N 1
ATOM 3224 C CA . ILE C 1 120 ? 27.831 56.294 -15.937 1.00 6.91 118 ILE C CA 1
ATOM 3225 C C . ILE C 1 120 ? 28.062 55.358 -17.122 1.00 7.11 118 ILE C C 1
ATOM 3226 O O . ILE C 1 120 ? 27.554 55.585 -18.231 1.00 7.13 118 ILE C O 1
ATOM 3231 N N . THR C 1 121 ? 28.896 54.351 -16.888 1.00 7.00 119 THR C N 1
ATOM 3232 C CA . THR C 1 121 ? 29.526 53.604 -17.963 1.00 8.34 119 THR C CA 1
ATOM 3233 C C . THR C 1 121 ? 29.133 52.147 -17.912 1.00 8.85 119 THR C C 1
ATOM 3234 O O . THR C 1 121 ? 29.638 51.399 -17.084 1.00 8.22 119 THR C O 1
ATOM 3238 N N . PRO C 1 122 ? 28.246 51.708 -18.799 1.00 9.32 120 PRO C N 1
ATOM 3239 C CA . PRO C 1 122 ? 27.915 50.287 -18.853 1.00 9.65 120 PRO C CA 1
ATOM 3240 C C . PRO C 1 122 ? 29.155 49.407 -18.962 1.00 10.26 120 PRO C C 1
ATOM 3241 O O . PRO C 1 122 ? 30.081 49.711 -19.713 1.00 10.98 120 PRO C O 1
ATOM 3245 N N . ARG C 1 123 ? 29.170 48.322 -18.201 1.00 10.83 121 ARG C N 1
ATOM 3246 C CA . ARG C 1 123 ? 30.246 47.355 -18.273 1.00 11.51 121 ARG C CA 1
ATOM 3247 C C . ARG C 1 123 ? 30.418 46.845 -19.690 1.00 11.78 121 ARG C C 1
ATOM 3248 O O . ARG C 1 123 ? 31.531 46.606 -20.115 1.00 11.81 121 ARG C O 1
ATOM 3256 N N . VAL C 1 124 ? 29.319 46.663 -20.409 1.00 12.51 122 VAL C N 1
ATOM 3257 C CA . VAL C 1 124 ? 29.422 46.183 -21.784 1.00 13.55 122 VAL C CA 1
ATOM 3258 C C . VAL C 1 124 ? 30.191 47.154 -22.671 1.00 13.45 122 VAL C C 1
ATOM 3259 O O . VAL C 1 124 ? 30.882 46.722 -23.589 1.00 13.38 122 VAL C O 1
ATOM 3263 N N . LEU C 1 125 ? 30.080 48.457 -22.402 1.00 12.55 123 LEU C N 1
ATOM 3264 C CA . LEU C 1 125 ? 30.846 49.453 -23.142 1.00 12.53 123 LEU C CA 1
ATOM 3265 C C . LEU C 1 125 ? 32.334 49.351 -22.806 1.00 12.44 123 LEU C C 1
ATOM 3266 O O . LEU C 1 125 ? 33.187 49.384 -23.686 1.00 11.21 123 LEU C O 1
ATOM 3271 N N . SER C 1 126 ? 32.660 49.272 -21.521 1.00 12.60 124 SER C N 1
ATOM 3272 C CA . SER C 1 126 ? 34.058 49.118 -21.129 1.00 13.12 124 SER C CA 1
ATOM 3273 C C . SER C 1 126 ? 34.662 47.857 -21.747 1.00 14.18 124 SER C C 1
ATOM 3274 O O . SER C 1 126 ? 35.785 47.880 -22.236 1.00 14.95 124 SER C O 1
ATOM 3277 N N . GLU C 1 127 ? 33.911 46.769 -21.720 1.00 14.90 125 GLU C N 1
ATOM 3278 C CA . GLU C 1 127 ? 34.369 45.497 -22.286 1.00 15.76 125 GLU C CA 1
ATOM 3279 C C . GLU C 1 127 ? 34.602 45.633 -23.792 1.00 15.83 125 GLU C C 1
ATOM 3280 O O . GLU C 1 127 ? 35.620 45.163 -24.321 1.00 16.60 125 GLU C O 1
ATOM 3286 N N . ALA C 1 128 ? 33.676 46.314 -24.462 1.00 15.67 126 ALA C N 1
ATOM 3287 C CA . ALA C 1 128 ? 33.716 46.469 -25.921 1.00 15.32 126 ALA C CA 1
ATOM 3288 C C . ALA C 1 128 ? 34.919 47.278 -26.388 1.00 16.02 126 ALA C C 1
ATOM 3289 O O . ALA C 1 128 ? 35.596 46.889 -27.341 1.00 16.18 126 ALA C O 1
ATOM 3291 N N . ILE C 1 129 ? 35.192 48.398 -25.719 1.00 16.59 127 ILE C N 1
ATOM 3292 C CA . ILE C 1 129 ? 36.307 49.261 -26.096 1.00 17.31 127 ILE C CA 1
ATOM 3293 C C . ILE C 1 129 ? 37.652 48.581 -25.835 1.00 17.50 127 ILE C C 1
ATOM 3294 O O . ILE C 1 129 ? 38.628 48.876 -26.506 1.00 16.86 127 ILE C O 1
ATOM 3299 N N . ALA C 1 130 ? 37.690 47.666 -24.871 1.00 17.98 128 ALA C N 1
ATOM 3300 C CA . ALA C 1 130 ? 38.931 46.996 -24.475 1.00 18.82 128 ALA C CA 1
ATOM 3301 C C . ALA C 1 130 ? 39.150 45.676 -25.221 1.00 19.62 128 ALA C C 1
ATOM 3302 O O . ALA C 1 130 ? 40.167 45.016 -25.016 1.00 19.84 128 ALA C O 1
ATOM 3304 N N . SER C 1 131 ? 38.192 45.307 -26.072 1.00 20.22 129 SER C N 1
ATOM 3305 C CA . SER C 1 131 ? 38.149 44.002 -26.730 1.00 20.97 129 SER C CA 1
ATOM 3306 C C . SER C 1 131 ? 39.340 43.749 -27.665 1.00 21.45 129 SER C C 1
ATOM 3307 O O . SER C 1 131 ? 39.754 44.648 -28.387 1.00 21.28 129 SER C O 1
ATOM 3310 N N . PRO C 1 132 ? 39.874 42.525 -27.651 1.00 22.39 130 PRO C N 1
ATOM 3311 C CA . PRO C 1 132 ? 40.958 42.139 -28.566 1.00 22.62 130 PRO C CA 1
ATOM 3312 C C . PRO C 1 132 ? 40.495 42.086 -30.023 1.00 22.52 130 PRO C C 1
ATOM 3313 O O . PRO C 1 132 ? 41.333 42.096 -30.923 1.00 22.85 130 PRO C O 1
ATOM 3317 N N . ASP C 1 133 ? 39.187 41.999 -30.247 1.00 22.15 131 ASP C N 1
ATOM 3318 C CA . ASP C 1 133 ? 38.610 42.231 -31.568 1.00 22.05 131 ASP C CA 1
ATOM 3319 C C . ASP C 1 133 ? 38.621 43.738 -31.854 1.00 21.44 131 ASP C C 1
ATOM 3320 O O . ASP C 1 133 ? 37.729 44.456 -31.433 1.00 21.64 131 ASP C O 1
ATOM 3325 N N . ARG C 1 134 ? 39.633 44.191 -32.592 1.00 20.75 132 ARG C N 1
ATOM 3326 C CA . ARG C 1 134 ? 39.882 45.618 -32.837 1.00 20.13 132 ARG C CA 1
ATOM 3327 C C . ARG C 1 134 ? 38.794 46.296 -33.680 1.00 19.45 132 ARG C C 1
ATOM 3328 O O . ARG C 1 134 ? 38.427 47.443 -33.417 1.00 19.22 132 ARG C O 1
ATOM 3336 N N . ALA C 1 135 ? 38.301 45.605 -34.704 1.00 18.40 133 ALA C N 1
ATOM 3337 C CA . ALA C 1 135 ? 37.248 46.149 -35.560 1.00 17.67 133 ALA C CA 1
ATOM 3338 C C . ALA C 1 135 ? 35.970 46.406 -34.763 1.00 16.93 133 ALA C C 1
ATOM 3339 O O . ALA C 1 135 ? 35.365 47.463 -34.898 1.00 16.32 133 ALA C O 1
ATOM 3341 N N . ALA C 1 136 ? 35.567 45.430 -33.948 1.00 15.75 134 ALA C N 1
ATOM 3342 C CA . ALA C 1 136 ? 34.367 45.547 -33.111 1.00 15.54 134 ALA C CA 1
ATOM 3343 C C . ALA C 1 136 ? 34.548 46.636 -32.052 1.00 14.66 134 ALA C C 1
ATOM 3344 O O . ALA C 1 136 ? 33.653 47.450 -31.821 1.00 14.63 134 ALA C O 1
ATOM 3346 N N . ALA C 1 137 ? 35.721 46.645 -31.433 1.00 14.23 135 ALA C N 1
ATOM 3347 C CA . ALA C 1 137 ? 36.059 47.642 -30.417 1.00 13.68 135 ALA C CA 1
ATOM 3348 C C . ALA C 1 137 ? 35.962 49.043 -31.002 1.00 13.35 135 ALA C C 1
ATOM 3349 O O . ALA C 1 137 ? 35.432 49.945 -30.369 1.00 12.93 135 ALA C O 1
ATOM 3351 N N . ARG C 1 138 ? 36.471 49.221 -32.219 1.00 13.00 136 ARG C N 1
ATOM 3352 C CA . ARG C 1 138 ? 36.440 50.522 -32.848 1.00 12.97 136 ARG C CA 1
ATOM 3353 C C . ARG C 1 138 ? 35.012 50.942 -33.195 1.00 13.20 136 ARG C C 1
ATOM 3354 O O . ARG C 1 138 ? 34.699 52.103 -33.074 1.00 12.63 136 ARG C O 1
ATOM 3362 N N . ARG C 1 139 ? 34.161 50.015 -33.637 1.00 13.57 137 ARG C N 1
ATOM 3363 C CA . ARG C 1 139 ? 32.762 50.351 -33.928 1.00 13.98 137 ARG C CA 1
ATOM 3364 C C . ARG C 1 139 ? 32.065 50.848 -32.663 1.00 13.42 137 ARG C C 1
ATOM 3365 O O . ARG C 1 139 ? 31.345 51.844 -32.690 1.00 13.23 137 ARG C O 1
ATOM 3373 N N . ALA C 1 140 ? 32.334 50.186 -31.546 1.00 13.12 138 ALA C N 1
ATOM 3374 C CA . ALA C 1 140 ? 31.731 50.569 -30.269 1.00 13.03 138 ALA C CA 1
ATOM 3375 C C . ALA C 1 140 ? 32.244 51.935 -29.798 1.00 13.02 138 ALA C C 1
ATOM 3376 O O . ALA C 1 140 ? 31.468 52.748 -29.317 1.00 12.81 138 ALA C O 1
ATOM 3378 N N . PHE C 1 141 ? 33.546 52.162 -29.974 1.00 12.82 139 PHE C N 1
ATOM 3379 C CA . PHE C 1 141 ? 34.237 53.427 -29.678 1.00 13.43 139 PHE C CA 1
ATOM 3380 C C . PHE C 1 141 ? 33.636 54.585 -30.483 1.00 13.88 139 PHE C C 1
ATOM 3381 O O . PHE C 1 141 ? 33.338 55.638 -29.935 1.00 14.12 139 PHE C O 1
ATOM 3389 N N . GLU C 1 142 ? 33.426 54.381 -31.786 1.00 14.84 140 GLU C N 1
ATOM 3390 C CA . GLU C 1 142 ? 32.822 55.414 -32.635 1.00 15.58 140 GLU C CA 1
ATOM 3391 C C . GLU C 1 142 ? 31.364 55.693 -32.274 1.00 15.81 140 GLU C C 1
ATOM 3392 O O . GLU C 1 142 ? 30.921 56.859 -32.266 1.00 16.26 140 GLU C O 1
ATOM 3398 N N . ALA C 1 143 ? 30.625 54.636 -31.950 1.00 15.81 141 ALA C N 1
ATOM 3399 C CA . ALA C 1 143 ? 29.228 54.774 -31.549 1.00 16.22 141 ALA C CA 1
ATOM 3400 C C . ALA C 1 143 ? 29.133 55.601 -30.256 1.00 16.92 141 ALA C C 1
ATOM 3401 O O . ALA C 1 143 ? 28.300 56.505 -30.141 1.00 16.72 141 ALA C O 1
ATOM 3419 N N . THR C 1 146 ? 29.126 59.460 -30.398 1.00 20.99 144 THR C N 1
ATOM 3420 C CA . THR C 1 146 ? 27.889 60.146 -30.807 1.00 20.63 144 THR C CA 1
ATOM 3421 C C . THR C 1 146 ? 26.897 60.382 -29.669 1.00 19.63 144 THR C C 1
ATOM 3422 O O . THR C 1 146 ? 25.892 61.076 -29.860 1.00 20.03 144 THR C O 1
ATOM 3434 N N . GLY C 1 148 ? 25.359 61.055 -25.602 1.00 14.66 146 GLY C N 1
ATOM 3435 C CA . GLY C 1 148 ? 25.453 61.613 -24.259 1.00 14.32 146 GLY C CA 1
ATOM 3436 C C . GLY C 1 148 ? 25.305 60.458 -23.295 1.00 13.92 146 GLY C C 1
ATOM 3437 O O . GLY C 1 148 ? 26.276 59.767 -22.996 1.00 13.74 146 GLY C O 1
ATOM 3438 N N . ARG C 1 149 ? 24.081 60.206 -22.844 1.00 13.33 147 ARG C N 1
ATOM 3439 C CA . ARG C 1 149 ? 23.796 58.999 -22.092 1.00 13.78 147 ARG C CA 1
ATOM 3440 C C . ARG C 1 149 ? 24.098 57.787 -22.960 1.00 13.26 147 ARG C C 1
ATOM 3441 O O . ARG C 1 149 ? 23.782 57.788 -24.152 1.00 13.27 147 ARG C O 1
ATOM 3449 N N . ILE C 1 150 ? 24.700 56.754 -22.378 1.00 12.66 148 ILE C N 1
ATOM 3450 C CA . ILE C 1 150 ? 25.046 55.567 -23.155 1.00 12.66 148 ILE C CA 1
ATOM 3451 C C . ILE C 1 150 ? 23.820 54.699 -23.386 1.00 12.84 148 ILE C C 1
ATOM 3452 O O . ILE C 1 150 ? 23.106 54.343 -22.444 1.00 13.30 148 ILE C O 1
ATOM 3457 N N . ASP C 1 151 ? 23.582 54.352 -24.649 1.00 13.55 149 ASP C N 1
ATOM 3458 C CA . ASP C 1 151 ? 22.547 53.397 -24.997 1.00 14.08 149 ASP C CA 1
ATOM 3459 C C . ASP C 1 151 ? 23.203 52.056 -25.277 1.00 13.91 149 ASP C C 1
ATOM 3460 O O . ASP C 1 151 ? 23.888 51.891 -26.286 1.00 13.54 149 ASP C O 1
ATOM 3465 N N . ILE C 1 152 ? 22.998 51.117 -24.370 1.00 13.95 150 ILE C N 1
ATOM 3466 C CA . ILE C 1 152 ? 23.651 49.827 -24.423 1.00 13.90 150 ILE C CA 1
ATOM 3467 C C . ILE C 1 152 ? 23.296 49.064 -25.700 1.00 14.63 150 ILE C C 1
ATOM 3468 O O . ILE C 1 152 ? 24.169 48.484 -26.328 1.00 14.85 150 ILE C O 1
ATOM 3473 N N . ALA C 1 153 ? 22.025 49.068 -26.073 1.00 15.42 151 ALA C N 1
ATOM 3474 C CA . ALA C 1 153 ? 21.600 48.302 -27.251 1.00 16.04 151 ALA C CA 1
ATOM 3475 C C . ALA C 1 153 ? 22.300 48.831 -28.507 1.00 16.46 151 ALA C C 1
ATOM 3476 O O . ALA C 1 153 ? 22.707 48.058 -29.377 1.00 16.91 151 ALA C O 1
ATOM 3478 N N . THR C 1 154 ? 22.476 50.144 -28.595 1.00 16.54 152 THR C N 1
ATOM 3479 C CA . THR C 1 154 ? 23.165 50.731 -29.743 1.00 16.58 152 THR C CA 1
ATOM 3480 C C . THR C 1 154 ? 24.638 50.327 -29.733 1.00 16.30 152 THR C C 1
ATOM 3481 O O . THR C 1 154 ? 25.187 49.978 -30.762 1.00 16.34 152 THR C O 1
ATOM 3485 N N . ILE C 1 155 ? 25.281 50.393 -28.570 1.00 15.77 153 ILE C N 1
ATOM 3486 C CA . ILE C 1 155 ? 26.656 49.915 -28.421 1.00 15.20 153 ILE C CA 1
ATOM 3487 C C . ILE C 1 155 ? 26.7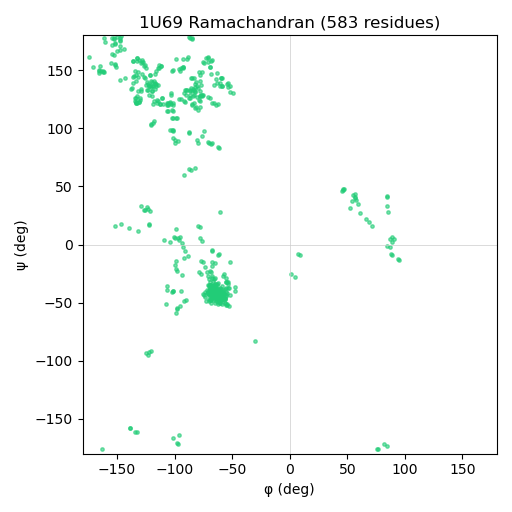75 48.435 -28.797 1.00 16.19 153 ILE C C 1
ATOM 3488 O O . ILE C 1 155 ? 27.724 48.034 -29.476 1.00 15.87 153 ILE C O 1
ATOM 3493 N N . GLU C 1 156 ? 25.823 47.618 -28.351 1.00 16.99 154 GLU C N 1
ATOM 3494 C CA . GLU C 1 156 ? 25.865 46.184 -28.626 1.00 17.91 154 GLU C CA 1
ATOM 3495 C C . GLU C 1 156 ? 25.729 45.916 -30.121 1.00 18.30 154 GLU C C 1
ATOM 3496 O O . GLU C 1 156 ? 26.437 45.064 -30.657 1.00 19.14 154 GLU C O 1
ATOM 3502 N N . LYS C 1 157 ? 24.864 46.684 -30.781 1.00 18.80 155 LYS C N 1
ATOM 3503 C CA . LYS C 1 157 ? 24.603 46.542 -32.215 1.00 19.76 155 LYS C CA 1
ATOM 3504 C C . LYS C 1 157 ? 25.834 46.931 -33.017 1.00 20.02 155 LYS C C 1
ATOM 3505 O O . LYS C 1 157 ? 26.233 46.218 -33.949 1.00 20.38 155 LYS C O 1
ATOM 3511 N N . ALA C 1 158 ? 26.435 48.061 -32.646 1.00 20.07 156 ALA C N 1
ATOM 3512 C CA . ALA C 1 158 ? 27.662 48.533 -33.273 1.00 19.89 156 ALA C CA 1
ATOM 3513 C C . ALA C 1 158 ? 28.787 47.518 -33.105 1.00 20.00 156 ALA C C 1
ATOM 3514 O O . ALA C 1 158 ? 29.538 47.266 -34.039 1.00 19.59 156 ALA C O 1
ATOM 3516 N N . PHE C 1 159 ? 28.898 46.927 -31.920 1.00 20.14 157 PHE C N 1
ATOM 3517 C CA . PHE C 1 159 ? 29.979 45.991 -31.632 1.00 20.22 157 PHE C CA 1
ATOM 3518 C C . PHE C 1 159 ? 29.811 44.718 -32.467 1.00 21.04 157 PHE C C 1
ATOM 3519 O O . PHE C 1 159 ? 30.789 44.150 -32.946 1.00 20.41 157 PHE C O 1
ATOM 3527 N N . LYS C 1 160 ? 28.564 44.291 -32.639 1.00 21.73 158 LYS C N 1
ATOM 3528 C CA . LYS C 1 160 ? 28.264 43.078 -33.394 1.00 22.93 158 LYS C CA 1
ATOM 3529 C C . LYS C 1 160 ? 28.493 43.332 -34.874 1.00 22.99 158 LYS C C 1
ATOM 3530 O O . LYS C 1 160 ? 28.810 42.399 -35.626 1.00 24.20 158 LYS C O 1
ATOM 3536 N N . SER D 1 5 ? 40.294 45.192 -0.741 1.00 13.84 3 SER D N 1
ATOM 3537 C CA . SER D 1 5 ? 40.772 45.489 0.625 1.00 12.84 3 SER D CA 1
ATOM 3538 C C . SER D 1 5 ? 41.999 44.656 0.974 1.00 10.74 3 SER D C 1
ATOM 3539 O O . SER D 1 5 ? 42.079 43.448 0.688 1.00 10.42 3 SER D O 1
ATOM 3542 N N . LYS D 1 6 ? 42.940 45.305 1.645 1.00 8.74 4 LYS D N 1
ATOM 3543 C CA . LYS D 1 6 ? 44.176 44.650 2.048 1.00 7.23 4 LYS D CA 1
ATOM 3544 C C . LYS D 1 6 ? 43.915 43.533 3.043 1.00 6.48 4 LYS D C 1
ATOM 3545 O O . LYS D 1 6 ? 44.555 42.498 2.979 1.00 5.62 4 LYS D O 1
ATOM 3551 N N . ASN D 1 7 ? 42.983 43.757 3.966 1.00 5.11 5 ASN D N 1
ATOM 3552 C CA . ASN D 1 7 ? 42.684 42.799 5.029 1.00 5.17 5 ASN D CA 1
ATOM 3553 C C . ASN D 1 7 ? 41.173 42.637 5.113 1.00 5.40 5 ASN D C 1
ATOM 3554 O O . ASN D 1 7 ? 40.468 43.615 5.315 1.00 5.83 5 ASN D O 1
ATOM 3559 N N . THR D 1 8 ? 40.702 41.407 4.951 1.00 4.94 6 THR D N 1
ATOM 3560 C CA . THR D 1 8 ? 39.276 41.085 4.887 1.00 5.84 6 THR D CA 1
ATOM 3561 C C . THR D 1 8 ? 38.930 40.109 5.999 1.00 5.74 6 THR D C 1
ATOM 3562 O O . THR D 1 8 ? 39.673 39.159 6.255 1.00 5.94 6 THR D O 1
ATOM 3566 N N . ILE D 1 9 ? 37.828 40.347 6.685 1.00 5.74 7 ILE D N 1
ATOM 3567 C CA . ILE D 1 9 ? 37.336 39.415 7.685 1.00 6.39 7 ILE D CA 1
ATOM 3568 C C . ILE D 1 9 ? 36.633 38.240 7.029 1.00 6.41 7 ILE D C 1
ATOM 3569 O O . ILE D 1 9 ? 35.628 38.425 6.353 1.00 6.56 7 ILE D O 1
ATOM 3574 N N . CYS D 1 10 ? 37.144 37.029 7.219 1.00 5.89 8 CYS D N 1
ATOM 3575 C CA . CYS D 1 10 ? 36.601 35.835 6.573 1.00 6.57 8 CYS D CA 1
ATOM 3576 C C . CYS D 1 10 ? 35.853 34.977 7.579 1.00 6.35 8 CYS D C 1
ATOM 3577 O O . CYS D 1 10 ? 36.427 34.528 8.574 1.00 5.71 8 CYS D O 1
ATOM 3580 N N . LEU D 1 11 ? 34.569 34.757 7.322 1.00 5.69 9 LEU D N 1
ATOM 3581 C CA . LEU D 1 11 ? 33.689 34.052 8.251 1.00 5.85 9 LEU D CA 1
ATOM 3582 C C . LEU D 1 11 ? 33.126 32.792 7.589 1.00 5.36 9 LEU D C 1
ATOM 3583 O O . LEU D 1 11 ? 32.626 32.839 6.474 1.00 4.93 9 LEU D O 1
ATOM 3588 N N . TRP D 1 12 ? 33.197 31.679 8.311 1.00 5.74 10 TRP D N 1
ATOM 3589 C CA . TRP D 1 12 ? 32.721 30.381 7.836 1.00 6.17 10 TRP D CA 1
ATOM 3590 C C . TRP D 1 12 ? 31.219 30.264 8.046 1.00 6.80 10 TRP D C 1
ATOM 3591 O O . TRP D 1 12 ? 30.715 30.589 9.140 1.00 7.62 10 TRP D O 1
ATOM 3602 N N . TYR D 1 13 ? 30.521 29.824 7.006 1.00 6.10 11 TYR D N 1
ATOM 3603 C CA . TYR D 1 13 ? 29.107 29.449 7.092 1.00 6.43 11 TYR D CA 1
ATOM 3604 C C . TYR D 1 13 ? 28.877 28.037 6.572 1.00 7.93 11 TYR D C 1
ATOM 3605 O O . TYR D 1 13 ? 29.640 27.511 5.750 1.00 7.09 11 TYR D O 1
ATOM 3614 N N . ASP D 1 14 ? 27.804 27.429 7.072 1.00 8.90 12 ASP D N 1
ATOM 3615 C CA . ASP D 1 14 ? 27.270 26.198 6.544 1.00 11.46 12 ASP D CA 1
ATOM 3616 C C . ASP D 1 14 ? 26.061 26.549 5.677 1.00 12.97 12 ASP D C 1
ATOM 3617 O O . ASP D 1 14 ? 24.930 26.652 6.181 1.00 16.32 12 ASP D O 1
ATOM 3622 N N . SER D 1 15 ? 26.302 26.748 4.403 1.00 14.08 13 SER D N 1
ATOM 3623 C CA . SER D 1 15 ? 25.247 26.959 3.423 1.00 14.00 13 SER D CA 1
ATOM 3624 C C . SER D 1 15 ? 24.314 28.139 3.720 1.00 13.90 13 SER D C 1
ATOM 3625 O O . SER D 1 15 ? 23.085 28.016 3.531 1.00 16.52 13 SER D O 1
ATOM 3628 N N . ALA D 1 16 ? 24.848 29.241 4.223 1.00 12.09 14 ALA D N 1
ATOM 3629 C CA . ALA D 1 16 ? 24.029 30.410 4.542 1.00 11.21 14 ALA D CA 1
ATOM 3630 C C . ALA D 1 16 ? 24.741 31.755 4.458 1.00 9.64 14 ALA D C 1
ATOM 3631 O O . ALA D 1 16 ? 24.207 32.759 4.944 1.00 9.00 14 ALA D O 1
ATOM 3633 N N . ALA D 1 17 ? 25.900 31.802 3.811 1.00 8.18 15 ALA D N 1
ATOM 3634 C CA . ALA D 1 17 ? 26.663 33.047 3.729 1.00 7.77 15 ALA D CA 1
ATOM 3635 C C . ALA D 1 17 ? 25.841 34.185 3.146 1.00 7.92 15 ALA D C 1
ATOM 3636 O O . ALA D 1 17 ? 25.864 35.293 3.664 1.00 6.85 15 ALA D O 1
ATOM 3638 N N . LEU D 1 18 ? 25.093 33.915 2.078 1.00 7.48 16 LEU D N 1
ATOM 3639 C CA . LEU D 1 18 ? 24.309 34.980 1.441 1.00 7.46 16 LEU D CA 1
ATOM 3640 C C . LEU D 1 18 ? 23.141 35.437 2.321 1.00 7.45 16 LEU D C 1
ATOM 3641 O O . LEU D 1 18 ? 22.865 36.629 2.428 1.00 6.18 16 LEU D O 1
ATOM 3646 N N . GLU D 1 19 ? 22.461 34.497 2.958 1.00 7.42 17 GLU D N 1
ATOM 3647 C CA . GLU D 1 19 ? 21.395 34.843 3.874 1.00 8.48 17 GLU D CA 1
ATOM 3648 C C . GLU D 1 19 ? 21.914 35.724 5.007 1.00 7.22 17 GLU D C 1
ATOM 3649 O O . GLU D 1 19 ? 21.288 36.712 5.396 1.00 7.34 17 GLU D O 1
ATOM 3655 N N . ALA D 1 20 ? 23.049 35.329 5.572 1.00 6.69 18 ALA D N 1
ATOM 3656 C CA . ALA D 1 20 ? 23.619 36.080 6.692 1.00 5.64 18 ALA D CA 1
ATOM 3657 C C . ALA D 1 20 ? 24.012 37.498 6.244 1.00 5.91 18 ALA D C 1
ATOM 3658 O O . ALA D 1 20 ? 23.665 38.478 6.896 1.00 6.61 18 ALA D O 1
ATOM 3660 N N . ALA D 1 21 ? 24.719 37.598 5.128 1.00 6.29 19 ALA D N 1
ATOM 3661 C CA . ALA D 1 21 ? 25.197 38.886 4.609 1.00 6.30 19 ALA D CA 1
ATOM 3662 C C . ALA D 1 21 ? 24.030 39.814 4.319 1.00 6.45 19 ALA D C 1
ATOM 3663 O O . ALA D 1 21 ? 24.094 41.021 4.605 1.00 6.37 19 ALA D O 1
ATOM 3665 N N . THR D 1 22 ? 22.954 39.229 3.801 1.00 6.91 20 THR D N 1
ATOM 3666 C CA . THR D 1 22 ? 21.748 39.982 3.449 1.00 6.69 20 THR D CA 1
ATOM 3667 C C . THR D 1 22 ? 21.090 40.527 4.725 1.00 6.98 20 THR D C 1
ATOM 3668 O O . THR D 1 22 ? 20.712 41.710 4.796 1.00 6.68 20 THR D O 1
ATOM 3672 N N . PHE D 1 23 ? 20.981 39.688 5.748 1.00 6.68 21 PHE D N 1
ATOM 3673 C CA . PHE D 1 23 ? 20.477 40.119 7.052 1.00 7.39 21 PHE D CA 1
ATOM 3674 C C . PHE D 1 23 ? 21.313 41.268 7.646 1.00 7.33 21 PHE D C 1
ATOM 3675 O O . PHE D 1 23 ? 20.786 42.273 8.121 1.00 7.86 21 PHE D O 1
ATOM 3683 N N . TYR D 1 24 ? 22.635 41.135 7.618 1.00 6.43 22 TYR D N 1
ATOM 3684 C CA . TYR D 1 24 ? 23.477 42.176 8.174 1.00 6.34 22 TYR D CA 1
ATOM 3685 C C . TYR D 1 24 ? 23.259 43.485 7.417 1.00 6.99 22 TYR D C 1
ATOM 3686 O O . TYR D 1 24 ? 23.193 44.546 8.024 1.00 7.97 22 TYR D O 1
ATOM 3695 N N . ALA D 1 25 ? 23.137 43.392 6.090 1.00 7.33 23 ALA D N 1
ATOM 3696 C CA . ALA D 1 25 ? 22.980 44.571 5.242 1.00 8.14 23 ALA D CA 1
ATOM 3697 C C . ALA D 1 25 ? 21.694 45.314 5.541 1.00 8.75 23 ALA D C 1
ATOM 3698 O O . ALA D 1 25 ? 21.643 46.542 5.427 1.00 10.38 23 ALA D O 1
ATOM 3700 N N . GLU D 1 26 ? 20.650 44.584 5.904 1.00 10.08 24 GLU D N 1
ATOM 3701 C CA . GLU D 1 26 ? 19.367 45.237 6.184 1.00 10.72 24 GLU D CA 1
ATOM 3702 C C . GLU D 1 26 ? 19.248 45.680 7.646 1.00 10.11 24 GLU D C 1
ATOM 3703 O O . GLU D 1 26 ? 18.331 46.429 8.001 1.00 11.80 24 GLU D O 1
ATOM 3709 N N . THR D 1 27 ? 20.182 45.260 8.489 1.00 8.85 25 THR D N 1
ATOM 3710 C CA . THR D 1 27 ? 20.101 45.527 9.919 1.00 8.75 25 THR D CA 1
ATOM 3711 C C . THR D 1 27 ? 20.989 46.678 10.395 1.00 8.61 25 THR D C 1
ATOM 3712 O O . THR D 1 27 ? 20.585 47.451 11.261 1.00 9.10 25 THR D O 1
ATOM 3716 N N . PHE D 1 28 ? 22.207 46.771 9.858 1.00 7.39 26 PHE D N 1
ATOM 3717 C CA . PHE D 1 28 ? 23.226 47.684 10.350 1.00 8.07 26 PHE D CA 1
ATOM 3718 C C . PHE D 1 28 ? 23.518 48.768 9.296 1.00 7.99 26 PHE D C 1
ATOM 3719 O O . PHE D 1 28 ? 23.361 48.520 8.087 1.00 8.42 26 PHE D O 1
ATOM 3727 N N . PRO D 1 29 ? 23.945 49.952 9.740 1.00 8.46 27 PRO D N 1
ATOM 3728 C CA . PRO D 1 29 ? 24.339 51.015 8.806 1.00 8.39 27 PRO D CA 1
ATOM 3729 C C . PRO D 1 29 ? 25.643 50.676 8.121 1.00 7.61 27 PRO D C 1
ATOM 3730 O O . PRO D 1 29 ? 26.414 49.834 8.594 1.00 6.64 27 PRO D O 1
ATOM 3734 N N . ASP D 1 30 ? 25.882 51.362 7.008 1.00 7.01 28 ASP D N 1
ATOM 3735 C CA . ASP D 1 30 ? 27.099 51.183 6.204 1.00 7.01 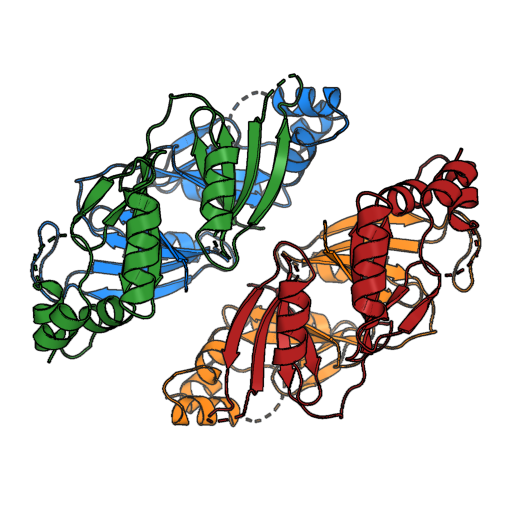28 ASP D CA 1
ATOM 3736 C C . ASP D 1 30 ? 27.407 49.685 5.998 1.00 6.25 28 ASP D C 1
ATOM 3737 O O . ASP D 1 30 ? 28.556 49.229 6.130 1.00 6.21 28 ASP D O 1
ATOM 3742 N N . SER D 1 31 ? 26.371 48.937 5.639 1.00 5.56 29 SER D N 1
ATOM 3743 C CA . SER D 1 31 ? 26.470 47.495 5.397 1.00 5.77 29 SER D CA 1
ATOM 3744 C C . SER D 1 31 ? 25.796 47.162 4.073 1.00 6.20 29 SER D C 1
ATOM 3745 O O . SER D 1 31 ? 24.795 47.782 3.711 1.00 7.02 29 SER D O 1
ATOM 3748 N N . ALA D 1 32 ? 26.335 46.202 3.343 1.00 5.90 30 ALA D N 1
ATOM 3749 C CA . ALA D 1 32 ? 25.892 45.895 1.983 1.00 6.56 30 ALA D CA 1
ATOM 3750 C C . ALA D 1 32 ? 26.432 44.553 1.529 1.00 7.18 30 ALA D C 1
ATOM 3751 O O . ALA D 1 32 ? 27.506 44.131 1.949 1.00 7.69 30 ALA D O 1
ATOM 3753 N N . VAL D 1 33 ? 25.677 43.880 0.675 1.00 7.50 31 VAL D N 1
ATOM 3754 C CA . VAL D 1 33 ? 26.171 42.711 -0.029 1.00 7.86 31 VAL D CA 1
ATOM 3755 C C . VAL D 1 33 ? 26.852 43.228 -1.309 1.00 8.33 31 VAL D C 1
ATOM 3756 O O . VAL D 1 33 ? 26.237 43.979 -2.058 1.00 8.75 31 VAL D O 1
ATOM 3760 N N . LEU D 1 34 ? 28.108 42.837 -1.522 1.00 9.17 32 LEU D N 1
ATOM 3761 C CA . LEU D 1 34 ? 28.969 43.411 -2.576 1.00 9.81 32 LEU D CA 1
ATOM 3762 C C . LEU D 1 34 ? 29.110 42.533 -3.809 1.00 10.14 32 LEU D C 1
ATOM 3763 O O . LEU D 1 34 ? 29.132 43.028 -4.937 1.00 10.89 32 LEU D O 1
ATOM 3768 N N . ALA D 1 35 ? 29.243 41.228 -3.607 1.00 9.89 33 ALA D N 1
ATOM 3769 C CA . ALA D 1 35 ? 29.446 40.302 -4.710 1.00 10.46 33 ALA D CA 1
ATOM 3770 C C . ALA D 1 35 ? 29.130 38.887 -4.262 1.00 11.56 33 ALA D C 1
ATOM 3771 O O . ALA D 1 35 ? 29.284 38.543 -3.098 1.00 10.58 33 ALA D O 1
ATOM 3773 N N . VAL D 1 36 ? 28.652 38.089 -5.204 1.00 12.68 34 VAL D N 1
ATOM 3774 C CA . VAL D 1 36 ? 28.352 36.690 -4.960 1.00 14.73 34 VAL D CA 1
ATOM 3775 C C . VAL D 1 36 ? 29.159 35.870 -5.965 1.00 15.65 34 VAL D C 1
ATOM 3776 O O . VAL D 1 36 ? 29.199 36.201 -7.156 1.00 16.61 34 VAL D O 1
ATOM 3780 N N . HIS D 1 37 ? 29.819 34.820 -5.485 1.00 16.52 35 HIS D N 1
ATOM 3781 C CA . HIS D 1 37 ? 30.725 34.009 -6.295 1.00 17.41 35 HIS D CA 1
ATOM 3782 C C . HIS D 1 37 ? 30.325 32.541 -6.239 1.00 18.22 35 HIS D C 1
ATOM 3783 O O . HIS D 1 37 ? 30.014 32.014 -5.177 1.00 18.57 35 HIS D O 1
ATOM 3790 N N . ARG D 1 38 ? 30.359 31.884 -7.394 1.00 19.09 36 ARG D N 1
ATOM 3791 C CA . ARG D 1 38 ? 30.106 30.448 -7.486 1.00 19.61 36 ARG D CA 1
ATOM 3792 C C . ARG D 1 38 ? 31.421 29.699 -7.544 1.00 19.53 36 ARG D C 1
ATOM 3793 O O . ARG D 1 38 ? 32.456 30.282 -7.879 1.00 19.66 36 ARG D O 1
ATOM 3801 N N . ALA D 1 39 ? 31.379 28.405 -7.218 1.00 19.50 37 ALA D N 1
ATOM 3802 C CA . ALA D 1 39 ? 32.566 27.543 -7.295 1.00 19.72 37 ALA D CA 1
ATOM 3803 C C . ALA D 1 39 ? 33.144 27.505 -8.713 1.00 20.03 37 ALA D C 1
ATOM 3804 O O . ALA D 1 39 ? 32.390 27.535 -9.678 1.00 19.88 37 ALA D O 1
ATOM 3806 N N . PRO D 1 40 ? 34.471 27.462 -8.829 1.00 20.78 38 PRO D N 1
ATOM 3807 C CA . PRO D 1 40 ? 35.135 27.409 -10.138 1.00 21.42 38 PRO D CA 1
ATOM 3808 C C . PRO D 1 40 ? 34.753 26.182 -10.963 1.00 21.95 38 PRO D C 1
ATOM 3809 O O . PRO D 1 40 ? 35.047 26.168 -12.165 1.00 23.42 38 PRO D O 1
ATOM 3813 N N . ASP D 1 50 ? 24.640 26.842 -4.746 1.00 24.25 48 ASP D N 1
ATOM 3814 C CA . ASP D 1 50 ? 25.651 27.130 -5.750 1.00 23.74 48 ASP D CA 1
ATOM 3815 C C . ASP D 1 50 ? 26.605 28.264 -5.285 1.00 21.82 48 ASP D C 1
ATOM 3816 O O . ASP D 1 50 ? 27.751 28.295 -5.712 1.00 22.83 48 ASP D O 1
ATOM 3821 N N . VAL D 1 51 ? 26.156 29.162 -4.402 1.00 19.67 49 VAL D N 1
ATOM 3822 C CA . VAL D 1 51 ? 27.037 30.228 -3.870 1.00 17.36 49 VAL D CA 1
ATOM 3823 C C . VAL D 1 51 ? 28.197 29.654 -3.040 1.00 14.97 49 VAL D C 1
ATOM 3824 O O . VAL D 1 51 ? 27.960 28.966 -2.061 1.00 13.67 49 VAL D O 1
ATOM 3828 N N . LEU D 1 52 ? 29.439 29.917 -3.459 1.00 13.08 50 LEU D N 1
ATOM 3829 C CA . LEU D 1 52 ? 30.625 29.490 -2.713 1.00 12.23 50 LEU D CA 1
ATOM 3830 C C . LEU D 1 52 ? 31.083 30.561 -1.735 1.00 10.21 50 LEU D C 1
ATOM 3831 O O . LEU D 1 52 ? 31.369 30.263 -0.581 1.00 9.94 50 LEU D O 1
ATOM 3836 N N . THR D 1 53 ? 31.200 31.809 -2.200 1.00 9.27 51 THR D N 1
ATOM 3837 C CA . THR D 1 53 ? 31.540 32.908 -1.301 1.00 8.57 51 THR D CA 1
ATOM 3838 C C . THR D 1 53 ? 30.692 34.136 -1.570 1.00 7.74 51 THR D C 1
ATOM 3839 O O . THR D 1 53 ? 30.158 34.318 -2.667 1.00 7.89 51 THR D O 1
ATOM 3843 N N . VAL D 1 54 ? 30.597 34.981 -0.544 1.00 6.90 52 VAL D N 1
ATOM 3844 C CA . VAL D 1 54 ? 29.902 36.252 -0.620 1.00 7.33 52 VAL D CA 1
ATOM 3845 C C . VAL D 1 54 ? 30.810 37.344 -0.069 1.00 7.17 52 VAL D C 1
ATOM 3846 O O . VAL D 1 54 ? 31.328 37.212 1.043 1.00 6.16 52 VAL D O 1
ATOM 3850 N N . GLU D 1 55 ? 31.043 38.395 -0.851 1.00 6.43 53 GLU D N 1
ATOM 3851 C CA . GLU D 1 55 ? 31.725 39.583 -0.349 1.00 7.20 53 GLU D CA 1
ATOM 3852 C C . GLU D 1 55 ? 30.685 40.535 0.187 1.00 6.48 53 GLU D C 1
ATOM 3853 O O . GLU D 1 55 ? 29.647 40.747 -0.451 1.00 6.58 53 GLU D O 1
ATOM 3859 N N . PHE D 1 56 ? 30.931 41.064 1.378 1.00 5.66 54 PHE D N 1
ATOM 3860 C CA . PHE D 1 56 ? 29.964 41.935 2.036 1.00 5.98 54 PHE D CA 1
ATOM 3861 C C . PHE D 1 56 ? 30.640 42.886 3.010 1.00 6.88 54 PHE D C 1
ATOM 3862 O O . PHE D 1 56 ? 31.818 42.731 3.336 1.00 7.15 54 PHE D O 1
ATOM 3870 N N . ARG D 1 57 ? 29.918 43.922 3.407 1.00 6.64 55 ARG D N 1
ATOM 3871 C CA . ARG D 1 57 ? 30.428 44.939 4.309 1.00 6.74 55 ARG D CA 1
ATOM 3872 C C . ARG D 1 57 ? 29.513 44.997 5.525 1.00 6.88 55 ARG D C 1
ATOM 3873 O O . ARG D 1 57 ? 28.283 44.952 5.389 1.00 7.19 55 ARG D O 1
ATOM 3881 N N . VAL D 1 58 ? 30.121 45.078 6.708 1.00 7.09 56 VAL D N 1
ATOM 3882 C CA . VAL D 1 58 ? 29.390 45.236 7.966 1.00 7.12 56 VAL D CA 1
ATOM 3883 C C . VAL D 1 58 ? 29.929 46.449 8.703 1.00 7.59 56 VAL D C 1
ATOM 3884 O O . VAL D 1 58 ? 31.010 46.414 9.283 1.00 8.23 56 VAL D O 1
ATOM 3896 N N . GLY D 1 60 ? 31.212 49.149 7.695 1.00 6.72 58 GLY D N 1
ATOM 3897 C CA . GLY D 1 60 ? 32.476 49.528 7.110 1.00 7.42 58 GLY D CA 1
ATOM 3898 C C . GLY D 1 60 ? 33.457 48.409 6.888 1.00 6.61 58 GLY D C 1
ATOM 3899 O O . GLY D 1 60 ? 34.319 48.547 6.027 1.00 7.86 58 GLY D O 1
ATOM 3900 N N . ILE D 1 61 ? 33.343 47.333 7.658 1.00 6.49 59 ILE D N 1
ATOM 3901 C CA . ILE D 1 61 ? 34.347 46.261 7.673 1.00 6.55 59 ILE D CA 1
ATOM 3902 C C . ILE D 1 61 ? 34.133 45.368 6.452 1.00 5.85 59 ILE D C 1
ATOM 3903 O O . ILE D 1 61 ? 33.028 44.812 6.293 1.00 5.28 59 ILE D O 1
ATOM 3908 N N . PRO D 1 62 ? 35.164 45.177 5.625 1.00 5.45 60 PRO D N 1
ATOM 3909 C CA . PRO D 1 62 ? 35.056 44.272 4.468 1.00 5.49 60 PRO D CA 1
ATOM 3910 C C . PRO D 1 62 ? 35.150 42.831 4.911 1.00 6.12 60 PRO D C 1
ATOM 3911 O O . PRO D 1 62 ? 36.079 42.464 5.667 1.00 6.02 60 PRO D O 1
ATOM 3915 N N . CYS D 1 63 ? 34.173 42.045 4.479 1.00 5.97 61 CYS D N 1
ATOM 3916 C CA . CYS D 1 63 ? 34.056 40.650 4.870 1.00 5.65 61 CYS D CA 1
ATOM 3917 C C . CYS D 1 63 ? 33.908 39.711 3.677 1.00 6.05 61 CYS D C 1
ATOM 3918 O O . CYS D 1 63 ? 33.489 40.088 2.577 1.00 6.03 61 CYS D O 1
ATOM 3921 N N . LEU D 1 64 ? 34.234 38.462 3.946 1.00 5.62 62 LEU D N 1
ATOM 3922 C CA . LEU D 1 64 ? 34.067 37.375 2.994 1.00 6.30 62 LEU D CA 1
ATOM 3923 C C . LEU D 1 64 ? 33.419 36.246 3.760 1.00 6.53 62 LEU D C 1
ATOM 3924 O O . LEU D 1 64 ? 33.941 35.826 4.790 1.00 7.55 62 LEU D O 1
ATOM 3929 N N . GLY D 1 65 ? 32.267 35.786 3.287 1.00 6.10 63 GLY D N 1
ATOM 3930 C CA . GLY D 1 65 ? 31.613 34.619 3.846 1.00 6.26 63 GLY D CA 1
ATOM 3931 C C . GLY D 1 65 ? 31.823 33.404 2.954 1.00 6.17 63 GLY D C 1
ATOM 3932 O O . GLY D 1 65 ? 31.585 33.470 1.735 1.00 6.65 63 GLY D O 1
ATOM 3933 N N . LEU D 1 66 ? 32.252 32.295 3.551 1.00 6.90 64 LEU D N 1
ATOM 3934 C CA . LEU D 1 66 ? 32.566 31.074 2.821 1.00 8.54 64 LEU D CA 1
ATOM 3935 C C . LEU D 1 66 ? 31.531 30.023 3.167 1.00 8.81 64 LEU D C 1
ATOM 3936 O O . LEU D 1 66 ? 31.328 29.713 4.332 1.00 8.94 64 LEU D O 1
ATOM 3941 N N . ASN D 1 67 ? 30.902 29.454 2.153 1.00 7.89 65 ASN D N 1
ATOM 3942 C CA . ASN D 1 67 ? 30.021 28.322 2.367 1.00 8.17 65 ASN D CA 1
ATOM 3943 C C . ASN D 1 67 ? 30.852 27.042 2.305 1.00 8.18 65 ASN D C 1
ATOM 3944 O O . ASN D 1 67 ? 31.154 26.541 1.222 1.00 8.29 65 ASN D O 1
ATOM 3949 N N . GLY D 1 68 ? 31.256 26.548 3.473 1.00 8.42 66 GLY D N 1
ATOM 3950 C CA . GLY D 1 68 ? 32.153 25.411 3.543 1.00 7.77 66 GLY D CA 1
ATOM 3951 C C . GLY D 1 68 ? 31.618 24.221 4.308 1.00 7.80 66 GLY D C 1
ATOM 3952 O O . GLY D 1 68 ? 32.386 23.359 4.699 1.00 7.89 66 GLY D O 1
ATOM 3953 N N . GLY D 1 69 ? 30.310 24.168 4.543 1.00 7.87 67 GLY D N 1
ATOM 3954 C CA . GLY D 1 69 ? 29.747 23.107 5.346 1.00 7.68 67 GLY D CA 1
ATOM 3955 C C . GLY D 1 69 ? 29.964 23.267 6.849 1.00 7.62 67 GLY D C 1
ATOM 3956 O O . GLY D 1 69 ? 30.487 24.281 7.326 1.00 7.73 67 GLY D O 1
ATOM 3957 N N . PRO D 1 70 ? 29.534 22.269 7.609 1.00 7.36 68 PRO D N 1
ATOM 3958 C CA . PRO D 1 70 ? 29.574 22.331 9.081 1.00 7.33 68 PRO D CA 1
ATOM 3959 C C . PRO D 1 70 ? 30.930 22.121 9.791 1.00 7.87 68 PRO D C 1
ATOM 3960 O O . PRO D 1 70 ? 30.944 22.156 11.033 1.00 9.47 68 PRO D O 1
ATOM 3964 N N . ALA D 1 71 ? 32.029 21.950 9.058 1.00 7.81 69 ALA D N 1
ATOM 3965 C CA . ALA D 1 71 ? 33.318 21.585 9.652 1.00 7.56 69 ALA D CA 1
ATOM 3966 C C . ALA D 1 71 ? 33.790 22.468 10.788 1.00 7.65 69 ALA D C 1
ATOM 3967 O O . ALA D 1 71 ? 34.420 21.968 11.725 1.00 8.34 69 ALA D O 1
ATOM 3969 N N . PHE D 1 72 ? 33.531 23.773 10.683 1.00 7.21 70 PHE D N 1
ATOM 3970 C CA . PHE D 1 72 ? 33.983 24.726 11.685 1.00 8.41 70 PHE D CA 1
ATOM 3971 C C . PHE D 1 72 ? 32.787 25.403 12.334 1.00 9.63 70 PHE D C 1
ATOM 3972 O O . PHE D 1 72 ? 31.807 25.729 11.661 1.00 9.91 70 PHE D O 1
ATOM 3980 N N . ARG D 1 73 ? 32.896 25.598 13.642 1.00 10.08 71 ARG D N 1
ATOM 3981 C CA . ARG D 1 73 ? 31.865 26.223 14.458 1.00 10.77 71 ARG D CA 1
ATOM 3982 C C . ARG D 1 73 ? 32.393 27.528 15.037 1.00 9.06 71 ARG D C 1
ATOM 3983 O O . ARG D 1 73 ? 33.520 27.566 15.548 1.00 9.18 71 ARG D O 1
ATOM 3991 N N . HIS D 1 74 ? 31.582 28.582 15.010 1.00 8.49 72 HIS D N 1
ATOM 3992 C CA . HIS D 1 74 ? 31.952 29.846 15.653 1.00 7.22 72 HIS D CA 1
ATOM 3993 C C . HIS D 1 74 ? 31.969 29.722 17.177 1.00 7.84 72 HIS D C 1
ATOM 3994 O O . HIS D 1 74 ? 31.266 28.888 17.766 1.00 9.05 72 HIS D O 1
ATOM 4001 N N . SER D 1 75 ? 32.791 30.558 17.787 1.00 7.57 73 SER D N 1
ATOM 4002 C CA . SER D 1 75 ? 32.825 30.705 19.238 1.00 7.96 73 SER D CA 1
ATOM 4003 C C . SER D 1 75 ? 33.099 32.158 19.575 1.00 7.91 73 SER D C 1
ATOM 4004 O O . SER D 1 75 ? 33.466 32.962 18.720 1.00 7.30 73 SER D O 1
ATOM 4007 N N . GLU D 1 76 ? 32.921 32.476 20.849 1.00 7.00 74 GLU D N 1
ATOM 4008 C CA . GLU D 1 76 ? 33.154 33.807 21.388 1.00 7.26 74 GLU D CA 1
ATOM 4009 C C . GLU D 1 76 ? 34.604 34.287 21.236 1.00 6.85 74 GLU D C 1
ATOM 4010 O O . GLU D 1 76 ? 34.909 35.445 21.520 1.00 8.26 74 GLU D O 1
ATOM 4016 N N . ALA D 1 77 ? 35.492 33.403 20.797 1.00 6.68 75 ALA D N 1
ATOM 4017 C CA . ALA D 1 77 ? 36.871 33.787 20.489 1.00 7.37 75 ALA D CA 1
ATOM 4018 C C . ALA D 1 77 ? 36.945 34.958 19.499 1.00 7.38 75 ALA D C 1
ATOM 4019 O O . ALA D 1 77 ? 37.860 35.779 19.572 1.00 8.10 75 ALA D O 1
ATOM 4021 N N . PHE D 1 78 ? 35.982 35.012 18.571 1.00 6.43 76 PHE D N 1
ATOM 4022 C CA . PHE D 1 78 ? 35.813 36.145 17.676 1.00 5.85 76 PHE D CA 1
ATOM 4023 C C . PHE D 1 78 ? 34.446 36.778 17.940 1.00 5.50 76 PHE D C 1
ATOM 4024 O O . PHE D 1 78 ? 33.455 36.077 18.077 1.00 5.32 76 PHE D O 1
ATOM 4032 N N . SER D 1 79 ? 34.382 38.103 17.940 1.00 5.95 77 SER D N 1
ATOM 4033 C CA . SER D 1 79 ? 33.094 38.793 17.964 1.00 5.69 77 SER D CA 1
ATOM 4034 C C . SER D 1 79 ? 33.193 40.159 17.289 1.00 6.72 77 SER D C 1
ATOM 4035 O O . SER D 1 79 ? 34.279 40.734 17.189 1.00 6.93 77 SER D O 1
ATOM 4038 N N . PHE D 1 80 ? 32.063 40.651 16.786 1.00 6.64 78 PHE D N 1
ATOM 4039 C CA . PHE D 1 80 ? 31.957 42.025 16.329 1.00 7.09 78 PHE D CA 1
ATOM 4040 C C . PHE D 1 80 ? 31.462 42.859 17.509 1.00 7.68 78 PHE D C 1
ATOM 4041 O O . PHE D 1 80 ? 30.374 42.575 18.022 1.00 9.25 78 PHE D O 1
ATOM 4049 N N . GLN D 1 81 ? 32.190 43.897 17.896 1.00 7.71 79 GLN D N 1
ATOM 4050 C CA . GLN D 1 81 ? 31.758 44.791 18.965 1.00 7.70 79 GLN D CA 1
ATOM 4051 C C . GLN D 1 81 ? 31.223 46.064 18.329 1.00 7.56 79 GLN D C 1
ATOM 4052 O O . GLN D 1 81 ? 31.961 46.773 17.658 1.00 7.02 79 GLN D O 1
ATOM 4058 N N . VAL D 1 82 ? 29.924 46.320 18.525 1.00 6.40 80 VAL D N 1
ATOM 4059 C CA . VAL D 1 82 ? 29.223 47.421 17.901 1.00 7.58 80 VAL D CA 1
ATOM 4060 C C . VAL D 1 82 ? 29.006 48.520 18.932 1.00 7.82 80 VAL D C 1
ATOM 4061 O O . VAL D 1 82 ? 28.413 48.278 19.990 1.00 7.68 80 VAL D O 1
ATOM 4065 N N . ALA D 1 83 ? 29.508 49.711 18.625 1.00 8.23 81 ALA D N 1
ATOM 4066 C CA . ALA D 1 83 ? 29.370 50.875 19.497 1.00 8.65 81 ALA D CA 1
ATOM 4067 C C . ALA D 1 83 ? 28.042 51.549 19.230 1.00 9.70 81 ALA D C 1
ATOM 4068 O O . ALA D 1 83 ? 27.789 52.002 18.103 1.00 10.18 81 ALA D O 1
ATOM 4070 N N . THR D 1 84 ? 27.205 51.637 20.260 1.00 10.02 82 THR D N 1
ATOM 4071 C CA . THR D 1 84 ? 25.885 52.252 20.134 1.00 10.03 82 THR D CA 1
ATOM 4072 C C . THR D 1 84 ? 25.769 53.580 20.907 1.00 10.47 82 THR D C 1
ATOM 4073 O O . THR D 1 84 ? 26.434 53.812 21.915 1.00 10.69 82 THR D O 1
ATOM 4077 N N . ASP D 1 85 ? 24.875 54.434 20.433 1.00 11.89 83 ASP D N 1
ATOM 4078 C CA . ASP D 1 85 ? 24.849 55.835 20.826 1.00 13.07 83 ASP D CA 1
ATOM 4079 C C . ASP D 1 85 ? 23.831 56.125 21.912 1.00 13.32 83 ASP D C 1
ATOM 4080 O O . ASP D 1 85 ? 23.943 57.123 22.607 1.00 14.38 83 ASP D O 1
ATOM 4085 N N . ASP D 1 86 ? 22.824 55.269 22.017 1.00 13.47 84 ASP D N 1
ATOM 4086 C CA . ASP D 1 86 ? 21.746 55.455 22.967 1.00 13.41 84 ASP D CA 1
ATOM 4087 C C . ASP D 1 86 ? 21.019 54.138 23.220 1.00 12.81 84 ASP D C 1
ATOM 4088 O O . ASP D 1 86 ? 21.330 53.100 22.603 1.00 11.76 84 ASP D O 1
ATOM 4093 N N . GLN D 1 87 ? 20.086 54.156 24.160 1.00 12.30 85 GLN D N 1
ATOM 4094 C CA . GLN D 1 87 ? 19.350 52.941 24.497 1.00 11.92 85 GLN D CA 1
ATOM 4095 C C . GLN D 1 87 ? 18.487 52.462 23.334 1.00 11.64 85 GLN D C 1
ATOM 4096 O O . GLN D 1 87 ? 18.318 51.260 23.144 1.00 11.55 85 GLN D O 1
ATOM 4102 N N . ALA D 1 88 ? 17.947 53.393 22.555 1.00 11.95 86 ALA D N 1
ATOM 4103 C CA . ALA D 1 88 ? 17.110 53.028 21.425 1.00 11.30 86 ALA D CA 1
ATOM 4104 C C . ALA D 1 88 ? 17.883 52.194 20.408 1.00 11.34 86 ALA D C 1
ATOM 4105 O O . ALA D 1 88 ? 17.374 51.183 19.922 1.00 11.09 86 ALA D O 1
ATOM 4107 N N . GLU D 1 89 ? 19.131 52.581 20.124 1.00 11.08 87 GLU D N 1
ATOM 4108 C CA . GLU D 1 89 ? 19.939 51.867 19.132 1.00 10.17 87 GLU D CA 1
ATOM 4109 C C . GLU D 1 89 ? 20.391 50.538 19.720 1.00 9.71 87 GLU D C 1
ATOM 4110 O O . GLU D 1 89 ? 20.364 49.505 19.051 1.00 9.42 87 GLU D O 1
ATOM 4116 N N . THR D 1 90 ? 20.770 50.566 20.995 1.00 9.23 88 THR D N 1
ATOM 4117 C CA . THR D 1 90 ? 21.193 49.372 21.705 1.00 9.44 88 THR D CA 1
ATOM 4118 C C . THR D 1 90 ? 20.100 48.309 21.650 1.00 9.88 88 THR D C 1
ATOM 4119 O O . THR D 1 90 ? 20.342 47.162 21.287 1.00 9.10 88 THR D O 1
ATOM 4123 N N . ASP D 1 91 ? 18.876 48.707 21.995 1.00 9.97 89 ASP D N 1
ATOM 4124 C CA . ASP D 1 91 ? 17.747 47.789 22.001 1.00 10.15 89 ASP D CA 1
ATOM 4125 C C . ASP D 1 91 ? 17.406 47.295 20.601 1.00 9.69 89 ASP D C 1
ATOM 4126 O O . ASP D 1 91 ? 17.102 46.124 20.423 1.00 9.53 89 ASP D O 1
ATOM 4131 N N . ARG D 1 92 ? 17.457 48.181 19.609 1.00 9.03 90 ARG D N 1
ATOM 4132 C CA . ARG D 1 92 ? 17.118 47.806 18.240 1.00 9.30 90 ARG D CA 1
ATOM 4133 C C . ARG D 1 92 ? 18.050 46.734 17.699 1.00 8.59 90 ARG D C 1
ATOM 4134 O O . ARG D 1 92 ? 17.605 45.775 17.115 1.00 8.44 90 ARG D O 1
ATOM 4142 N N . LEU D 1 93 ? 19.349 46.918 17.894 1.00 7.92 91 LEU D N 1
ATOM 4143 C CA . LEU D 1 93 ? 20.326 45.973 17.369 1.00 7.84 91 LEU D CA 1
ATOM 4144 C C . LEU D 1 93 ? 20.346 44.660 18.149 1.00 7.78 91 LEU D C 1
ATOM 4145 O O . LEU D 1 93 ? 20.411 43.596 17.552 1.00 8.32 91 LEU D O 1
ATOM 4150 N N . TRP D 1 94 ? 20.329 44.747 19.471 1.00 7.88 92 TRP D N 1
ATOM 4151 C CA . TRP D 1 94 ? 20.208 43.580 20.319 1.00 7.38 92 TRP D CA 1
ATOM 4152 C C . TRP D 1 94 ? 19.002 42.738 19.913 1.00 7.15 92 TRP D C 1
ATOM 4153 O O . TRP D 1 94 ? 19.126 41.543 19.682 1.00 6.53 92 TRP D O 1
ATOM 4164 N N . ASN D 1 95 ? 17.840 43.379 19.828 1.00 7.41 93 ASN D N 1
ATOM 4165 C CA . ASN D 1 95 ? 16.611 42.672 19.518 1.00 7.89 93 ASN D CA 1
ATOM 4166 C C . ASN D 1 95 ? 16.700 42.051 18.130 1.00 7.76 93 ASN D C 1
ATOM 4167 O O . ASN D 1 95 ? 16.242 40.941 17.915 1.00 8.32 93 ASN D O 1
ATOM 4172 N N . ALA D 1 96 ? 17.285 42.769 17.179 1.00 7.86 94 ALA D N 1
ATOM 4173 C CA . ALA D 1 96 ? 17.382 42.268 15.807 1.00 7.65 94 ALA D CA 1
ATOM 4174 C C . ALA D 1 96 ? 18.160 40.959 15.737 1.00 7.35 94 ALA D C 1
ATOM 4175 O O . ALA D 1 96 ? 17.738 40.013 15.090 1.00 7.56 94 ALA D O 1
ATOM 4177 N N . ILE D 1 97 ? 19.289 40.916 16.441 1.00 7.27 95 ILE D N 1
ATOM 4178 C CA . ILE D 1 97 ? 20.165 39.759 16.413 1.00 7.86 95 ILE D CA 1
ATOM 4179 C C . ILE D 1 97 ? 19.528 38.612 17.195 1.00 7.95 95 ILE D C 1
ATOM 4180 O O . ILE D 1 97 ? 19.443 37.479 16.725 1.00 8.48 95 ILE D O 1
ATOM 4185 N N . VAL D 1 98 ? 19.071 38.915 18.397 1.00 7.88 96 VAL D N 1
ATOM 4186 C CA . VAL D 1 98 ? 18.528 37.896 19.281 1.00 8.44 96 VAL D CA 1
ATOM 4187 C C . VAL D 1 98 ? 17.216 37.312 18.755 1.00 9.50 96 VAL D C 1
ATOM 4188 O O . VAL D 1 98 ? 17.036 36.098 18.752 1.00 9.10 96 VAL D O 1
ATOM 4192 N N . ASP D 1 99 ? 16.315 38.175 18.303 1.00 9.57 97 ASP D N 1
ATOM 4193 C CA . ASP D 1 99 ? 14.994 37.723 17.871 1.00 10.53 97 ASP D CA 1
ATOM 4194 C C . ASP D 1 99 ? 14.991 36.987 16.530 1.00 11.05 97 ASP D C 1
ATOM 4195 O O . ASP D 1 99 ? 14.013 36.309 16.222 1.00 12.94 97 ASP D O 1
ATOM 4200 N N . ASN D 1 100 ? 16.026 37.151 15.708 1.00 10.00 98 ASN D N 1
ATOM 4201 C CA . ASN D 1 100 ? 16.118 36.440 14.428 1.00 10.39 98 ASN D CA 1
ATOM 4202 C C . ASN D 1 100 ? 16.876 35.105 14.576 1.00 10.01 98 ASN D C 1
ATOM 4203 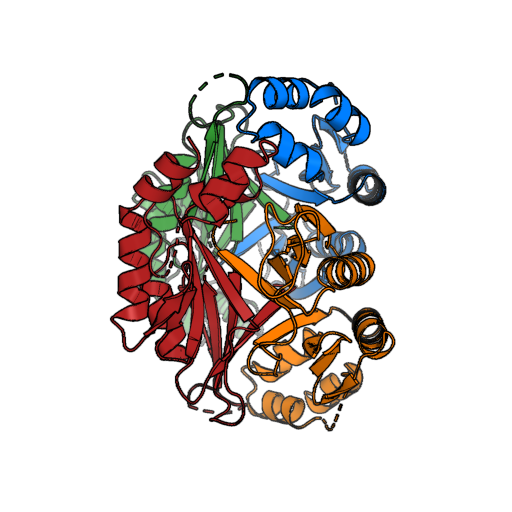O O . ASN D 1 100 ? 17.902 34.882 13.962 1.00 10.47 98 ASN D O 1
ATOM 4208 N N . GLY D 1 101 ? 16.364 34.213 15.417 1.00 10.56 99 GLY D N 1
ATOM 4209 C CA . GLY D 1 101 ? 17.005 32.935 15.657 1.00 10.53 99 GLY D CA 1
ATOM 4210 C C . GLY D 1 101 ? 18.297 32.979 16.465 1.00 10.36 99 GLY D C 1
ATOM 4211 O O . GLY D 1 101 ? 19.045 32.012 16.480 1.00 11.01 99 GLY D O 1
ATOM 4212 N N . GLY D 1 102 ? 18.550 34.094 17.148 1.00 9.77 100 GLY D N 1
ATOM 4213 C CA . GLY D 1 102 ? 19.735 34.238 17.968 1.00 9.20 100 GLY D CA 1
ATOM 4214 C C . GLY D 1 102 ? 19.510 33.929 19.432 1.00 9.97 100 GLY D C 1
ATOM 4215 O O . GLY D 1 102 ? 18.520 33.304 19.834 1.00 9.70 100 GLY D O 1
ATOM 4216 N N . GLU D 1 103 ? 20.463 34.362 20.235 1.00 10.50 101 GLU D N 1
ATOM 4217 C CA . GLU D 1 103 ? 20.503 34.062 21.664 1.00 12.12 101 GLU D CA 1
ATOM 4218 C C . GLU D 1 103 ? 21.116 35.222 22.433 1.00 11.30 101 GLU D C 1
ATOM 4219 O O . GLU D 1 103 ? 22.080 35.845 21.980 1.00 10.60 101 GLU D O 1
ATOM 4225 N N . GLU D 1 104 ? 20.558 35.495 23.606 1.00 11.64 102 GLU D N 1
ATOM 4226 C CA . GLU D 1 104 ? 21.140 36.436 24.556 1.00 12.42 102 GLU D CA 1
ATOM 4227 C C . GLU D 1 104 ? 22.301 35.807 25.318 1.00 12.08 102 GLU D C 1
ATOM 4228 O O . GLU D 1 104 ? 22.281 34.613 25.624 1.00 12.98 102 GLU D O 1
ATOM 4234 N N . SER D 1 105 ? 23.298 36.627 25.640 1.00 11.87 103 SER D N 1
ATOM 4235 C CA . SER D 1 105 ? 24.395 36.236 26.508 1.00 12.18 103 SER D CA 1
ATOM 4236 C C . SER D 1 105 ? 24.644 37.355 27.528 1.00 11.67 103 SER D C 1
ATOM 4237 O O . SER D 1 105 ? 23.773 38.226 27.744 1.00 11.23 103 SER D O 1
ATOM 4240 N N . ALA D 1 106 ? 25.823 37.354 28.139 1.00 12.14 104 ALA D N 1
ATOM 4241 C CA . ALA D 1 106 ? 26.123 38.234 29.265 1.00 12.12 104 ALA D CA 1
ATOM 4242 C C . ALA D 1 106 ? 26.845 39.505 28.824 1.00 11.93 104 ALA D C 1
ATOM 4243 O O . ALA D 1 106 ? 27.591 39.485 27.856 1.00 11.29 104 ALA D O 1
ATOM 4245 N N . CYS D 1 107 ? 26.651 40.597 29.564 1.00 11.17 105 CYS D N 1
ATOM 4246 C CA . CYS D 1 107 ? 27.465 41.808 29.429 1.00 11.52 105 CYS D CA 1
ATOM 4247 C C . CYS D 1 107 ? 27.483 42.384 28.018 1.00 10.44 105 CYS D C 1
ATOM 4248 O O . CYS D 1 107 ? 28.529 42.784 27.530 1.00 10.55 105 CYS D O 1
ATOM 4251 N N . GLY D 1 108 ? 26.318 42.423 27.384 1.00 8.96 106 GLY D N 1
ATOM 4252 C CA . GLY D 1 108 ? 26.173 43.000 26.058 1.00 8.34 106 GLY D CA 1
ATOM 4253 C C . GLY D 1 108 ? 26.507 42.035 24.933 1.00 8.28 106 GLY D C 1
ATOM 4254 O O . GLY D 1 108 ? 26.424 42.406 23.772 1.00 8.35 106 GLY D O 1
ATOM 4255 N N . TRP D 1 109 ? 26.905 40.810 25.258 1.00 7.78 107 TRP D N 1
ATOM 4256 C CA . TRP D 1 109 ? 27.160 39.800 24.227 1.00 7.36 107 TRP D CA 1
ATOM 4257 C C . TRP D 1 109 ? 25.876 39.077 23.836 1.00 7.57 107 TRP D C 1
ATOM 4258 O O . TRP D 1 109 ? 25.004 38.806 24.662 1.00 7.58 107 TRP D O 1
ATOM 4269 N N . CYS D 1 110 ? 25.762 38.765 22.553 1.00 6.81 108 CYS D N 1
ATOM 4270 C CA . CYS D 1 110 ? 24.684 37.935 22.047 1.00 6.94 108 CYS D CA 1
ATOM 4271 C C . CYS D 1 110 ? 25.216 37.119 20.854 1.00 6.45 108 CYS D C 1
ATOM 4272 O O . CYS D 1 110 ? 26.391 37.211 20.508 1.00 6.57 108 CYS D O 1
ATOM 4275 N N . ARG D 1 111 ? 24.396 36.244 20.302 1.00 7.62 109 ARG D N 1
ATOM 4276 C CA . ARG D 1 111 ? 24.815 35.414 19.178 1.00 8.39 109 ARG D CA 1
ATOM 4277 C C . ARG D 1 111 ? 23.741 35.445 18.117 1.00 8.06 109 ARG D C 1
ATOM 4278 O O . ARG D 1 111 ? 22.551 35.445 18.439 1.00 7.58 109 ARG D O 1
ATOM 4286 N N . ASP D 1 112 ? 24.146 35.486 16.851 1.00 7.76 110 ASP D N 1
ATOM 4287 C CA . ASP D 1 112 ? 23.178 35.445 15.764 1.00 7.04 110 ASP D CA 1
ATOM 4288 C C . ASP D 1 112 ? 22.803 34.010 15.353 1.00 6.85 110 ASP D C 1
ATOM 4289 O O . ASP D 1 112 ? 23.307 33.046 15.907 1.00 6.33 110 ASP D O 1
ATOM 4294 N N . LYS D 1 113 ? 21.891 33.894 14.394 1.00 7.39 111 LYS D N 1
ATOM 4295 C CA . LYS D 1 113 ? 21.387 32.604 13.922 1.00 8.86 111 LYS D CA 1
ATOM 4296 C C . LYS D 1 113 ? 22.471 31.667 13.394 1.00 8.68 111 LYS D C 1
ATOM 4297 O O . LYS D 1 113 ? 22.321 30.430 13.392 1.00 8.94 111 LYS D O 1
ATOM 4303 N N . TRP D 1 114 ? 23.551 32.254 12.903 1.00 8.19 112 TRP D N 1
ATOM 4304 C CA . TRP D 1 114 ? 24.640 31.495 12.312 1.00 8.56 112 TRP D CA 1
ATOM 4305 C C . TRP D 1 114 ? 25.757 31.207 13.307 1.00 8.79 112 TRP D C 1
ATOM 4306 O O . TRP D 1 114 ? 26.805 30.684 12.915 1.00 10.04 112 TRP D O 1
ATOM 4317 N N . GLY D 1 115 ? 25.530 31.566 14.576 1.00 7.99 113 GLY D N 1
ATOM 4318 C CA . GLY D 1 115 ? 26.427 31.277 15.682 1.00 8.43 113 GLY D CA 1
ATOM 4319 C C . GLY D 1 115 ? 27.493 32.327 15.932 1.00 8.39 113 GLY D C 1
ATOM 4320 O O . GLY D 1 115 ? 28.333 32.139 16.818 1.00 9.78 113 GLY D O 1
ATOM 4321 N N . ILE D 1 116 ? 27.487 33.407 15.162 1.00 7.82 114 ILE D N 1
ATOM 4322 C CA . ILE D 1 116 ? 28.485 34.474 15.311 1.00 8.21 114 ILE D CA 1
ATOM 4323 C C . ILE D 1 116 ? 28.161 35.362 16.511 1.00 7.12 114 ILE D C 1
ATOM 4324 O O . ILE D 1 116 ? 27.007 35.752 16.727 1.00 6.70 114 ILE D O 1
ATOM 4329 N N . SER D 1 117 ? 29.197 35.696 17.278 1.00 6.66 115 SER D N 1
ATOM 4330 C CA . SER D 1 117 ? 29.072 36.509 18.475 1.00 6.28 115 SER D CA 1
ATOM 4331 C C . SER D 1 117 ? 29.111 38.005 18.126 1.00 6.62 115 SER D C 1
ATOM 4332 O O . SER D 1 117 ? 29.936 38.446 17.316 1.00 6.40 115 SER D O 1
ATOM 4335 N N . TRP D 1 118 ? 28.185 38.751 18.726 1.00 6.50 116 TRP D N 1
ATOM 4336 C CA . TRP D 1 118 ? 28.102 40.198 18.634 1.00 6.30 116 TRP D CA 1
ATOM 4337 C C . TRP D 1 118 ? 28.083 40.767 20.034 1.00 7.00 116 TRP D C 1
ATOM 4338 O O . TRP D 1 118 ? 27.484 40.180 20.935 1.00 7.97 116 TRP D O 1
ATOM 4349 N N . GLN D 1 119 ? 28.726 41.914 20.213 1.00 6.88 117 GLN D N 1
ATOM 4350 C CA . GLN D 1 119 ? 28.602 42.686 21.433 1.00 7.19 117 GLN D CA 1
ATOM 4351 C C . GLN D 1 119 ? 27.901 43.988 21.043 1.00 7.56 117 GLN D C 1
ATOM 4352 O O . GLN D 1 119 ? 28.361 44.683 20.131 1.00 7.54 117 GLN D O 1
ATOM 4358 N N . ILE D 1 120 ? 26.775 44.292 21.680 1.00 7.64 118 ILE D N 1
ATOM 4359 C CA . ILE D 1 120 ? 26.088 45.553 21.451 1.00 7.52 118 ILE D CA 1
ATOM 4360 C C . ILE D 1 120 ? 26.446 46.399 22.664 1.00 7.84 118 ILE D C 1
ATOM 4361 O O . ILE D 1 120 ? 25.889 46.235 23.744 1.00 7.99 118 ILE D O 1
ATOM 4366 N N . THR D 1 121 ? 27.442 47.253 22.468 1.00 8.15 119 THR D N 1
ATOM 4367 C CA . THR D 1 121 ? 28.148 47.910 23.550 1.00 8.70 119 THR D CA 1
ATOM 4368 C C . THR D 1 121 ? 27.983 49.427 23.479 1.00 9.04 119 THR D C 1
ATOM 4369 O O . THR D 1 121 ? 28.594 50.070 22.644 1.00 8.69 119 THR D O 1
ATOM 4373 N N . PRO D 1 122 ? 27.178 50.011 24.366 1.00 9.35 120 PRO D N 1
ATOM 4374 C CA . PRO D 1 122 ? 27.050 51.476 24.405 1.00 9.97 120 PRO D CA 1
ATOM 4375 C C . PRO D 1 122 ? 28.407 52.166 24.537 1.00 10.58 120 PRO D C 1
ATOM 4376 O O . PRO D 1 122 ? 29.266 51.697 25.274 1.00 11.04 120 PRO D O 1
ATOM 4380 N N . ARG D 1 123 ? 28.589 53.256 23.804 1.00 11.60 121 ARG D N 1
ATOM 4381 C CA . ARG D 1 123 ? 29.796 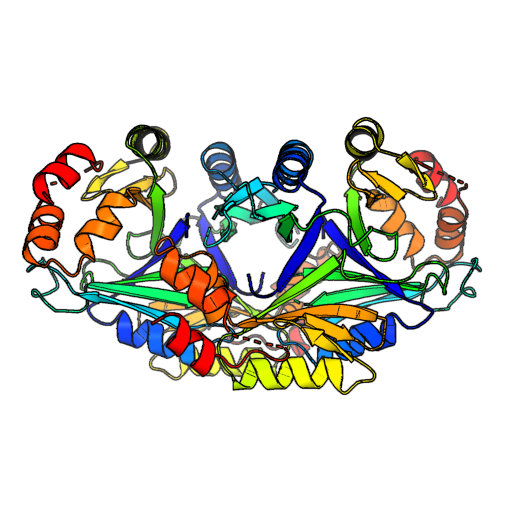54.056 23.899 1.00 12.04 121 ARG D CA 1
ATOM 4382 C C . ARG D 1 123 ? 30.023 54.506 25.339 1.00 11.93 121 ARG D C 1
ATOM 4383 O O . ARG D 1 123 ? 31.163 54.537 25.802 1.00 11.74 121 ARG D O 1
ATOM 4391 N N . VAL D 1 124 ? 28.931 54.836 26.028 1.00 12.51 122 VAL D N 1
ATOM 4392 C CA . VAL D 1 124 ? 28.974 55.251 27.436 1.00 13.30 122 VAL D CA 1
ATOM 4393 C C . VAL D 1 124 ? 29.613 54.177 28.303 1.00 13.11 122 VAL D C 1
ATOM 4394 O O . VAL D 1 124 ? 30.354 54.501 29.239 1.00 12.54 122 VAL D O 1
ATOM 4398 N N . LEU D 1 125 ? 29.322 52.905 28.019 1.00 12.20 123 LEU D N 1
ATOM 4399 C CA . LEU D 1 125 ? 29.907 51.812 28.782 1.00 12.51 123 LEU D CA 1
ATOM 4400 C C . LEU D 1 125 ? 31.400 51.689 28.521 1.00 12.83 123 LEU D C 1
ATOM 4401 O O . LEU D 1 125 ? 32.177 51.612 29.446 1.00 12.20 123 LEU D O 1
ATOM 4406 N N . SER D 1 126 ? 31.799 51.661 27.256 1.00 12.95 124 SER D N 1
ATOM 4407 C CA . SER D 1 126 ? 33.216 51.594 26.896 1.00 14.06 124 SER D CA 1
ATOM 4408 C C . SER D 1 126 ? 34.010 52.745 27.530 1.00 15.01 124 SER D C 1
ATOM 4409 O O . SER D 1 126 ? 35.091 52.530 28.054 1.00 15.06 124 SER D O 1
ATOM 4412 N N . GLU D 1 127 ? 33.454 53.949 27.467 1.00 15.90 125 GLU D N 1
ATOM 4413 C CA . GLU D 1 127 ? 34.089 55.134 28.042 1.00 16.76 125 GLU D CA 1
ATOM 4414 C C . GLU D 1 127 ? 34.245 54.997 29.565 1.00 16.75 125 GLU D C 1
ATOM 4415 O O . GLU D 1 127 ? 35.296 55.321 30.125 1.00 17.58 125 GLU D O 1
ATOM 4421 N N . ALA D 1 128 ? 33.202 54.502 30.220 1.00 16.23 126 ALA D N 1
ATOM 4422 C CA . ALA D 1 128 ? 33.183 54.352 31.676 1.00 15.61 126 ALA D CA 1
ATOM 4423 C C . ALA D 1 128 ? 34.237 53.376 32.193 1.00 16.04 126 ALA D C 1
ATOM 4424 O O . ALA D 1 128 ? 34.951 53.679 33.157 1.00 15.50 126 ALA D O 1
ATOM 4426 N N . ILE D 1 129 ? 34.330 52.209 31.562 1.00 16.23 127 ILE D N 1
ATOM 4427 C CA . ILE D 1 129 ? 35.266 51.164 31.969 1.00 17.02 127 ILE D CA 1
ATOM 4428 C C . ILE D 1 129 ? 36.721 51.583 31.790 1.00 17.57 127 ILE D C 1
ATOM 4429 O O . ILE D 1 129 ? 37.602 51.091 32.502 1.00 17.43 127 ILE D O 1
ATOM 4434 N N . ALA D 1 130 ? 36.973 52.457 30.820 1.00 18.48 128 ALA D N 1
ATOM 4435 C CA . ALA D 1 130 ? 38.331 52.896 30.497 1.00 19.27 128 ALA D CA 1
ATOM 4436 C C . ALA D 1 130 ? 38.720 54.189 31.231 1.00 19.83 128 ALA D C 1
ATOM 4437 O O . ALA D 1 130 ? 39.830 54.695 31.058 1.00 20.31 128 ALA D O 1
ATOM 4439 N N . SER D 1 131 ? 37.811 54.705 32.054 1.00 20.37 129 SER D N 1
ATOM 4440 C CA . SER D 1 131 ? 37.979 56.013 32.696 1.00 20.90 129 SER D CA 1
ATOM 4441 C C . SER D 1 131 ? 39.132 56.049 33.697 1.00 21.24 129 SER D C 1
ATOM 4442 O O . SER D 1 131 ? 39.287 55.128 34.491 1.00 21.33 129 SER D O 1
ATOM 4445 N N . PRO D 1 132 ? 39.923 57.124 33.675 1.00 21.91 130 PRO D N 1
ATOM 4446 C CA . PRO D 1 132 ? 41.002 57.303 34.665 1.00 21.97 130 PRO D CA 1
ATOM 4447 C C . PRO D 1 132 ? 40.491 57.472 36.100 1.00 22.07 130 PRO D C 1
ATOM 4448 O O . PRO D 1 132 ? 41.274 57.362 37.050 1.00 22.49 130 PRO D O 1
ATOM 4452 N N . ASP D 1 133 ? 39.205 57.772 36.251 1.00 21.93 131 ASP D N 1
ATOM 4453 C CA . ASP D 1 133 ? 38.537 57.676 37.539 1.00 21.76 131 ASP D CA 1
ATOM 4454 C C . ASP D 1 133 ? 38.262 56.202 37.845 1.00 21.68 131 ASP D C 1
ATOM 4455 O O . ASP D 1 133 ? 37.241 55.660 37.436 1.00 21.76 131 ASP D O 1
ATOM 4460 N N . ARG D 1 134 ? 39.188 55.576 38.570 1.00 21.26 132 ARG D N 1
ATOM 4461 C CA . ARG D 1 134 ? 39.168 54.136 38.847 1.00 20.97 132 ARG D CA 1
ATOM 4462 C C . ARG D 1 134 ? 37.925 53.672 39.619 1.00 20.35 132 ARG D C 1
ATOM 4463 O O . ARG D 1 134 ? 37.344 52.626 39.305 1.00 20.22 132 ARG D O 1
ATOM 4471 N N . ALA D 1 135 ? 37.535 54.434 40.638 1.00 19.39 133 ALA D N 1
ATOM 4472 C CA . ALA D 1 135 ? 36.368 54.097 41.450 1.00 18.85 133 ALA D CA 1
ATOM 4473 C C . ALA D 1 135 ? 35.099 54.076 40.597 1.00 18.43 133 ALA D C 1
ATOM 4474 O O . ALA D 1 135 ? 34.299 53.149 40.698 1.00 18.76 133 ALA D O 1
ATOM 4476 N N . ALA D 1 136 ? 34.943 55.094 39.756 1.00 17.43 134 ALA D N 1
ATOM 4477 C CA . ALA D 1 136 ? 33.792 55.217 38.871 1.00 17.01 134 ALA D CA 1
ATOM 4478 C C . ALA D 1 136 ? 33.802 54.108 37.818 1.00 16.14 134 ALA D C 1
ATOM 4479 O O . ALA D 1 136 ? 32.766 53.493 37.558 1.00 16.10 134 ALA D O 1
ATOM 4481 N N . ALA D 1 137 ? 34.969 53.862 37.230 1.00 15.63 135 ALA D N 1
ATOM 4482 C CA . ALA D 1 137 ? 35.141 52.789 36.250 1.00 14.69 135 ALA D CA 1
ATOM 4483 C C . ALA D 1 137 ? 34.773 51.442 36.841 1.00 14.52 135 ALA D C 1
ATOM 4484 O O . ALA D 1 137 ? 34.149 50.629 36.174 1.00 13.64 135 ALA D O 1
ATOM 4486 N N . ARG D 1 138 ? 35.163 51.208 38.096 1.00 14.00 136 ARG D N 1
ATOM 4487 C CA . ARG D 1 138 ? 34.889 49.936 38.735 1.00 13.90 136 ARG D CA 1
ATOM 4488 C C . ARG D 1 138 ? 33.407 49.782 39.056 1.00 14.18 136 ARG D C 1
ATOM 4489 O O . ARG D 1 138 ? 32.893 48.677 39.003 1.00 14.08 136 ARG D O 1
ATOM 4497 N N . ARG D 1 139 ? 32.725 50.872 39.409 1.00 14.74 137 ARG D N 1
ATOM 4498 C CA . ARG D 1 139 ? 31.284 50.801 39.662 1.00 15.19 137 ARG D CA 1
ATOM 4499 C C . ARG D 1 139 ? 30.539 50.413 38.379 1.00 15.24 137 ARG D C 1
ATOM 4500 O O . ARG D 1 139 ? 29.607 49.610 38.409 1.00 15.78 137 ARG D O 1
ATOM 4508 N N . ALA D 1 140 ? 30.978 50.972 37.259 1.00 14.82 138 ALA D N 1
ATOM 4509 C CA . ALA D 1 140 ? 30.382 50.670 35.960 1.00 14.49 138 ALA D CA 1
ATOM 4510 C C . ALA D 1 140 ? 30.684 49.225 35.533 1.00 14.31 138 ALA D C 1
ATOM 4511 O O . ALA D 1 140 ? 29.824 48.551 34.981 1.00 14.61 138 ALA D O 1
ATOM 4513 N N . PHE D 1 141 ? 31.904 48.772 35.805 1.00 14.04 139 PHE D N 1
ATOM 4514 C CA . PHE D 1 141 ? 32.378 47.414 35.492 1.00 14.17 139 PHE D CA 1
ATOM 4515 C C . PHE D 1 141 ? 31.560 46.383 36.268 1.00 14.55 139 PHE D C 1
ATOM 4516 O O . PHE D 1 141 ? 31.135 45.374 35.710 1.00 14.75 139 PHE D O 1
ATOM 4524 N N . GLU D 1 142 ? 31.307 46.662 37.552 1.00 15.43 140 GLU D N 1
ATOM 4525 C CA . GLU D 1 142 ? 30.521 45.766 38.399 1.00 16.30 140 GLU D CA 1
ATOM 4526 C C . GLU D 1 142 ? 29.076 45.687 37.946 1.00 16.41 140 GLU D C 1
ATOM 4527 O O . GLU D 1 142 ? 28.488 44.598 37.885 1.00 17.00 140 GLU D O 1
ATOM 4533 N N . ALA D 1 143 ? 28.511 46.845 37.624 1.00 16.44 141 ALA D N 1
ATOM 4534 C CA . ALA D 1 143 ? 27.137 46.930 37.158 1.00 16.78 141 ALA D CA 1
ATOM 4535 C C . ALA D 1 143 ? 26.972 46.146 35.854 1.00 17.17 141 ALA D C 1
ATOM 4536 O O . ALA D 1 143 ? 25.967 45.466 35.659 1.00 17.18 141 ALA D O 1
ATOM 4554 N N . THR D 1 146 ? 26.390 42.262 35.935 1.00 20.91 144 THR D N 1
ATOM 4555 C CA . THR D 1 146 ? 25.051 41.786 36.310 1.00 20.58 144 THR D CA 1
ATOM 4556 C C . THR D 1 146 ? 24.065 41.747 35.131 1.00 19.51 144 THR D C 1
ATOM 4557 O O . THR D 1 146 ? 22.916 41.326 35.291 1.00 19.61 144 THR D O 1
ATOM 4569 N N . GLY D 1 148 ? 22.595 41.273 30.984 1.00 15.45 146 GLY D N 1
ATOM 4570 C CA . GLY D 1 148 ? 22.635 40.715 29.639 1.00 14.91 146 GLY D CA 1
ATOM 4571 C C . GLY D 1 148 ? 22.723 41.894 28.690 1.00 14.31 146 GLY D C 1
ATOM 4572 O O . GLY D 1 148 ? 23.799 42.430 28.445 1.00 13.81 146 GLY D O 1
ATOM 4573 N N . ARG D 1 149 ? 21.570 42.320 28.188 1.00 13.62 147 ARG D N 1
ATOM 4574 C CA . ARG D 1 149 ? 21.460 43.563 27.431 1.00 13.79 147 ARG D CA 1
ATOM 4575 C C . ARG D 1 149 ? 21.940 44.713 28.317 1.00 13.33 147 ARG D C 1
ATOM 4576 O O . ARG D 1 149 ? 21.605 44.756 29.509 1.00 12.63 147 ARG D O 1
ATOM 4584 N N . ILE D 1 150 ? 22.743 45.627 27.769 1.00 12.77 148 ILE D N 1
ATOM 4585 C CA . ILE D 1 150 ? 23.239 46.756 28.566 1.00 12.31 148 ILE D CA 1
ATOM 4586 C C . ILE D 1 150 ? 22.156 47.799 28.749 1.00 12.60 148 ILE D C 1
ATOM 4587 O O . ILE D 1 150 ? 21.553 48.265 27.775 1.00 13.27 148 ILE D O 1
ATOM 4592 N N . ASP D 1 151 ? 21.934 48.180 30.006 1.00 13.25 149 ASP D N 1
ATOM 4593 C CA . ASP D 1 151 ? 21.059 49.293 30.327 1.00 13.93 149 ASP D CA 1
ATOM 4594 C C . ASP D 1 151 ? 21.906 50.515 30.664 1.00 13.65 149 ASP D C 1
ATOM 4595 O O . ASP D 1 151 ? 22.565 50.557 31.706 1.00 12.79 149 ASP D O 1
ATOM 4600 N N . ILE D 1 152 ? 21.894 51.487 29.761 1.00 13.42 150 ILE D N 1
ATOM 4601 C CA . ILE D 1 152 ? 22.773 52.638 29.827 1.00 13.94 150 ILE D CA 1
ATOM 4602 C C . ILE D 1 152 ? 22.513 53.470 31.090 1.00 14.48 150 ILE D C 1
ATOM 4603 O O . ILE D 1 152 ? 23.453 53.926 31.722 1.00 14.63 150 ILE D O 1
ATOM 4608 N N . ALA D 1 153 ? 21.244 53.674 31.428 1.00 15.33 151 ALA D N 1
ATOM 4609 C CA . ALA D 1 153 ? 20.885 54.485 32.593 1.00 15.69 151 ALA D CA 1
ATOM 4610 C C . ALA D 1 153 ? 21.493 53.890 33.860 1.00 16.40 151 ALA D C 1
ATOM 4611 O O . ALA D 1 153 ? 21.984 54.616 34.722 1.00 16.59 151 ALA D O 1
ATOM 4613 N N . THR D 1 154 ? 21.466 52.564 33.968 1.00 16.74 152 THR D N 1
ATOM 4614 C CA . THR D 1 154 ? 22.018 51.886 35.136 1.00 17.21 152 THR D CA 1
ATOM 4615 C C . THR D 1 154 ? 23.543 52.008 35.158 1.00 17.20 152 THR D C 1
ATOM 4616 O O . THR D 1 154 ? 24.134 52.186 36.215 1.00 17.70 152 THR D O 1
ATOM 4620 N N . ILE D 1 155 ? 24.178 51.939 33.991 1.00 17.23 153 ILE D N 1
ATOM 4621 C CA . ILE D 1 155 ? 25.621 52.152 33.901 1.00 17.27 153 ILE D CA 1
ATOM 4622 C C . ILE D 1 155 ? 25.982 53.584 34.321 1.00 18.06 153 ILE D C 1
ATOM 4623 O O . ILE D 1 155 ? 26.969 53.797 35.016 1.00 17.67 153 ILE D O 1
ATOM 4628 N N . GLU D 1 156 ? 25.182 54.557 33.893 1.00 19.18 154 GLU D N 1
ATOM 4629 C CA . GLU D 1 156 ? 25.479 55.965 34.161 1.00 20.32 154 GLU D CA 1
ATOM 4630 C C . GLU D 1 156 ? 25.294 56.274 35.637 1.00 21.01 154 GLU D C 1
ATOM 4631 O O . GLU D 1 156 ? 26.092 57.004 36.220 1.00 21.23 154 GLU D O 1
ATOM 4637 N N . LYS D 1 157 ? 24.255 55.695 36.230 1.00 21.88 155 LYS D N 1
ATOM 4638 C CA . LYS D 1 157 ? 23.978 55.862 37.653 1.00 22.85 155 LYS D CA 1
ATOM 4639 C C . LYS D 1 157 ? 25.129 55.279 38.468 1.00 22.99 155 LYS D C 1
ATOM 4640 O O . LYS D 1 157 ? 25.621 55.914 39.408 1.00 23.02 155 LYS D O 1
ATOM 4646 N N . ALA D 1 158 ? 25.565 54.080 38.086 1.00 22.90 156 ALA D N 1
ATOM 4647 C CA . ALA D 1 158 ? 26.663 53.398 38.758 1.00 22.86 156 ALA D CA 1
ATOM 4648 C C . ALA D 1 158 ? 27.951 54.209 38.664 1.00 22.88 156 ALA D C 1
ATOM 4649 O O . ALA D 1 158 ? 28.649 54.379 39.658 1.00 22.51 156 ALA D O 1
ATOM 4651 N N . PHE D 1 159 ? 28.250 54.722 37.472 1.00 22.91 157 PHE D N 1
ATOM 4652 C CA . PHE D 1 159 ? 29.474 55.486 37.235 1.00 22.93 157 PHE D CA 1
ATOM 4653 C C . PHE D 1 159 ? 29.475 56.763 38.070 1.00 23.75 157 PHE D C 1
ATOM 4654 O O . PHE D 1 159 ? 30.492 57.144 38.643 1.00 23.32 157 PHE D O 1
ATOM 4662 N N . LYS D 1 160 ? 28.314 57.402 38.124 1.00 24.61 158 LYS D N 1
ATOM 4663 C CA . LYS D 1 160 ? 28.124 58.647 38.859 1.00 25.56 158 LYS D CA 1
ATOM 4664 C C . LYS D 1 160 ? 28.244 58.398 40.359 1.00 25.67 158 LYS D C 1
ATOM 4665 O O . LYS D 1 160 ? 28.721 59.274 41.088 1.00 26.64 158 LYS D O 1
#

Sequence (591 aa):
SKNTICLWYDSAALEAATFYAETFPDSAVLAVHRAPGDYPSGKEGDVLTVEFRVGIPCLGLNGGPAFRHSEAFSFQVATDDQAETDRLWNAIVDNGGEESACGWCRDKWGISWQITPRVLSEAIASPDRAAARRAFEATGRIDIATIEKAFKSKNTICLWYDSAALEAATFYAETFPDSAVLAVHRAPGDYPSGKEGDVLTVEFRVGIPCLGLNGGPAFRHSEAFSFQVATDDQAETDRLWNAIVDNGGEESACGWCRDKWGISWQITPRVLSEAIASPDRAAARRAFEATGRIDIATIEKAFKSKNTICLWYDSAALEAATFYAETFPDSAVLAVHRAPGDVLTVEFRVGIPCLGLNGGPAFRHSEAFSFQVATDDQAETDRLWNAIVDNGGEESACGWCRDKWGISWQITPRVLSEAIASPDRAAARRAFEATGRIDIATIEKAFKSKNTICLWYDSAALEAATFYAETFPDSAVLAVHRAPDVLTVEFRVGIPCLGLNGGPAFRHSEAFSFQVATDDQAETDRLWNAIVDNGGEESACGWCRDKWGISWQITPRVLSEAIASPDRAAARRAFEATGRIDIATIEKAFK

Foldseek 3Di:
DVDAAEDEFALCQVVVQVLLQVQAPPKFWDDWDFACADDDRDGGRRTAWTWMDNVGTYIYGNPRPPDADDPVDEAEAEDADPVSLVSNQCSQCVQCWAWDPDQWIAHNRGHIYGSHYPLLVCQLPDPPNVLNVQLVPQPTRDDNVSSVVSSD/DVDAAEDEFALCQVVVQVLLQVQAPPKFWDDWDFACADDPRDGGRRTAWTWMDSVGTYIYGNPRDPDADDPVDEAEDEDADDVSLCRNVCSQCVQCWAWDPDQWIAHNRGHIYRSHYPLLVCQLVDPVPVLNVQLVPQPTRDDNVSSVVSSD/DVDAAEEEFAPCQVVVLVLLQVQAPPKDWDDFDPDPVNTQWTWMPNVGTYIYGNDHDPDADDPVDEAEAEDADPVSLCSNVCSQCVQCWAWDPDQWIAHNRGHIYGSHYPLLVCLCVDPPPQLNVQLVPQPTRDDVVSSVVSSD/DVDAAEEEFAPCQPVVLVLLQVQAPPKDWDDFDPVCVTAWTWIPNVGTYIYGNDHDPDADDPVDEAEAEDADPVSLCSNVCSQCVQCWAWDADQWIAHNRGHIYGSHYPLLVCLCPDPPPQLNVQLVPQPIRDDNVSSVVSSD

B-factor: mean 15.01, std 8.75, range [4.07, 81.89]

Organism: Pseudomonas aeruginosa (strain ATCC 15692 / DSM 22644 / CIP 104116 / JCM 14847 / LMG 12228 / 1C / PRS 101 / PAO1) (NCBI:txid208964)

Nearest PDB structures (foldseek):
  1u69-assembly1_A  TM=1.003E+00  e=3.251E-32  Pseudomonas aeruginosa PAO1
  1u69-assembly2_D  TM=9.722E-01  e=1.415E-28  Pseudomonas aeruginosa PAO1
  1u69-assembly3_C  TM=9.682E-01  e=3.048E-28  Pseudomonas aeruginosa PAO1
  3oms-assembly1_A-2  TM=8.676E-01  e=3.455E-10  Bacillus cereus ATCC 14579
  1u7i-assembly1_B  TM=8.166E-01  e=1.504E-08  Pseudomonas aeruginosa PAO1

Radius of gyration: 24.88 Å; Cα contacts (8 Å, |Δi|>4): 1443; chains: 4; bounding box: 46×57×77 Å

Secondary structure (DSSP, 8-state):
--EEEEEEESS-HHHHHHHHHHHSTT-EEEEEEE-SS-BTTB-TTSEEEEEEE---EEEEEE--TT----TTEEEEEEESSHHHHHHHHHHHHHTT-EE-STTEEE-TTS-EEEEEEHHHHHHHT-SSHHHHHHHHH------HHHHHHHH-/--EEEEEEESS-HHHHHHHHHHHSTT-EEEEEEE-SS-BTTB-TTSEEEEEEE---EEEEEE--TT----TTEEEEEEESSHHHHHHHHHHHHHTT-EE-STTEEE-TTS-EEEEEEHHHHHHHT-S-HHHHHHHHH------HHHHHHHH-/--EEEEEEESS-HHHHHHHHHHHSTT-EEEEEEE----EEEEEEE---EEEEEE-GGG----TTEEEEEEESSHHHHHHHHHHHHHTT-EE-STTEEE-TTS-EEEEEEHHHHHHHT-S-HHHHHHHHH------HHHHHHHH-/--EEEEEEESS-HHHHHHHHHHHSTT-EEEEEEE---EEEEEEE---EEEEEE--TT----TTEEEEEEESSHHHHHHHHHHHHHTT-EE-STTEEE-TTS-EEEEEEHHHHHHHT-S-HHHHHHHHH------HHHHHHHH-

CATH classification: 3.10.180.10